Protein 3T9Z (pdb70)

Structure (mmCIF, N/CA/C/O backbone):
data_3T9Z
#
_entry.id   3T9Z
#
_cell.length_a   123.350
_cell.length_b   92.760
_cell.length_c   88.410
_cell.angle_alpha   90.00
_cell.angle_beta   133.58
_cell.angle_gamma   90.00
#
_symmetry.space_group_name_H-M   'C 1 2 1'
#
loop_
_entity.id
_entity.type
_entity.pdbx_description
1 polymer 'Nitrogen regulatory protein P-II (GlnB-3)'
2 non-polymer 'CITRATE ANION'
3 water water
#
loop_
_atom_site.group_PDB
_atom_site.id
_atom_site.type_symbol
_atom_site.label_atom_id
_atom_site.label_alt_id
_atom_site.label_comp_id
_atom_site.label_asym_id
_atom_site.label_entity_id
_atom_site.label_seq_id
_atom_site.pdbx_PDB_ins_code
_atom_site.Cartn_x
_atom_site.Cartn_y
_atom_site.Cartn_z
_atom_site.occupancy
_atom_site.B_iso_or_equiv
_atom_site.auth_seq_id
_atom_site.auth_comp_id
_atom_site.auth_asym_id
_atom_site.auth_atom_id
_atom_site.pdbx_PDB_model_num
ATOM 1 N N . MET A 1 1 ? 28.669 -54.242 -5.684 1.00 35.00 1 MET A N 1
ATOM 2 C CA . MET A 1 1 ? 27.296 -53.794 -5.428 1.00 33.10 1 MET A CA 1
ATOM 3 C C . MET A 1 1 ? 26.400 -54.191 -6.595 1.00 30.12 1 MET A C 1
ATOM 4 O O . MET A 1 1 ? 26.862 -54.370 -7.736 1.00 26.06 1 MET A O 1
ATOM 9 N N . LYS A 1 2 ? 25.097 -54.320 -6.299 1.00 24.98 2 LYS A N 1
ATOM 10 C CA . LYS A 1 2 ? 24.125 -54.651 -7.309 1.00 23.29 2 LYS A CA 1
ATOM 11 C C . LYS A 1 2 ? 22.912 -53.780 -7.168 1.00 25.50 2 LYS A C 1
ATOM 12 O O . LYS A 1 2 ? 22.518 -53.416 -6.054 1.00 26.27 2 LYS A O 1
ATOM 18 N N . MET A 1 3 ? 22.271 -53.508 -8.297 1.00 21.28 3 MET A N 1
ATOM 19 C CA . MET A 1 3 ? 20.968 -52.862 -8.283 1.00 20.94 3 MET A CA 1
ATOM 20 C C . MET A 1 3 ? 19.941 -53.989 -8.451 1.00 25.34 3 MET A C 1
ATOM 21 O O . MET A 1 3 ? 20.020 -54.780 -9.396 1.00 24.27 3 MET A O 1
ATOM 26 N N . VAL A 1 4 ? 19.006 -54.075 -7.518 1.00 22.34 4 VAL A N 1
ATOM 27 C CA . VAL A 1 4 ? 17.914 -55.039 -7.589 1.00 21.41 4 VAL A CA 1
ATOM 28 C C . VAL A 1 4 ? 16.698 -54.209 -8.062 1.00 26.27 4 VAL A C 1
ATOM 29 O O . VAL A 1 4 ? 16.301 -53.230 -7.407 1.00 25.33 4 VAL A O 1
ATOM 33 N N . VAL A 1 5 ? 16.148 -54.584 -9.219 1.00 20.71 5 VAL A N 1
ATOM 34 C CA . VAL A 1 5 ? 15.030 -53.894 -9.859 1.00 20.17 5 VAL A CA 1
ATOM 35 C C . VAL A 1 5 ? 13.841 -54.796 -9.894 1.00 24.86 5 VAL A C 1
ATOM 36 O O . VAL A 1 5 ? 13.903 -55.855 -10.519 1.00 22.92 5 VAL A O 1
ATOM 40 N N . ALA A 1 6 ? 12.734 -54.384 -9.273 1.00 23.69 6 ALA A N 1
ATOM 41 C CA . ALA A 1 6 ? 11.531 -55.205 -9.295 1.00 24.98 6 ALA A CA 1
ATOM 42 C C . ALA A 1 6 ? 10.401 -54.448 -9.955 1.00 25.85 6 ALA A C 1
ATOM 43 O O . ALA A 1 6 ? 10.250 -53.256 -9.712 1.00 25.72 6 ALA A O 1
ATOM 45 N N . VAL A 1 7 ? 9.623 -55.118 -10.810 1.00 22.29 7 VAL A N 1
ATOM 46 C CA . VAL A 1 7 ? 8.460 -54.483 -11.455 1.00 21.32 7 VAL A CA 1
ATOM 47 C C . VAL A 1 7 ? 7.268 -55.265 -10.900 1.00 24.92 7 VAL A C 1
ATOM 48 O O . VAL A 1 7 ? 7.130 -56.461 -11.138 1.00 22.20 7 VAL A O 1
ATOM 52 N N . ILE A 1 8 ? 6.497 -54.604 -10.065 1.00 22.70 8 ILE A N 1
ATOM 53 C CA . ILE A 1 8 ? 5.450 -55.262 -9.280 1.00 21.65 8 ILE A CA 1
ATOM 54 C C . ILE A 1 8 ? 4.072 -54.677 -9.500 1.00 26.21 8 ILE A C 1
ATOM 55 O O . ILE A 1 8 ? 3.937 -53.590 -10.068 1.00 24.67 8 ILE A O 1
ATOM 60 N N . ARG A 1 9 ? 3.058 -55.342 -8.930 1.00 23.63 9 ARG A N 1
ATOM 61 C CA . ARG A 1 9 ? 1.669 -54.837 -8.945 1.00 22.99 9 ARG A CA 1
ATOM 62 C C . ARG A 1 9 ? 1.664 -53.582 -8.061 1.00 24.03 9 ARG A C 1
ATOM 63 O O . ARG A 1 9 ? 2.280 -53.594 -6.995 1.00 27.61 9 ARG A O 1
ATOM 71 N N . PRO A 1 10 ? 1.037 -52.472 -8.487 1.00 22.41 10 PRO A N 1
ATOM 72 C CA . PRO A 1 10 ? 1.128 -51.240 -7.695 1.00 22.27 10 PRO A CA 1
ATOM 73 C C . PRO A 1 10 ? 0.634 -51.374 -6.252 1.00 28.38 10 PRO A C 1
ATOM 74 O O . PRO A 1 10 ? 1.226 -50.766 -5.355 1.00 26.80 10 PRO A O 1
ATOM 78 N N . GLU A 1 11 ? -0.386 -52.237 -6.030 1.00 25.96 11 GLU A N 1
ATOM 79 C CA . GLU A 1 11 ? -0.958 -52.428 -4.675 1.00 25.77 11 GLU A CA 1
ATOM 80 C C . GLU A 1 11 ? 0.023 -53.114 -3.720 1.00 31.92 11 GLU A C 1
ATOM 81 O O . GLU A 1 11 ? -0.171 -53.063 -2.500 1.00 32.64 11 GLU A O 1
ATOM 87 N N . LYS A 1 12 ? 1.091 -53.751 -4.271 1.00 26.99 12 LYS A N 1
ATOM 88 C CA . LYS A 1 12 ? 2.091 -54.455 -3.478 1.00 26.48 12 LYS A CA 1
ATOM 89 C C . LYS A 1 12 ? 3.225 -53.568 -2.982 1.00 27.70 12 LYS A C 1
ATOM 90 O O . LYS A 1 12 ? 4.076 -54.043 -2.219 1.00 25.71 12 LYS A O 1
ATOM 96 N N . LEU A 1 13 ? 3.251 -52.289 -3.388 1.00 26.50 13 LEU A N 1
ATOM 97 C CA . LEU A 1 13 ? 4.348 -51.384 -3.007 1.00 25.50 13 LEU A CA 1
ATOM 98 C C . LEU A 1 13 ? 4.559 -51.307 -1.500 1.00 28.14 13 LEU A C 1
ATOM 99 O O . LEU A 1 13 ? 5.688 -51.465 -1.034 1.00 27.65 13 LEU A O 1
ATOM 104 N N . GLU A 1 14 ? 3.476 -51.065 -0.731 1.00 26.55 14 GLU A N 1
ATOM 105 C CA . GLU A 1 14 ? 3.631 -50.981 0.723 1.00 25.26 14 GLU A CA 1
ATOM 106 C C . GLU A 1 14 ? 4.118 -52.282 1.331 1.00 24.22 14 GLU A C 1
ATOM 107 O O . GLU A 1 14 ? 4.895 -52.231 2.269 1.00 25.89 14 GLU A O 1
ATOM 113 N N . CYS A 1 15 ? 3.692 -53.434 0.809 1.00 22.99 15 CYS A N 1
ATOM 114 C CA . CYS A 1 15 ? 4.158 -54.747 1.303 1.00 25.21 15 CYS A CA 1
ATOM 115 C C . CYS A 1 15 ? 5.657 -54.874 1.098 1.00 27.01 15 CYS A C 1
ATOM 116 O O . CYS A 1 15 ? 6.408 -55.302 2.002 1.00 25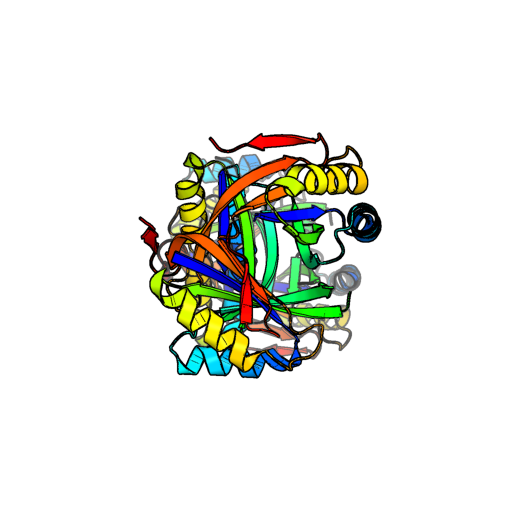.73 15 CYS A O 1
ATOM 119 N N . VAL A 1 16 ? 6.097 -54.540 -0.130 1.00 24.06 16 VAL A N 1
ATOM 120 C CA . VAL A 1 16 ? 7.520 -54.600 -0.496 1.00 23.46 16 VAL A CA 1
ATOM 121 C C . VAL A 1 16 ? 8.345 -53.631 0.365 1.00 27.08 16 VAL A C 1
ATOM 122 O O . VAL A 1 16 ? 9.366 -54.027 0.910 1.00 27.88 16 VAL A O 1
ATOM 126 N N . LYS A 1 17 ? 7.911 -52.384 0.491 1.00 25.56 17 LYS A N 1
ATOM 127 C CA . LYS A 1 17 ? 8.597 -51.375 1.316 1.00 26.65 17 LYS A CA 1
ATOM 128 C C . LYS A 1 17 ? 8.758 -51.891 2.751 1.00 32.88 17 LYS A C 1
ATOM 129 O O . LYS A 1 17 ? 9.839 -51.762 3.327 1.00 33.15 17 LYS A O 1
ATOM 135 N N . LYS A 1 18 ? 7.689 -52.470 3.323 1.00 30.36 18 LYS A N 1
ATOM 136 C CA . LYS A 1 18 ? 7.707 -52.990 4.695 1.00 30.33 18 LYS A CA 1
ATOM 137 C C . LYS A 1 18 ? 8.672 -54.170 4.831 1.00 33.53 18 LYS A C 1
ATOM 138 O O . LYS A 1 18 ? 9.502 -54.186 5.745 1.00 31.92 18 LYS A O 1
ATOM 144 N N . ALA A 1 19 ? 8.570 -55.151 3.921 1.00 29.79 19 ALA A N 1
ATOM 145 C CA . ALA A 1 19 ? 9.456 -56.322 3.944 1.00 29.64 19 ALA A CA 1
ATOM 146 C C . ALA A 1 19 ? 10.927 -55.915 3.845 1.00 32.04 19 ALA A C 1
ATOM 147 O O . ALA A 1 19 ? 11.761 -56.539 4.492 1.00 31.15 19 ALA A O 1
ATOM 149 N N . LEU A 1 20 ? 11.249 -54.875 3.032 1.00 29.68 20 LEU A N 1
ATOM 150 C CA . LEU A 1 20 ? 12.635 -54.413 2.894 1.00 28.54 20 LEU A CA 1
ATOM 151 C C . LEU A 1 20 ? 13.069 -53.654 4.153 1.00 35.19 20 LEU A C 1
ATOM 152 O O . LEU A 1 20 ? 14.169 -53.905 4.637 1.00 33.90 20 LEU A O 1
ATOM 157 N N . GLU A 1 21 ? 12.193 -52.757 4.686 1.00 36.01 21 GLU A N 1
ATOM 158 C CA . GLU A 1 21 ? 12.413 -51.972 5.925 1.00 38.27 21 GLU A CA 1
ATOM 159 C C . GLU A 1 21 ? 12.791 -52.888 7.082 1.00 42.54 21 GLU A C 1
ATOM 160 O O . GLU A 1 21 ? 13.790 -52.640 7.743 1.00 40.47 21 GLU A O 1
ATOM 166 N N . GLU A 1 22 ? 11.983 -53.947 7.312 1.00 41.73 22 GLU A N 1
ATOM 167 C CA . GLU A 1 22 ? 12.148 -54.941 8.388 1.00 42.09 22 GLU A CA 1
ATOM 168 C C . GLU A 1 22 ? 13.528 -55.595 8.373 1.00 43.92 22 GLU A C 1
ATOM 169 O O . GLU A 1 22 ? 14.003 -56.031 9.425 1.00 41.39 22 GLU A O 1
ATOM 175 N N . ARG A 1 23 ? 14.153 -55.686 7.184 1.00 39.33 23 ARG A N 1
ATOM 176 C CA . ARG A 1 23 ? 15.477 -56.287 7.019 1.00 39.25 23 ARG A CA 1
ATOM 177 C C . ARG A 1 23 ? 16.623 -55.269 6.944 1.00 39.48 23 ARG A C 1
ATOM 178 O O . ARG A 1 23 ? 17.770 -55.649 6.712 1.00 40.58 23 ARG A O 1
ATOM 186 N N . GLY A 1 24 ? 16.304 -54.003 7.161 1.00 34.80 24 GLY A N 1
ATOM 187 C CA . GLY A 1 24 ? 17.283 -52.926 7.161 1.00 34.93 24 GLY A CA 1
ATOM 188 C C . GLY A 1 24 ? 17.505 -52.222 5.841 1.00 38.74 24 GLY A C 1
ATOM 189 O O . GLY A 1 24 ? 18.412 -51.387 5.746 1.00 38.91 24 GLY A O 1
ATOM 190 N N . PHE A 1 25 ? 16.681 -52.531 4.816 1.00 32.68 25 PHE A N 1
ATOM 191 C CA . PHE A 1 25 ? 16.802 -51.901 3.487 1.00 32.28 25 PHE A CA 1
ATOM 192 C C . PHE A 1 25 ? 15.752 -50.807 3.338 1.00 37.14 25 PHE A C 1
ATOM 193 O O . PHE A 1 25 ? 14.603 -51.089 3.026 1.00 37.04 25 PHE A O 1
ATOM 201 N N . VAL A 1 26 ? 16.141 -49.562 3.631 1.00 35.51 26 VAL A N 1
ATOM 202 C CA . VAL A 1 26 ? 15.227 -48.424 3.642 1.00 36.76 26 VAL A CA 1
ATOM 203 C C . VAL A 1 26 ? 15.264 -47.600 2.349 1.00 39.08 26 VAL A C 1
ATOM 204 O O . VAL A 1 26 ? 14.217 -47.181 1.856 1.00 40.00 26 VAL A O 1
ATOM 208 N N . GLY A 1 27 ? 16.461 -47.385 1.821 1.00 34.11 27 GLY A N 1
ATOM 209 C CA . GLY A 1 27 ? 16.671 -46.614 0.606 1.00 33.84 27 GLY A CA 1
ATOM 210 C C . GLY A 1 27 ? 16.091 -47.293 -0.624 1.00 36.02 27 GLY A C 1
ATOM 211 O O . GLY A 1 27 ? 16.292 -48.497 -0.822 1.00 36.78 27 GLY A O 1
ATOM 212 N N . MET A 1 28 ? 15.353 -46.523 -1.444 1.00 29.43 28 MET A N 1
ATOM 213 C CA . MET A 1 28 ? 14.744 -47.052 -2.681 1.00 26.54 28 MET A CA 1
ATOM 214 C C . MET A 1 28 ? 14.307 -45.944 -3.601 1.00 30.39 28 MET A C 1
ATOM 215 O O . MET A 1 28 ? 14.057 -44.830 -3.156 1.00 30.25 28 MET A O 1
ATOM 220 N N . THR A 1 29 ? 14.221 -46.246 -4.903 1.00 26.01 29 THR A N 1
ATOM 221 C CA . THR A 1 29 ? 13.717 -45.322 -5.920 1.00 23.67 29 THR A CA 1
ATOM 222 C C . THR A 1 29 ? 12.526 -46.024 -6.530 1.00 26.82 29 THR A C 1
ATOM 223 O O . THR A 1 29 ? 12.619 -47.215 -6.845 1.00 25.53 29 THR A O 1
ATOM 227 N N . VAL A 1 30 ? 11.390 -45.302 -6.677 1.00 24.12 30 VAL A N 1
ATOM 228 C CA . VAL A 1 30 ? 10.137 -45.879 -7.174 1.00 23.92 30 VAL A CA 1
ATOM 229 C C . VAL A 1 30 ? 9.688 -45.130 -8.414 1.00 26.88 30 VAL A C 1
ATOM 230 O O . VAL A 1 30 ? 9.615 -43.896 -8.410 1.00 27.41 30 VAL A O 1
ATOM 234 N N . THR A 1 31 ? 9.354 -45.872 -9.473 1.00 21.80 31 THR A N 1
ATOM 235 C CA . THR A 1 31 ? 8.885 -45.273 -10.719 1.00 20.88 31 THR A CA 1
ATOM 236 C C . THR A 1 31 ? 7.561 -45.905 -11.138 1.00 25.31 31 THR A C 1
ATOM 237 O O . THR A 1 31 ? 7.394 -47.124 -11.019 1.00 24.53 31 THR A O 1
ATOM 241 N N . GLU A 1 32 ? 6.614 -45.081 -11.628 1.00 24.98 32 GLU A N 1
ATOM 242 C CA A GLU A 1 32 ? 5.323 -45.543 -12.157 0.50 25.60 32 GLU A CA 1
ATOM 243 C CA B GLU A 1 32 ? 5.353 -45.611 -12.145 0.50 25.52 32 GLU A CA 1
ATOM 244 C C . GLU A 1 32 ? 5.616 -45.946 -13.604 1.00 28.89 32 GLU A C 1
ATOM 245 O O . GLU A 1 32 ? 6.166 -45.146 -14.336 1.00 29.51 32 GLU A O 1
ATOM 256 N N . VAL A 1 33 ? 5.310 -47.174 -13.980 1.00 26.21 33 VAL A N 1
ATOM 257 C CA . VAL A 1 33 ? 5.567 -47.718 -15.324 1.00 23.79 33 VAL A CA 1
ATOM 258 C C . VAL A 1 33 ? 4.338 -48.454 -15.810 1.00 28.90 33 VAL A C 1
ATOM 259 O O . VAL A 1 33 ? 3.334 -48.525 -15.095 1.00 27.46 33 VAL A O 1
ATOM 263 N N . LYS A 1 34 ? 4.417 -48.992 -17.027 1.00 24.92 34 LYS A N 1
ATOM 264 C CA . LYS A 1 34 ? 3.400 -49.861 -17.607 1.00 26.73 34 LYS A CA 1
ATOM 265 C C . LYS A 1 34 ? 4.114 -51.105 -18.082 1.00 30.88 34 LYS A C 1
ATOM 266 O O . LYS A 1 34 ? 5.294 -51.046 -18.477 1.00 29.54 34 LYS A O 1
ATOM 272 N N . GLY A 1 35 ? 3.439 -52.224 -18.009 1.00 26.88 35 GLY A N 1
ATOM 273 C CA . GLY A 1 35 ? 4.046 -53.455 -18.465 1.00 29.73 35 GLY A CA 1
ATOM 274 C C . GLY A 1 35 ? 3.055 -54.547 -18.798 1.00 38.03 35 GLY A C 1
ATOM 275 O O . GLY A 1 35 ? 1.851 -54.419 -18.560 1.00 36.52 35 GLY A O 1
ATOM 276 N N . ARG A 1 36 ? 3.592 -55.631 -19.338 1.00 38.06 36 ARG A N 1
ATOM 277 C CA . ARG A 1 36 ? 2.933 -56.886 -19.692 1.00 38.21 36 ARG A CA 1
ATOM 278 C C . ARG A 1 36 ? 4.045 -57.940 -19.676 1.00 43.02 36 ARG A C 1
ATOM 279 O O . ARG A 1 36 ? 5.218 -57.602 -19.930 1.00 40.82 36 ARG A O 1
ATOM 287 N N . GLY A 1 37 ? 3.711 -59.137 -19.192 1.00 39.92 37 GLY A N 1
ATOM 288 C CA . GLY A 1 37 ? 4.660 -60.239 -19.077 1.00 54.49 37 GLY A CA 1
ATOM 289 C C . GLY A 1 37 ? 4.668 -61.122 -20.301 1.00 77.51 37 GLY A C 1
ATOM 290 O O . GLY A 1 37 ? 3.801 -60.979 -21.160 1.00 53.94 37 GLY A O 1
ATOM 291 N N . LEU A 1 55 ? -0.902 -52.826 -22.083 1.00 40.76 55 LEU A N 1
ATOM 292 C CA . LEU A 1 55 ? 0.056 -52.479 -21.029 1.00 39.09 55 LEU A CA 1
ATOM 293 C C . LEU A 1 55 ? -0.722 -51.995 -19.803 1.00 40.65 55 LEU A C 1
ATOM 294 O O . LEU A 1 55 ? -1.540 -51.070 -19.899 1.00 40.06 55 LEU A O 1
ATOM 299 N N . LEU A 1 56 ? -0.496 -52.646 -18.664 1.00 34.83 56 LEU A N 1
ATOM 300 C CA . LEU A 1 56 ? -1.174 -52.303 -17.415 1.00 34.44 56 LEU A CA 1
ATOM 301 C C . LEU A 1 56 ? -0.219 -51.517 -16.523 1.00 34.71 56 LEU A C 1
ATOM 302 O O . LEU A 1 56 ? 1.004 -51.679 -16.632 1.00 30.79 56 LEU A O 1
ATOM 307 N N . GLN A 1 57 ? -0.768 -50.726 -15.604 1.00 29.17 57 GLN A N 1
ATOM 308 C CA . GLN A 1 57 ? 0.026 -49.966 -14.641 1.00 30.22 57 GLN A CA 1
ATOM 309 C C . GLN A 1 57 ? 0.790 -50.912 -13.710 1.00 29.72 57 GLN A C 1
ATOM 310 O O . GLN A 1 57 ? 0.232 -51.902 -13.193 1.00 27.85 57 GLN A O 1
ATOM 316 N N . LYS A 1 58 ? 2.088 -50.624 -13.528 1.00 25.14 58 LYS A N 1
ATOM 317 C CA . LYS A 1 58 ? 2.938 -51.392 -12.641 1.00 23.14 58 LYS A CA 1
ATOM 318 C C . LYS A 1 58 ? 3.834 -50.411 -11.909 1.00 23.27 58 LYS A C 1
ATOM 319 O O . LYS A 1 58 ? 3.830 -49.213 -12.217 1.00 24.53 58 LYS A O 1
ATOM 325 N N . THR A 1 59 ? 4.559 -50.896 -10.913 1.00 20.23 59 THR A N 1
ATOM 326 C CA . THR A 1 59 ? 5.462 -50.063 -10.109 1.00 19.19 59 THR A CA 1
ATOM 327 C C . THR A 1 59 ? 6.855 -50.632 -10.132 1.00 22.86 59 THR A C 1
ATOM 328 O O . THR A 1 59 ? 7.053 -51.819 -9.838 1.00 22.91 59 THR A O 1
ATOM 332 N N . LYS A 1 60 ? 7.826 -49.777 -10.457 1.00 21.05 60 LYS A N 1
ATOM 333 C CA . LYS A 1 60 ? 9.223 -50.231 -10.457 1.00 19.95 60 LYS A CA 1
ATOM 334 C C . LYS A 1 60 ? 9.890 -49.785 -9.169 1.00 22.36 60 LYS A C 1
ATOM 335 O O . LYS A 1 60 ? 9.869 -48.604 -8.849 1.00 24.32 60 LYS A O 1
ATOM 341 N N . VAL A 1 61 ? 10.507 -50.718 -8.461 1.00 18.43 61 VAL A N 1
ATOM 342 C CA . VAL A 1 61 ? 11.232 -50.470 -7.212 1.00 18.33 61 VAL A CA 1
ATOM 343 C C . VAL A 1 61 ? 12.680 -50.827 -7.460 1.00 24.00 61 VAL A C 1
ATOM 344 O O . VAL A 1 61 ? 12.959 -51.965 -7.858 1.00 24.82 61 VAL A O 1
ATOM 348 N N . GLU A 1 62 ? 13.607 -49.894 -7.176 1.00 21.18 62 GLU A N 1
ATOM 349 C CA . GLU A 1 62 ? 15.044 -50.110 -7.347 1.00 20.91 62 GLU A CA 1
ATOM 350 C C . GLU A 1 62 ? 15.785 -49.897 -6.029 1.00 25.20 62 GLU A C 1
ATOM 351 O O . GLU A 1 62 ? 15.647 -48.848 -5.417 1.00 24.98 62 GLU A O 1
ATOM 357 N N . VAL A 1 63 ? 16.595 -50.884 -5.625 1.00 22.07 63 VAL A N 1
ATOM 358 C CA . VAL A 1 63 ? 17.441 -50.772 -4.427 1.00 24.84 63 VAL A CA 1
ATOM 359 C C . VAL A 1 63 ? 18.869 -51.137 -4.826 1.00 28.64 63 VAL A C 1
ATOM 360 O O . VAL A 1 63 ? 19.045 -52.042 -5.636 1.00 29.17 63 VAL A O 1
ATOM 364 N N . VAL A 1 64 ? 19.868 -50.445 -4.285 1.00 23.98 64 VAL A N 1
ATOM 365 C CA . VAL A 1 64 ? 21.268 -50.753 -4.567 1.00 24.09 64 VAL A CA 1
ATOM 366 C C . VAL A 1 64 ? 21.854 -51.284 -3.284 1.00 30.19 64 VAL A C 1
ATOM 367 O O . VAL A 1 64 ? 21.825 -50.590 -2.266 1.00 27.84 64 VAL A O 1
ATOM 371 N N . VAL A 1 65 ? 22.303 -52.555 -3.319 1.00 25.71 65 VAL A N 1
ATOM 372 C CA . VAL A 1 65 ? 22.805 -53.220 -2.125 1.00 25.45 65 VAL A CA 1
ATOM 373 C C . VAL A 1 65 ? 24.184 -53.878 -2.358 1.00 28.05 65 VAL A C 1
ATOM 374 O O . VAL A 1 65 ? 24.626 -54.027 -3.489 1.00 26.97 65 VAL A O 1
ATOM 378 N N . SER A 1 66 ? 24.819 -54.347 -1.261 1.00 26.21 66 SER A N 1
ATOM 379 C CA . SER A 1 66 ? 26.089 -55.046 -1.339 1.00 26.50 66 SER A CA 1
ATOM 380 C C . SER A 1 66 ? 25.793 -56.422 -1.940 1.00 28.66 66 SER A C 1
ATOM 381 O O . SER A 1 66 ? 24.669 -56.923 -1.799 1.00 27.93 66 SER A O 1
ATOM 384 N N . ASP A 1 67 ? 26.780 -57.030 -2.621 1.00 27.21 67 ASP A N 1
ATOM 385 C CA . ASP A 1 67 ? 26.589 -58.347 -3.258 1.00 27.61 67 ASP A CA 1
ATOM 386 C C . ASP A 1 67 ? 26.001 -59.411 -2.342 1.00 32.95 67 ASP A C 1
ATOM 387 O O . ASP A 1 67 ? 25.148 -60.190 -2.778 1.00 31.57 67 ASP A O 1
ATOM 392 N N . ASP A 1 68 ? 26.463 -59.456 -1.079 1.00 30.92 68 ASP A N 1
ATOM 393 C CA . ASP A 1 68 ? 26.005 -60.464 -0.121 1.00 32.32 68 ASP A CA 1
ATOM 394 C C . ASP A 1 68 ? 24.568 -60.289 0.356 1.00 35.13 68 ASP A C 1
ATOM 395 O O . ASP A 1 68 ? 24.035 -61.207 0.956 1.00 37.58 68 ASP A O 1
ATOM 400 N N . ALA A 1 69 ? 23.955 -59.132 0.114 1.00 30.18 69 ALA A N 1
ATOM 401 C CA . ALA A 1 69 ? 22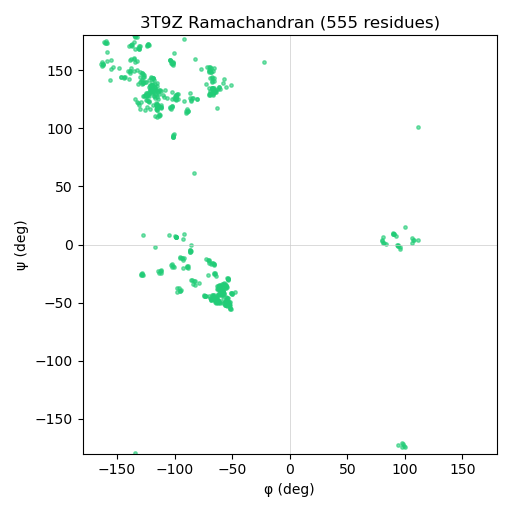.573 -58.865 0.525 1.00 28.26 69 ALA A CA 1
ATOM 402 C C . ALA A 1 69 ? 21.547 -59.174 -0.581 1.00 29.04 69 ALA A C 1
ATOM 403 O O . ALA A 1 69 ? 20.348 -59.198 -0.294 1.00 29.52 69 ALA A O 1
ATOM 405 N N . VAL A 1 70 ? 21.995 -59.415 -1.824 1.00 25.39 70 VAL A N 1
ATOM 406 C CA . VAL A 1 70 ? 21.083 -59.637 -2.979 1.00 25.21 70 VAL A CA 1
ATOM 407 C C . VAL A 1 70 ? 20.043 -60.740 -2.746 1.00 29.00 70 VAL A C 1
ATOM 408 O O . VAL A 1 70 ? 18.859 -60.508 -2.964 1.00 28.97 70 VAL A O 1
ATOM 412 N N . ASP A 1 71 ? 20.480 -61.939 -2.337 1.00 27.13 71 ASP A N 1
ATOM 413 C CA . ASP A 1 71 ? 19.548 -63.053 -2.127 1.00 29.25 71 ASP A CA 1
ATOM 414 C C . ASP A 1 71 ? 18.489 -62.734 -1.094 1.00 33.85 71 ASP A C 1
ATOM 415 O O . ASP A 1 71 ? 17.316 -63.027 -1.333 1.00 33.47 71 ASP A O 1
ATOM 420 N N . GLU A 1 72 ? 18.867 -62.037 -0.008 1.00 29.31 72 GLU A N 1
ATOM 421 C CA . GLU A 1 72 ? 17.922 -61.638 1.036 1.00 28.97 72 GLU A CA 1
ATOM 422 C C . GLU A 1 72 ? 16.902 -60.623 0.487 1.00 29.80 72 GLU A C 1
ATOM 423 O O . GLU A 1 72 ? 15.700 -60.750 0.756 1.00 27.46 72 GLU A O 1
ATOM 429 N N . VAL A 1 73 ? 17.389 -59.621 -0.266 1.00 25.96 73 VAL A N 1
ATOM 430 C CA . VAL A 1 73 ? 16.545 -58.591 -0.875 1.00 24.18 73 VAL A CA 1
ATOM 431 C C . VAL A 1 73 ? 15.585 -59.252 -1.866 1.00 26.81 73 VAL A C 1
ATOM 432 O O . VAL A 1 73 ? 14.394 -58.967 -1.822 1.00 25.67 73 VAL A O 1
ATOM 436 N N . VAL A 1 74 ? 16.098 -60.093 -2.769 1.00 25.43 74 VAL A N 1
ATOM 437 C CA . VAL A 1 74 ? 15.270 -60.788 -3.777 1.00 26.62 74 VAL A CA 1
ATOM 438 C C . VAL A 1 74 ? 14.154 -61.592 -3.075 1.00 31.31 74 VAL A C 1
ATOM 439 O O . VAL A 1 74 ? 12.987 -61.445 -3.429 1.00 27.74 74 VAL A O 1
ATOM 443 N N . GLU A 1 75 ? 14.521 -62.413 -2.076 1.00 30.02 75 GLU A N 1
ATOM 444 C CA . GLU A 1 75 ? 13.528 -63.204 -1.354 1.00 31.89 75 GLU A CA 1
ATOM 445 C C . GLU A 1 75 ? 12.492 -62.355 -0.591 1.00 33.85 75 GLU A C 1
ATOM 446 O O . GLU A 1 75 ? 11.319 -62.732 -0.573 1.00 32.99 75 GLU A O 1
ATOM 452 N N . ALA A 1 76 ? 12.892 -61.201 -0.026 1.00 30.26 76 ALA A N 1
ATOM 453 C CA . ALA A 1 76 ? 11.959 -60.294 0.657 1.00 31.71 76 ALA A CA 1
ATOM 454 C C . ALA A 1 76 ? 10.937 -59.764 -0.354 1.00 31.98 76 ALA A C 1
ATOM 455 O O . ALA A 1 76 ? 9.743 -59.734 -0.068 1.00 30.45 76 ALA A O 1
ATOM 457 N N . ILE A 1 77 ? 11.409 -59.363 -1.564 1.00 25.04 77 ILE A N 1
ATOM 458 C CA . ILE A 1 77 ? 10.518 -58.857 -2.608 1.00 22.33 77 ILE A CA 1
ATOM 459 C C . ILE A 1 77 ? 9.613 -59.946 -3.127 1.00 22.98 77 ILE A C 1
ATOM 460 O O . ILE A 1 77 ? 8.418 -59.694 -3.285 1.00 23.04 77 ILE A O 1
ATOM 465 N N . VAL A 1 78 ? 10.166 -61.141 -3.444 1.00 24.40 78 VAL A N 1
ATOM 466 C CA . VAL A 1 78 ? 9.327 -62.243 -3.955 1.00 25.71 78 VAL A CA 1
ATOM 467 C C . VAL A 1 78 ? 8.196 -62.527 -2.929 1.00 33.11 78 VAL A C 1
ATOM 468 O O . VAL A 1 78 ? 7.026 -62.552 -3.305 1.00 32.05 78 VAL A O 1
ATOM 472 N N . SER A 1 79 ? 8.560 -62.728 -1.645 1.00 29.91 79 SER A N 1
ATOM 473 C CA . SER A 1 79 ? 7.582 -63.065 -0.602 1.00 28.74 79 SER A CA 1
ATOM 474 C C . SER A 1 79 ? 6.480 -62.029 -0.431 1.00 32.14 79 SER A C 1
ATOM 475 O O . SER A 1 79 ? 5.313 -62.398 -0.234 1.00 33.06 79 SER A O 1
ATOM 478 N N . SER A 1 80 ? 6.837 -60.736 -0.511 1.00 26.65 80 SER A N 1
ATOM 479 C CA . SER A 1 80 ? 5.892 -59.626 -0.303 1.00 26.18 80 SER A CA 1
ATOM 480 C C . SER A 1 80 ? 5.133 -59.136 -1.542 1.00 30.15 80 SER A C 1
ATOM 481 O O . SER A 1 80 ? 4.101 -58.473 -1.401 1.00 28.40 80 SER A O 1
ATOM 484 N N . ALA A 1 81 ? 5.624 -59.447 -2.753 1.00 24.38 81 ALA A N 1
ATOM 485 C CA . ALA A 1 81 ? 4.933 -59.011 -3.969 1.00 22.67 81 ALA A CA 1
ATOM 486 C C . ALA A 1 81 ? 4.123 -60.105 -4.651 1.00 26.18 81 ALA A C 1
ATOM 487 O O . ALA A 1 81 ? 3.303 -59.800 -5.518 1.00 27.47 81 ALA A O 1
ATOM 489 N N . ARG A 1 82 ? 4.381 -61.380 -4.317 1.00 24.59 82 ARG A N 1
ATOM 490 C CA . ARG A 1 82 ? 3.694 -62.494 -4.977 1.00 25.87 82 ARG A CA 1
ATOM 491 C C . ARG A 1 82 ? 2.227 -62.659 -4.645 1.00 32.77 82 ARG A C 1
ATOM 492 O O . ARG A 1 82 ? 1.799 -62.338 -3.529 1.00 31.07 82 ARG A O 1
ATOM 500 N N . THR A 1 83 ? 1.471 -63.193 -5.621 1.00 33.63 83 THR A N 1
ATOM 501 C CA . THR A 1 83 ? 0.049 -63.579 -5.506 1.00 34.37 83 THR A CA 1
ATOM 502 C C . THR A 1 83 ? -0.089 -65.020 -6.029 1.00 43.47 83 THR A C 1
ATOM 503 O O . THR A 1 83 ? -1.024 -65.724 -5.661 1.00 43.52 83 THR A O 1
ATOM 507 N N . GLY A 1 84 ? 0.822 -65.423 -6.915 1.00 41.52 84 GLY A N 1
ATOM 508 C CA . GLY A 1 84 ? 0.801 -66.737 -7.553 1.00 41.69 84 GLY A CA 1
ATOM 509 C C . GLY A 1 84 ? 0.087 -66.728 -8.894 1.00 44.94 84 GLY A C 1
ATOM 510 O O . GLY A 1 84 ? -0.001 -67.759 -9.560 1.00 44.57 84 GLY A O 1
ATOM 511 N N . LYS A 1 85 ? -0.427 -65.552 -9.296 1.00 41.17 85 LYS A N 1
ATOM 512 C CA . LYS A 1 85 ? -1.134 -65.342 -10.546 1.00 40.84 85 LYS A CA 1
ATOM 513 C C . LYS A 1 85 ? -0.239 -64.623 -11.564 1.00 44.12 85 LYS A C 1
ATOM 514 O O . LYS A 1 85 ? 0.719 -63.940 -11.185 1.00 41.29 85 LYS A O 1
ATOM 520 N N . PHE A 1 86 ? -0.578 -64.755 -12.854 1.00 41.58 86 PHE A N 1
ATOM 521 C CA . PHE A 1 86 ? 0.151 -64.096 -13.936 1.00 41.65 86 PHE A CA 1
ATOM 522 C C . PHE A 1 86 ? 0.051 -62.581 -13.751 1.00 38.80 86 PHE A C 1
ATOM 523 O O . PHE A 1 86 ? -1.024 -62.066 -13.451 1.00 36.37 86 PHE A O 1
ATOM 531 N N . GLY A 1 87 ? 1.182 -61.896 -13.889 1.00 32.29 87 GLY A N 1
ATOM 532 C CA . GLY A 1 87 ? 1.255 -60.452 -13.728 1.00 30.89 87 GLY A CA 1
ATOM 533 C C . GLY A 1 87 ? 1.966 -60.006 -12.455 1.00 30.96 87 GLY A C 1
ATOM 534 O O . GLY A 1 87 ? 2.019 -58.805 -12.162 1.00 27.42 87 GLY A O 1
ATOM 535 N N . ASP A 1 88 ? 2.511 -60.955 -11.686 1.00 28.21 88 ASP A N 1
ATOM 536 C CA . ASP A 1 88 ? 3.241 -60.664 -10.430 1.00 27.92 88 ASP A CA 1
ATOM 537 C C . ASP A 1 88 ? 4.528 -59.886 -10.696 1.00 29.71 88 ASP A C 1
ATOM 538 O O . ASP A 1 88 ? 5.026 -59.183 -9.813 1.00 27.86 88 ASP A O 1
ATOM 543 N N . GLY A 1 89 ? 5.067 -60.038 -11.905 1.00 25.26 89 GLY A N 1
ATOM 544 C CA . GLY A 1 89 ? 6.263 -59.298 -12.281 1.00 24.36 89 GLY A CA 1
ATOM 545 C C . GLY A 1 89 ? 7.566 -60.042 -12.162 1.00 27.44 89 GLY A C 1
ATOM 546 O O . GLY A 1 89 ? 7.600 -61.261 -11.944 1.00 26.85 89 GLY A O 1
ATOM 547 N N . ARG A 1 90 ? 8.658 -59.300 -12.343 1.00 22.85 90 ARG A N 1
ATOM 548 C CA . ARG A 1 90 ? 9.995 -59.861 -12.339 1.00 22.95 90 ARG A CA 1
ATOM 549 C C . ARG A 1 90 ? 10.951 -58.988 -11.588 1.00 25.40 90 ARG A C 1
ATOM 550 O O . ARG A 1 90 ? 10.691 -57.789 -11.397 1.00 25.16 90 ARG A O 1
ATOM 558 N N . ILE A 1 91 ? 12.068 -59.594 -11.162 1.00 20.53 91 ILE A N 1
ATOM 559 C CA . ILE A 1 91 ? 13.141 -58.903 -10.460 1.00 19.08 91 ILE A CA 1
ATOM 560 C C . ILE A 1 91 ? 14.401 -59.102 -11.305 1.00 24.75 91 ILE A C 1
ATOM 561 O O . ILE A 1 91 ? 14.730 -60.233 -11.647 1.00 23.92 91 ILE A O 1
ATOM 566 N N . PHE A 1 92 ? 15.154 -58.023 -11.544 1.00 20.67 92 PHE A N 1
ATOM 567 C CA . PHE A 1 92 ? 16.423 -58.107 -12.307 1.00 21.18 92 PHE A CA 1
ATOM 568 C C . PHE A 1 92 ? 17.530 -57.652 -11.411 1.00 24.81 92 PHE A C 1
ATOM 569 O O . PHE A 1 92 ? 17.351 -56.725 -10.602 1.00 24.24 92 PHE A O 1
ATOM 577 N N . VAL A 1 93 ? 18.686 -58.303 -11.546 1.00 21.62 93 VAL A N 1
ATOM 578 C CA . VAL A 1 93 ? 19.855 -57.942 -10.727 1.00 21.23 93 VAL A CA 1
ATOM 579 C C . VAL A 1 93 ? 20.918 -57.446 -11.699 1.00 25.33 93 VAL A C 1
ATOM 580 O O . VAL A 1 93 ? 21.305 -58.185 -12.602 1.00 21.72 93 VAL A O 1
ATOM 584 N N . ILE A 1 94 ? 21.291 -56.163 -11.569 1.00 22.10 94 ILE A N 1
ATOM 585 C CA . ILE A 1 94 ? 22.224 -55.500 -12.478 1.00 21.59 94 ILE A CA 1
ATOM 586 C C . ILE A 1 94 ? 23.483 -55.059 -11.714 1.00 23.68 94 ILE A C 1
ATOM 587 O O . ILE A 1 94 ? 23.360 -54.508 -10.638 1.00 24.26 94 ILE A O 1
ATOM 592 N N . PRO A 1 95 ? 24.696 -55.222 -12.276 1.00 23.44 95 PRO A N 1
ATOM 593 C CA . PRO A 1 95 ? 25.898 -54.764 -11.556 1.00 22.51 95 PRO A CA 1
ATOM 594 C C . PRO A 1 95 ? 25.981 -53.242 -11.430 1.00 25.59 95 PRO A C 1
ATOM 595 O O . PRO A 1 95 ? 25.591 -52.500 -12.332 1.00 23.68 95 PRO A O 1
ATOM 599 N N . VAL A 1 96 ? 26.489 -52.778 -10.273 1.00 23.14 96 VAL A N 1
ATOM 600 C CA . VAL A 1 96 ? 26.711 -51.348 -9.998 1.00 23.60 96 VAL A CA 1
ATOM 601 C C . VAL A 1 96 ? 28.205 -51.240 -9.643 1.00 29.25 96 VAL A C 1
ATOM 602 O O . VAL A 1 96 ? 28.695 -51.895 -8.715 1.00 27.97 96 VAL A O 1
ATOM 606 N N . GLU A 1 97 ? 28.928 -50.491 -10.438 1.00 25.69 97 GLU A N 1
ATOM 607 C CA . GLU A 1 97 ? 30.367 -50.394 -10.210 1.00 25.61 97 GLU A CA 1
ATOM 608 C C . GLU A 1 97 ? 30.790 -49.374 -9.180 1.00 30.13 97 GLU A C 1
ATOM 609 O O . GLU A 1 97 ? 31.800 -49.579 -8.494 1.00 30.82 97 GLU A O 1
ATOM 615 N N . LYS A 1 98 ? 30.052 -48.256 -9.104 1.00 26.33 98 LYS A N 1
ATOM 616 C CA . LYS A 1 98 ? 30.313 -47.145 -8.194 1.00 27.82 98 LYS A CA 1
ATOM 617 C C . LYS A 1 98 ? 29.003 -46.576 -7.723 1.00 31.65 98 LYS A C 1
ATOM 618 O O . LYS A 1 98 ? 28.046 -46.510 -8.492 1.00 27.10 98 LYS A O 1
ATOM 624 N N . SER A 1 99 ? 28.961 -46.138 -6.466 1.00 28.56 99 SER A N 1
ATOM 625 C CA . SER A 1 99 ? 27.791 -45.521 -5.856 1.00 28.63 99 SER A CA 1
ATOM 626 C C . SER A 1 99 ? 28.332 -44.254 -5.154 1.00 39.32 99 SER A C 1
ATOM 627 O O . SER A 1 99 ? 29.288 -44.351 -4.375 1.00 38.72 99 SER A O 1
ATOM 630 N N . VAL A 1 100 ? 27.803 -43.076 -5.498 1.00 37.39 100 VAL A N 1
ATOM 631 C CA . VAL A 1 100 ? 28.272 -41.783 -4.966 1.00 36.75 100 VAL A CA 1
ATOM 632 C C . VAL A 1 100 ? 27.182 -41.105 -4.165 1.00 42.28 100 VAL A C 1
ATOM 633 O O . VAL A 1 100 ? 26.047 -41.027 -4.633 1.00 41.25 100 VAL A O 1
ATOM 637 N N . LYS A 1 101 ? 27.516 -40.597 -2.947 1.00 38.92 101 LYS A N 1
ATOM 638 C CA . LYS A 1 101 ? 26.582 -39.835 -2.113 1.00 39.53 101 LYS A CA 1
ATOM 639 C C . LYS A 1 101 ? 26.797 -38.391 -2.539 1.00 43.34 101 LYS A C 1
ATOM 640 O O . LYS A 1 101 ? 27.900 -37.864 -2.387 1.00 42.78 101 LYS A O 1
ATOM 646 N N . ILE A 1 102 ? 25.788 -37.764 -3.131 1.00 39.30 102 ILE A N 1
ATOM 647 C CA . ILE A 1 102 ? 25.930 -36.387 -3.625 1.00 37.81 102 ILE A CA 1
ATOM 648 C C . ILE A 1 102 ? 26.300 -35.393 -2.509 1.00 44.05 102 ILE A C 1
ATOM 649 O O . ILE A 1 102 ? 27.160 -34.550 -2.724 1.00 43.42 102 ILE A O 1
ATOM 654 N N . ARG A 1 103 ? 25.664 -35.515 -1.346 1.00 44.78 103 ARG A N 1
ATOM 655 C CA . ARG A 1 103 ? 25.889 -34.626 -0.206 1.00 47.30 103 ARG A CA 1
ATOM 656 C C . ARG A 1 103 ? 27.322 -34.549 0.300 1.00 54.26 103 ARG A C 1
ATOM 657 O O . ARG A 1 103 ? 27.764 -33.461 0.672 1.00 55.45 103 ARG A O 1
ATOM 665 N N . THR A 1 104 ? 28.072 -35.666 0.242 1.00 50.48 104 THR A N 1
ATOM 666 C CA . THR A 1 104 ? 29.449 -35.743 0.741 1.00 50.04 104 THR A CA 1
ATOM 667 C C . THR A 1 104 ? 30.505 -35.930 -0.349 1.00 54.31 104 THR A C 1
ATOM 668 O O . THR A 1 104 ? 31.684 -35.673 -0.107 1.00 55.82 104 THR A O 1
ATOM 672 N N . GLY A 1 105 ? 30.098 -36.451 -1.503 1.00 47.62 105 GLY A N 1
ATOM 673 C CA . GLY A 1 105 ? 31.023 -36.755 -2.587 1.00 45.67 105 GLY A CA 1
ATOM 674 C C . GLY A 1 105 ? 31.747 -38.070 -2.360 1.00 46.24 105 GLY A C 1
ATOM 675 O O . GLY A 1 105 ? 32.616 -38.437 -3.152 1.00 45.86 105 GLY A O 1
ATOM 676 N N . ASP A 1 106 ? 31.403 -38.784 -1.275 1.00 42.00 106 ASP A N 1
ATOM 677 C CA . ASP A 1 106 ? 31.988 -40.095 -0.951 1.00 41.92 106 ASP A CA 1
ATOM 678 C C . ASP A 1 106 ? 31.500 -41.116 -1.967 1.00 43.42 106 ASP A C 1
ATOM 679 O O . ASP A 1 106 ? 30.302 -41.215 -2.221 1.00 43.57 106 ASP A O 1
ATOM 684 N N . GLU A 1 107 ? 32.421 -41.866 -2.525 1.00 38.48 107 GLU A N 1
ATOM 685 C CA . GLU A 1 107 ? 32.156 -42.889 -3.503 1.00 37.51 107 GLU A CA 1
ATOM 686 C C . GLU A 1 107 ? 32.460 -44.277 -2.933 1.00 38.87 107 GLU A C 1
ATOM 687 O O . GLU A 1 107 ? 33.517 -44.471 -2.339 1.00 38.73 107 GLU A O 1
ATOM 693 N N . GLU A 1 108 ? 31.539 -45.237 -3.129 1.00 31.38 108 GLU A N 1
ATOM 694 C CA . GLU A 1 108 ? 31.711 -46.650 -2.754 1.00 29.41 108 GLU A CA 1
ATOM 695 C C . GLU A 1 108 ? 32.040 -47.374 -4.059 1.00 33.48 108 GLU A C 1
ATOM 696 O O . GLU A 1 108 ? 31.321 -47.217 -5.060 1.00 31.60 108 GLU A O 1
ATOM 702 N N . VAL A 1 109 ? 33.151 -48.100 -4.088 1.00 30.97 109 VAL A N 1
ATOM 703 C CA . VAL A 1 109 ? 33.600 -48.764 -5.297 1.00 32.46 109 VAL A CA 1
ATOM 704 C C . VAL A 1 109 ? 33.580 -50.231 -5.018 1.00 39.84 109 VAL A C 1
ATOM 705 O O . VAL A 1 109 ? 34.034 -50.663 -3.950 1.00 39.26 109 VAL A O 1
ATOM 709 N N . ALA A 1 110 ? 32.990 -50.985 -5.963 1.00 41.46 110 ALA A N 1
ATOM 710 C CA . ALA A 1 110 ? 32.835 -52.437 -5.940 1.00 43.55 110 ALA A CA 1
ATOM 711 C C . ALA A 1 110 ? 34.192 -53.119 -5.767 1.00 50.00 110 ALA A C 1
ATOM 712 O O . ALA A 1 110 ? 35.166 -52.707 -6.395 1.00 49.95 110 ALA A O 1
ATOM 714 N N . ALA A 1 111 ? 34.247 -54.127 -4.878 1.00 49.20 111 ALA A N 1
ATOM 715 C CA . ALA A 1 111 ? 35.426 -54.947 -4.557 1.00 50.48 111 ALA A CA 1
ATOM 716 C C . ALA A 1 111 ? 36.073 -55.504 -5.829 1.00 59.24 111 ALA A C 1
ATOM 717 O O . ALA A 1 111 ? 35.356 -55.907 -6.755 1.00 59.49 111 ALA A O 1
ATOM 719 N N . ALA A 1 112 ? 37.427 -55.472 -5.888 1.00 58.27 112 ALA A N 1
ATOM 720 C CA . ALA A 1 112 ? 38.225 -55.940 -7.025 1.00 96.16 112 ALA A CA 1
ATOM 721 C C . ALA A 1 112 ? 39.492 -56.639 -6.539 1.00 137.50 112 ALA A C 1
ATOM 722 O O . ALA A 1 112 ? 39.421 -57.702 -5.922 1.00 102.83 112 ALA A O 1
ATOM 724 N N . MET B 1 1 ? 22.226 -63.164 -19.659 1.00 38.14 1 MET B N 1
ATOM 725 C CA . MET B 1 1 ? 21.083 -62.345 -20.019 1.00 38.00 1 MET B CA 1
ATOM 726 C C . MET B 1 1 ? 21.348 -60.865 -20.024 1.00 31.56 1 MET B C 1
ATOM 727 O O . MET B 1 1 ? 22.278 -60.410 -19.375 1.00 28.19 1 MET B O 1
ATOM 732 N N . LYS B 1 2 ? 20.543 -60.112 -20.802 1.00 25.91 2 LYS B N 1
ATOM 733 C CA . LYS B 1 2 ? 20.777 -58.686 -20.921 1.00 23.59 2 LYS B CA 1
ATOM 734 C C . LYS B 1 2 ? 19.503 -57.871 -20.884 1.00 25.64 2 LYS B C 1
ATOM 735 O O . LYS B 1 2 ? 18.468 -58.331 -21.344 1.00 25.14 2 LYS B O 1
ATOM 741 N N . MET B 1 3 ? 19.608 -56.621 -20.403 1.00 20.95 3 MET B N 1
ATOM 742 C CA . MET B 1 3 ? 18.481 -55.701 -20.496 1.00 22.15 3 MET B CA 1
ATOM 743 C C . MET B 1 3 ? 18.740 -54.822 -21.701 1.00 25.01 3 MET B C 1
ATOM 744 O O . MET B 1 3 ? 19.810 -54.185 -21.799 1.00 26.07 3 MET B O 1
ATOM 749 N N . VAL B 1 4 ? 17.765 -54.785 -22.607 1.00 19.50 4 VAL B N 1
ATOM 750 C CA . VAL B 1 4 ? 17.816 -53.941 -23.790 1.00 22.16 4 VAL B CA 1
ATOM 751 C C . VAL B 1 4 ? 16.898 -52.747 -23.501 1.00 25.29 4 VAL B C 1
ATOM 752 O O . VAL B 1 4 ? 15.706 -52.930 -23.268 1.00 26.81 4 VAL B O 1
ATOM 756 N N . VAL B 1 5 ? 17.470 -51.548 -23.453 1.00 22.16 5 VAL B N 1
ATOM 757 C CA . VAL B 1 5 ? 16.769 -50.313 -23.098 1.00 22.64 5 VAL B CA 1
ATOM 758 C C . VAL B 1 5 ? 16.747 -49.400 -24.287 1.00 24.32 5 VAL B C 1
ATOM 759 O O . VAL B 1 5 ? 17.810 -48.983 -24.742 1.00 23.05 5 VAL B O 1
ATOM 763 N N . ALA B 1 6 ? 15.548 -49.023 -24.754 1.00 21.36 6 ALA B N 1
ATOM 764 C CA . ALA B 1 6 ? 15.450 -48.110 -25.889 1.00 21.34 6 ALA B CA 1
ATOM 765 C C . ALA B 1 6 ? 14.691 -46.873 -25.493 1.00 26.33 6 ALA B C 1
ATOM 766 O O . ALA B 1 6 ? 13.675 -46.973 -24.796 1.00 25.85 6 ALA B O 1
ATOM 768 N N . VAL B 1 7 ? 15.176 -45.693 -25.900 1.00 21.11 7 VAL B N 1
ATOM 769 C CA . VAL B 1 7 ? 14.461 -44.445 -25.627 1.00 21.22 7 VAL B CA 1
ATOM 770 C C . VAL B 1 7 ? 14.043 -43.953 -27.009 1.00 25.62 7 VAL B C 1
ATOM 771 O O . VAL B 1 7 ? 14.901 -43.672 -27.860 1.00 25.80 7 VAL B O 1
ATOM 775 N N . ILE B 1 8 ? 12.741 -43.967 -27.264 1.00 23.29 8 ILE B N 1
ATOM 776 C CA . ILE B 1 8 ? 12.196 -43.731 -28.609 1.00 23.13 8 ILE B CA 1
ATOM 777 C C . ILE B 1 8 ? 11.203 -42.601 -28.675 1.00 26.74 8 ILE B C 1
ATOM 778 O O . ILE B 1 8 ? 10.741 -42.125 -27.667 1.00 25.16 8 ILE B O 1
ATOM 783 N N . ARG B 1 9 ? 10.825 -42.215 -29.913 1.00 24.93 9 ARG B N 1
ATOM 784 C CA . ARG B 1 9 ? 9.761 -41.224 -30.129 1.00 22.95 9 ARG B CA 1
ATOM 785 C C . ARG B 1 9 ? 8.452 -41.861 -29.630 1.00 24.99 9 ARG B C 1
ATOM 786 O O . ARG B 1 9 ? 8.222 -43.054 -29.915 1.00 24.46 9 ARG B O 1
ATOM 794 N N . PRO B 1 10 ? 7.618 -41.142 -28.870 1.00 23.53 10 PRO B N 1
ATOM 795 C CA . PRO B 1 10 ? 6.397 -41.769 -28.313 1.00 24.46 10 PRO B CA 1
ATOM 796 C C . PRO B 1 10 ? 5.488 -42.413 -29.346 1.00 28.37 10 PRO B C 1
ATOM 797 O O . PRO B 1 10 ? 4.943 -43.488 -29.093 1.00 25.53 10 PRO B O 1
ATOM 801 N N . GLU B 1 11 ? 5.365 -41.786 -30.547 1.00 26.61 11 GLU B N 1
ATOM 802 C CA . GLU B 1 11 ? 4.491 -42.322 -31.615 1.00 27.44 11 GLU B CA 1
ATOM 803 C C . GLU B 1 11 ? 4.972 -43.671 -32.153 1.00 30.13 11 GLU B C 1
ATOM 804 O O . GLU B 1 11 ? 4.220 -44.362 -32.843 1.00 31.72 11 GLU B O 1
ATOM 810 N N . LYS B 1 12 ? 6.257 -44.042 -31.879 1.00 22.72 12 LYS B N 1
ATOM 811 C CA . LYS B 1 12 ? 6.800 -45.308 -32.353 1.00 22.49 12 LYS B CA 1
ATOM 812 C C . LYS B 1 12 ? 6.517 -46.478 -31.453 1.00 26.54 12 LYS B C 1
ATOM 813 O O . LYS B 1 12 ? 6.866 -47.614 -31.815 1.00 26.28 12 LYS B O 1
ATOM 819 N N . LEU B 1 13 ? 5.907 -46.239 -30.269 1.00 24.94 13 LEU B N 1
ATOM 820 C CA . LEU B 1 13 ? 5.665 -47.328 -29.315 1.00 25.67 13 LEU B CA 1
ATOM 821 C C . LEU B 1 13 ? 4.922 -48.496 -29.917 1.00 27.13 13 LEU B C 1
ATOM 822 O O . LEU B 1 13 ? 5.360 -49.632 -29.764 1.00 24.99 13 LEU B O 1
ATOM 827 N N . GLU B 1 14 ? 3.779 -48.232 -30.628 1.00 27.64 14 GLU B N 1
ATOM 828 C CA . GLU B 1 14 ? 3.038 -49.347 -31.219 1.00 28.21 14 GLU B CA 1
ATOM 829 C C . GLU B 1 14 ? 3.841 -50.129 -32.252 1.00 28.80 14 GLU B C 1
ATOM 830 O O . GLU B 1 14 ? 3.706 -51.355 -32.293 1.00 28.44 14 GLU B O 1
ATOM 836 N N . CYS B 1 15 ? 4.706 -49.450 -33.039 1.00 26.71 15 CYS B N 1
ATOM 837 C CA . CYS B 1 15 ? 5.574 -50.113 -34.030 1.00 28.69 15 CYS B CA 1
ATOM 838 C C . CYS B 1 15 ? 6.533 -51.033 -33.315 1.00 30.09 15 CYS B C 1
ATOM 839 O O . CYS B 1 15 ? 6.714 -52.188 -33.711 1.00 27.77 15 CYS B O 1
ATOM 842 N N . VAL B 1 16 ? 7.179 -50.492 -32.259 1.00 26.00 16 VAL B N 1
ATOM 843 C CA . VAL B 1 16 ? 8.154 -51.269 -31.476 1.00 25.33 16 VAL B CA 1
ATOM 844 C C . VAL B 1 16 ? 7.487 -52.463 -30.803 1.00 25.43 16 VAL B C 1
ATOM 845 O O . VAL B 1 16 ? 7.994 -53.567 -30.911 1.00 24.29 16 VAL B O 1
ATOM 849 N N . LYS B 1 17 ? 6.345 -52.252 -30.134 1.00 26.81 17 LYS B N 1
ATOM 850 C CA . LYS B 1 17 ? 5.607 -53.352 -29.487 1.00 27.94 17 LYS B CA 1
ATOM 851 C C . LYS B 1 17 ? 5.299 -54.471 -30.488 1.00 34.96 17 LYS B C 1
ATOM 852 O O . LYS B 1 17 ? 5.509 -55.647 -30.189 1.00 35.29 17 LYS B O 1
ATOM 858 N N . LYS B 1 18 ? 4.808 -54.093 -31.690 1.00 32.86 18 LYS B N 1
ATOM 859 C CA . LYS B 1 18 ? 4.466 -55.049 -32.748 1.00 31.93 18 LYS B CA 1
ATOM 860 C C . LYS B 1 18 ? 5.694 -55.803 -33.243 1.00 35.67 18 LYS B C 1
ATOM 861 O O . LYS B 1 18 ? 5.663 -57.026 -33.313 1.00 34.05 18 LYS B O 1
ATOM 867 N N . ALA B 1 19 ? 6.796 -55.083 -33.538 1.00 33.29 19 ALA B N 1
ATOM 868 C CA . ALA B 1 19 ? 8.028 -55.719 -34.012 1.00 33.57 19 ALA B CA 1
ATOM 869 C C . ALA B 1 19 ? 8.588 -56.708 -33.000 1.00 37.39 19 ALA B C 1
ATOM 870 O O . ALA B 1 19 ? 9.093 -57.758 -33.388 1.00 38.32 19 ALA B O 1
ATOM 872 N N . LEU B 1 20 ? 8.459 -56.402 -31.697 1.00 33.24 20 LEU B N 1
ATOM 873 C CA . LEU B 1 20 ? 8.940 -57.325 -30.661 1.00 31.88 20 LEU B CA 1
ATOM 874 C C . LEU B 1 20 ? 8.021 -58.528 -30.505 1.00 37.77 20 LEU B C 1
ATOM 875 O O . LEU B 1 20 ? 8.513 -59.653 -30.423 1.00 36.56 20 LEU B O 1
ATOM 880 N N . GLU B 1 21 ? 6.698 -58.290 -30.496 1.00 37.84 21 GLU B N 1
ATOM 881 C CA . GLU B 1 21 ? 5.638 -59.326 -30.416 1.00 40.29 21 GLU B CA 1
ATOM 882 C C . GLU B 1 21 ? 5.830 -60.377 -31.499 1.00 45.65 21 GLU B C 1
ATOM 883 O O . GLU B 1 21 ? 5.845 -61.564 -31.191 1.00 46.11 21 GLU B O 1
ATOM 889 N N . GLU B 1 22 ? 5.981 -59.925 -32.769 1.00 44.16 22 GLU B N 1
ATOM 890 C CA . GLU B 1 22 ? 6.158 -60.759 -33.964 1.00 44.57 22 GLU B CA 1
ATOM 891 C C . GLU B 1 22 ? 7.314 -61.743 -33.828 1.00 48.57 22 GLU B C 1
ATOM 892 O O . GLU B 1 22 ? 7.267 -62.812 -34.431 1.00 47.74 22 GLU B O 1
ATOM 898 N N . ARG B 1 23 ? 8.358 -61.370 -33.052 1.00 44.87 23 ARG B N 1
ATOM 899 C CA . ARG B 1 23 ? 9.546 -62.195 -32.845 1.00 43.46 23 ARG B CA 1
ATOM 900 C C . ARG B 1 23 ? 9.528 -62.993 -31.533 1.00 45.83 23 ARG B C 1
ATOM 901 O O . ARG B 1 23 ? 10.511 -63.659 -31.198 1.00 46.36 23 ARG B O 1
ATOM 909 N N . GLY B 1 24 ? 8.404 -62.948 -30.829 1.00 41.65 24 GLY B N 1
ATOM 910 C CA . GLY B 1 24 ? 8.207 -63.686 -29.583 1.00 41.42 24 GLY B CA 1
ATOM 911 C C . GLY B 1 24 ? 8.587 -62.949 -28.314 1.00 43.38 24 GLY B C 1
ATOM 912 O O . GLY B 1 24 ? 8.587 -63.551 -27.241 1.00 42.71 24 GLY B O 1
ATOM 913 N N . PHE B 1 25 ? 8.895 -61.643 -28.407 1.00 38.47 25 PHE B N 1
ATOM 914 C CA . PHE B 1 25 ? 9.268 -60.833 -27.241 1.00 37.06 25 PHE B CA 1
ATOM 915 C C . PHE B 1 25 ? 8.046 -60.005 -26.819 1.00 42.75 25 PHE B C 1
ATOM 916 O O . PHE B 1 25 ? 7.789 -58.938 -27.367 1.00 42.90 25 PHE B O 1
ATOM 924 N N . VAL B 1 26 ? 7.252 -60.552 -25.889 1.00 39.78 26 VAL B N 1
ATOM 925 C CA . VAL B 1 26 ? 5.997 -59.950 -25.438 1.00 40.20 26 VAL B CA 1
ATOM 926 C C . VAL B 1 26 ? 6.179 -59.112 -24.176 1.00 42.45 26 VAL B C 1
ATOM 927 O O . VAL B 1 26 ? 5.610 -58.017 -24.087 1.00 43.68 26 VAL B O 1
ATOM 931 N N . GLY B 1 27 ? 6.994 -59.608 -23.249 1.00 36.20 27 GLY B N 1
ATOM 932 C CA . GLY B 1 27 ? 7.291 -58.932 -21.996 1.00 35.34 27 GLY B CA 1
ATOM 933 C C . GLY B 1 27 ? 8.064 -57.643 -22.200 1.00 37.40 27 GLY B C 1
ATOM 934 O O . GLY B 1 27 ? 9.066 -57.620 -22.918 1.00 39.53 27 GLY B O 1
ATOM 935 N N . MET B 1 28 ? 7.601 -56.567 -21.606 1.00 29.13 28 MET B N 1
ATOM 936 C CA . MET B 1 28 ? 8.288 -55.264 -21.680 1.00 26.73 28 MET B CA 1
ATOM 937 C C . MET B 1 28 ? 7.804 -54.355 -20.594 1.00 28.82 28 MET B C 1
ATOM 938 O O . MET B 1 28 ? 6.685 -54.520 -20.103 1.00 29.46 28 MET B O 1
ATOM 943 N N . THR B 1 29 ? 8.639 -53.391 -20.216 1.00 23.11 29 THR B N 1
ATOM 944 C CA . THR B 1 29 ? 8.272 -52.375 -19.235 1.00 23.74 29 THR B CA 1
ATOM 945 C C . THR B 1 29 ? 8.412 -51.066 -19.986 1.00 25.02 29 THR B C 1
ATOM 946 O O . THR B 1 29 ? 9.428 -50.849 -20.647 1.00 23.69 29 THR B O 1
ATOM 950 N N . VAL B 1 30 ? 7.403 -50.212 -19.896 1.00 21.75 30 VAL B N 1
ATOM 951 C CA . VAL B 1 30 ? 7.370 -48.901 -20.597 1.00 20.38 30 VAL B CA 1
ATOM 952 C C . VAL B 1 30 ? 7.288 -47.771 -19.599 1.00 25.09 30 VAL B C 1
ATOM 953 O O . VAL B 1 30 ? 6.429 -47.800 -18.704 1.00 24.19 30 VAL B O 1
ATOM 957 N N . THR B 1 31 ? 8.154 -46.755 -19.771 1.00 22.27 31 THR B N 1
ATOM 958 C CA . THR B 1 31 ? 8.205 -45.588 -18.893 1.00 24.14 31 THR B CA 1
ATOM 959 C C . THR B 1 31 ? 8.134 -44.328 -19.737 1.00 28.54 31 THR B C 1
ATOM 960 O O . THR B 1 31 ? 8.790 -44.239 -20.774 1.00 26.17 31 THR B O 1
ATOM 964 N N . GLU B 1 32 ? 7.347 -43.341 -19.274 1.00 27.36 32 GLU B N 1
ATOM 965 C CA . GLU B 1 32 ? 7.264 -42.035 -19.926 1.00 28.59 32 GLU B CA 1
ATOM 966 C C . GLU B 1 32 ? 8.434 -41.218 -19.367 1.00 31.30 32 GLU B C 1
ATOM 967 O O . GLU B 1 32 ? 8.617 -41.140 -18.152 1.00 32.71 32 GLU B O 1
ATOM 973 N N . VAL B 1 33 ? 9.267 -40.680 -20.250 1.00 25.65 33 VAL B N 1
ATOM 974 C CA . VAL B 1 33 ? 10.470 -39.952 -19.879 1.00 25.82 33 VAL B CA 1
ATOM 975 C C . VAL B 1 33 ? 10.540 -38.675 -20.715 1.00 31.80 33 VAL B C 1
ATOM 976 O O . VAL B 1 33 ? 9.663 -38.429 -21.553 1.00 31.38 33 VAL B O 1
ATOM 980 N N . LYS B 1 34 ? 11.582 -37.878 -20.486 1.00 29.37 34 LYS B N 1
ATOM 981 C CA . LYS B 1 34 ? 11.917 -36.696 -21.269 1.00 29.78 34 LYS B CA 1
ATOM 982 C C . LYS B 1 34 ? 13.366 -36.835 -21.616 1.00 36.21 34 LYS B C 1
ATOM 983 O O . LYS B 1 34 ? 14.141 -37.448 -20.877 1.00 34.47 34 LYS B O 1
ATOM 989 N N . GLY B 1 35 ? 13.737 -36.320 -22.761 1.00 36.82 35 GLY B N 1
ATOM 990 C CA . GLY B 1 35 ? 15.123 -36.409 -23.176 1.00 39.26 35 GLY B CA 1
ATOM 991 C C . GLY B 1 35 ? 15.511 -35.428 -24.251 1.00 47.49 35 GLY B C 1
ATOM 992 O O . GLY B 1 35 ? 14.666 -34.707 -24.791 1.00 46.87 35 GLY B O 1
ATOM 993 N N . ARG B 1 36 ? 16.811 -35.416 -24.548 1.00 46.94 36 ARG B N 1
ATOM 994 C CA . ARG B 1 36 ? 17.464 -34.651 -25.616 1.00 47.10 36 ARG B CA 1
ATOM 995 C C . ARG B 1 36 ? 18.763 -35.371 -25.991 1.00 49.86 36 ARG B C 1
ATOM 996 O O . ARG B 1 36 ? 19.260 -36.161 -25.190 1.00 47.75 36 ARG B O 1
ATOM 1004 N N . GLY B 1 37 ? 19.277 -35.103 -27.192 1.00 47.26 37 GLY B N 1
ATOM 1005 C CA . GLY B 1 37 ? 20.510 -35.682 -27.715 1.00 63.30 37 GLY B CA 1
ATOM 1006 C C . GLY B 1 37 ? 21.580 -34.643 -27.979 1.00 94.80 37 GLY B C 1
ATOM 1007 O O . GLY B 1 37 ? 21.328 -33.439 -27.880 1.00 64.45 37 GLY B O 1
ATOM 1008 N N . VAL B 1 53 ? 17.606 -25.289 -25.741 1.00 65.13 53 VAL B N 1
ATOM 1009 C CA . VAL B 1 53 ? 17.271 -26.662 -26.113 1.00 64.67 53 VAL B CA 1
ATOM 1010 C C . VAL B 1 53 ? 16.571 -27.409 -24.958 1.00 67.12 53 VAL B C 1
ATOM 1011 O O . VAL B 1 53 ? 17.217 -27.846 -23.999 1.00 67.34 53 VAL B O 1
ATOM 1013 N N . ASP B 1 54 ? 15.238 -27.524 -25.056 1.00 61.64 54 ASP B N 1
ATOM 1014 C CA . ASP B 1 54 ? 14.373 -28.164 -24.060 1.00 60.35 54 ASP B CA 1
ATOM 1015 C C . ASP B 1 54 ? 14.295 -29.694 -24.180 1.00 59.17 54 ASP B C 1
ATOM 1016 O O . ASP B 1 54 ? 14.568 -30.267 -25.237 1.00 58.72 54 ASP B O 1
ATOM 1021 N N . LEU B 1 55 ? 13.889 -30.343 -23.075 1.00 51.61 55 LEU B N 1
ATOM 1022 C CA . LEU B 1 55 ? 13.680 -31.789 -22.973 1.00 48.95 55 LEU B CA 1
ATOM 1023 C C . LEU B 1 55 ? 12.308 -32.106 -23.562 1.00 47.86 55 LEU B C 1
ATOM 1024 O O . LEU B 1 55 ? 11.303 -31.510 -23.164 1.00 46.56 55 L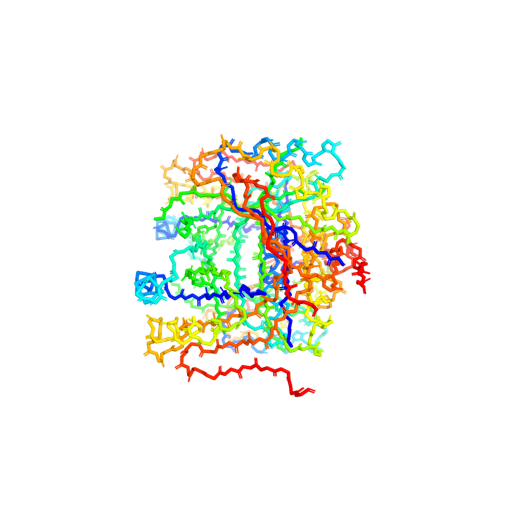EU B O 1
ATOM 1029 N N . LEU B 1 56 ? 12.279 -33.020 -24.524 1.00 42.66 56 LEU B N 1
ATOM 1030 C CA . LEU B 1 56 ? 11.064 -33.437 -25.221 1.00 41.96 56 LEU B CA 1
ATOM 1031 C C . LEU B 1 56 ? 10.573 -34.769 -24.657 1.00 41.24 56 LEU B C 1
ATOM 1032 O O . LEU B 1 56 ? 11.381 -35.561 -24.161 1.00 39.32 56 LEU B O 1
ATOM 1037 N N . GLN B 1 57 ? 9.266 -35.029 -24.781 1.00 34.27 57 GLN B N 1
ATOM 1038 C CA . GLN B 1 57 ? 8.655 -36.272 -24.337 1.00 33.10 57 GLN B CA 1
ATOM 1039 C C . GLN B 1 57 ? 9.198 -37.441 -25.159 1.00 34.57 57 GLN B C 1
ATOM 1040 O O . GLN B 1 57 ? 9.273 -37.365 -26.388 1.00 32.70 57 GLN B O 1
ATOM 1046 N N . LYS B 1 58 ? 9.625 -38.508 -24.476 1.00 28.37 58 LYS B N 1
ATOM 1047 C CA . LYS B 1 58 ? 10.108 -39.722 -25.125 1.00 25.04 58 LYS B CA 1
ATOM 1048 C C . LYS B 1 58 ? 9.534 -40.904 -24.375 1.00 27.74 58 LYS B C 1
ATOM 1049 O O . LYS B 1 58 ? 8.900 -40.732 -23.325 1.00 27.34 58 LYS B O 1
ATOM 1055 N N . THR B 1 59 ? 9.717 -42.107 -24.928 1.00 24.66 59 THR B N 1
ATOM 1056 C CA . THR B 1 59 ? 9.210 -43.322 -24.303 1.00 24.74 59 THR B CA 1
ATOM 1057 C C . THR B 1 59 ? 10.345 -44.316 -24.113 1.00 24.40 59 THR B C 1
ATOM 1058 O O . THR B 1 59 ? 11.071 -44.644 -25.069 1.00 22.58 59 THR B O 1
ATOM 1062 N N . LYS B 1 60 ? 10.494 -44.812 -22.879 1.00 21.52 60 LYS B N 1
ATOM 1063 C CA . LYS B 1 60 ? 11.533 -45.812 -22.613 1.00 20.76 60 LYS B CA 1
ATOM 1064 C C . LYS B 1 60 ? 10.896 -47.182 -22.629 1.00 25.21 60 LYS B C 1
ATOM 1065 O O . LYS B 1 60 ? 9.910 -47.424 -21.932 1.00 25.41 60 LYS B O 1
ATOM 1071 N N . VAL B 1 61 ? 11.476 -48.090 -23.402 1.00 20.54 61 VAL B N 1
ATOM 1072 C CA . VAL B 1 61 ? 11.030 -49.477 -23.521 1.00 20.26 61 VAL B CA 1
ATOM 1073 C C . VAL B 1 61 ? 12.174 -50.337 -23.027 1.00 24.19 61 VAL B C 1
ATOM 1074 O O . VAL B 1 61 ? 13.286 -50.198 -23.528 1.00 21.91 61 VAL B O 1
ATOM 1078 N N . GLU B 1 62 ? 11.893 -51.260 -22.074 1.00 22.36 62 GLU B N 1
ATOM 1079 C CA . GLU B 1 62 ? 12.921 -52.157 -21.536 1.00 21.66 62 GLU B CA 1
ATOM 1080 C C . GLU B 1 62 ? 12.476 -53.604 -21.684 1.00 24.38 62 GLU B C 1
ATOM 1081 O O . GLU B 1 62 ? 11.349 -53.946 -21.271 1.00 24.03 62 GLU B O 1
ATOM 1087 N N . VAL B 1 63 ? 13.339 -54.446 -22.233 1.00 20.10 63 VAL B N 1
ATOM 1088 C CA . VAL B 1 63 ? 13.090 -55.891 -22.327 1.00 21.54 63 VAL B CA 1
ATOM 1089 C C . VAL B 1 63 ? 14.328 -56.612 -21.784 1.00 27.37 63 VAL B C 1
ATOM 1090 O O . VAL B 1 63 ? 15.453 -56.161 -22.019 1.00 26.35 63 VAL B O 1
ATOM 1094 N N . VAL B 1 64 ? 14.130 -57.743 -21.108 1.00 22.39 64 VAL B N 1
ATOM 1095 C CA . VAL B 1 64 ? 15.236 -58.540 -20.578 1.00 22.47 64 VAL B CA 1
ATOM 1096 C C . VAL B 1 64 ? 15.200 -59.840 -21.306 1.00 30.37 64 VAL B C 1
ATOM 1097 O O . VAL B 1 64 ? 14.165 -60.518 -21.305 1.00 29.27 64 VAL B O 1
ATOM 1101 N N . VAL B 1 65 ? 16.289 -60.131 -22.036 1.00 26.95 65 VAL B N 1
ATOM 1102 C CA . VAL B 1 65 ? 16.362 -61.292 -22.916 1.00 27.90 65 VAL B CA 1
ATOM 1103 C C . VAL B 1 65 ? 17.618 -62.118 -22.737 1.00 33.83 65 VAL B C 1
ATOM 1104 O O . VAL B 1 65 ? 18.571 -61.668 -22.116 1.00 32.46 65 VAL B O 1
ATOM 1108 N N . SER B 1 66 ? 17.629 -63.324 -23.341 1.00 32.93 66 SER B N 1
ATOM 1109 C CA . SER B 1 66 ? 18.780 -64.233 -23.359 1.00 33.37 66 SER B CA 1
ATOM 1110 C C . SER B 1 66 ? 19.881 -63.563 -24.192 1.00 35.11 66 SER B C 1
ATOM 1111 O O . SER B 1 66 ? 19.551 -62.833 -25.129 1.00 34.27 66 SER B O 1
ATOM 1114 N N . ASP B 1 67 ? 21.169 -63.821 -23.884 1.00 30.82 67 ASP B N 1
ATOM 1115 C CA . ASP B 1 67 ? 22.291 -63.238 -24.630 1.00 31.55 67 ASP B CA 1
ATOM 1116 C C . ASP B 1 67 ? 22.201 -63.381 -26.145 1.00 37.80 67 ASP B C 1
ATOM 1117 O O . ASP B 1 67 ? 22.511 -62.435 -26.869 1.00 37.70 67 ASP B O 1
ATOM 1122 N N . ASP B 1 68 ? 21.790 -64.556 -26.624 1.00 38.20 68 ASP B N 1
ATOM 1123 C CA . ASP B 1 68 ? 21.719 -64.820 -28.063 1.00 39.67 68 ASP B CA 1
ATOM 1124 C C . ASP B 1 68 ? 20.583 -64.105 -28.784 1.00 40.67 68 ASP B C 1
ATOM 1125 O O . ASP B 1 68 ? 20.583 -64.077 -30.014 1.00 39.71 68 ASP B O 1
ATOM 1130 N N . ALA B 1 69 ? 19.617 -63.532 -28.031 1.00 36.30 69 ALA B N 1
ATOM 1131 C CA . ALA B 1 69 ? 18.478 -62.814 -28.605 1.00 34.32 69 ALA B CA 1
ATOM 1132 C C . ALA B 1 69 ? 18.736 -61.314 -28.734 1.00 34.40 69 ALA B C 1
ATOM 1133 O O . ALA B 1 69 ? 17.964 -60.632 -29.399 1.00 31.40 69 ALA B O 1
ATOM 1135 N N . VAL B 1 70 ? 19.795 -60.786 -28.087 1.00 30.04 70 VAL B N 1
ATOM 1136 C CA . VAL B 1 70 ? 20.111 -59.348 -28.094 1.00 27.34 70 VAL B CA 1
ATOM 1137 C C . VAL B 1 70 ? 20.152 -58.707 -29.480 1.00 33.11 70 VAL B C 1
ATOM 1138 O O . VAL B 1 70 ? 19.459 -57.714 -29.717 1.00 30.38 70 VAL B O 1
ATOM 1142 N N . ASP B 1 71 ? 20.972 -59.263 -30.392 1.00 31.18 71 ASP B N 1
ATOM 1143 C CA . ASP B 1 71 ? 21.103 -58.695 -31.729 1.00 31.08 71 ASP B CA 1
ATOM 1144 C C . ASP B 1 71 ? 19.787 -58.628 -32.477 1.00 33.55 71 ASP B C 1
ATOM 1145 O O . ASP B 1 71 ? 19.518 -57.605 -33.094 1.00 32.86 71 ASP B O 1
ATOM 1150 N N . GLU B 1 72 ? 18.949 -59.669 -32.357 1.00 31.49 72 GLU B N 1
ATOM 1151 C CA . GLU B 1 72 ? 17.617 -59.741 -32.977 1.00 33.33 72 GLU B CA 1
ATOM 1152 C C . GLU B 1 72 ? 16.702 -58.654 -32.391 1.00 37.40 72 GLU B C 1
ATOM 1153 O O . GLU B 1 72 ? 16.034 -57.945 -33.145 1.00 36.16 72 GLU B O 1
ATOM 1159 N N . VAL B 1 73 ? 16.708 -58.502 -31.048 1.00 32.15 73 VAL B N 1
ATOM 1160 C CA . VAL B 1 73 ? 15.897 -57.492 -30.345 1.00 27.42 73 VAL B CA 1
ATOM 1161 C C . VAL B 1 73 ? 16.340 -56.106 -30.750 1.00 27.28 73 VAL B C 1
ATOM 1162 O O . VAL B 1 73 ? 15.503 -55.282 -31.101 1.00 24.47 73 VAL B O 1
ATOM 1166 N N . VAL B 1 74 ? 17.670 -55.830 -30.696 1.00 25.46 74 VAL B N 1
ATOM 1167 C CA . VAL B 1 74 ? 18.199 -54.508 -31.071 1.00 24.46 74 VAL B CA 1
ATOM 1168 C C . VAL B 1 74 ? 17.762 -54.148 -32.511 1.00 30.58 74 VAL B C 1
ATOM 1169 O O . VAL B 1 74 ? 17.281 -53.034 -32.750 1.00 30.14 74 VAL B O 1
ATOM 1173 N N . GLU B 1 75 ? 17.966 -55.073 -33.452 1.00 31.20 75 GLU B N 1
ATOM 1174 C CA . GLU B 1 75 ? 17.591 -54.846 -34.858 1.00 33.23 75 GLU B CA 1
ATOM 1175 C C . GLU B 1 75 ? 16.088 -54.641 -35.055 1.00 35.69 75 GLU B C 1
ATOM 1176 O O . GLU B 1 75 ? 15.713 -53.771 -35.832 1.00 35.89 75 GLU B O 1
ATOM 1182 N N . ALA B 1 76 ? 15.228 -55.380 -34.307 1.00 32.94 76 ALA B N 1
ATOM 1183 C CA . ALA B 1 76 ? 13.758 -55.196 -34.353 1.00 30.93 76 ALA B CA 1
ATOM 1184 C C . ALA B 1 76 ? 13.391 -53.783 -33.907 1.00 31.25 76 ALA B C 1
ATOM 1185 O O . ALA B 1 76 ? 12.572 -53.132 -34.554 1.00 31.70 76 ALA B O 1
ATOM 1187 N N . ILE B 1 77 ? 14.038 -53.276 -32.824 1.00 25.63 77 ILE B N 1
ATOM 1188 C CA . ILE B 1 77 ? 13.766 -51.928 -32.323 1.00 22.80 77 ILE B CA 1
ATOM 1189 C C . ILE B 1 77 ? 14.275 -50.890 -33.287 1.00 26.27 77 ILE B C 1
ATOM 1190 O O . ILE B 1 77 ? 13.574 -49.892 -33.538 1.00 26.55 77 ILE B O 1
ATOM 1195 N N . VAL B 1 78 ? 15.524 -51.052 -33.791 1.00 24.38 78 VAL B N 1
ATOM 1196 C CA . VAL B 1 78 ? 16.066 -50.062 -34.734 1.00 24.05 78 VAL B CA 1
ATOM 1197 C C . VAL B 1 78 ? 15.116 -49.931 -35.942 1.00 26.91 78 VAL B C 1
ATOM 1198 O O . VAL B 1 78 ? 14.713 -48.820 -36.285 1.00 26.31 78 VAL B O 1
ATOM 1202 N N . SER B 1 79 ? 14.732 -51.065 -36.534 1.00 27.40 79 SER B N 1
ATOM 1203 C CA . SER B 1 79 ? 13.891 -51.078 -37.735 1.00 28.95 79 SER B CA 1
ATOM 1204 C C . SER B 1 79 ? 12.532 -50.441 -37.518 1.00 31.59 79 SER B C 1
ATOM 1205 O O . SER B 1 79 ? 12.050 -49.722 -38.393 1.00 31.24 79 SER B O 1
ATOM 1208 N N . SER B 1 80 ? 11.935 -50.652 -36.330 1.00 28.08 80 SER B N 1
ATOM 1209 C CA . SER B 1 80 ? 10.609 -50.146 -36.006 1.00 26.65 80 SER B CA 1
ATOM 1210 C C . SER B 1 80 ? 10.557 -48.748 -35.388 1.00 28.70 80 SER B C 1
ATOM 1211 O O . SER B 1 80 ? 9.516 -48.127 -35.431 1.00 28.42 80 SER B O 1
ATOM 1214 N N . ALA B 1 81 ? 11.675 -48.243 -34.816 1.00 24.38 81 ALA B N 1
ATOM 1215 C CA . ALA B 1 81 ? 11.683 -46.934 -34.198 1.00 22.51 81 ALA B CA 1
ATOM 1216 C C . ALA B 1 81 ? 12.312 -45.833 -35.050 1.00 27.28 81 ALA B C 1
ATOM 1217 O O . ALA B 1 81 ? 12.084 -44.656 -34.791 1.00 26.77 81 ALA B O 1
ATOM 1219 N N . ARG B 1 82 ? 13.110 -46.210 -36.058 1.00 27.50 82 ARG B N 1
ATOM 1220 C CA . ARG B 1 82 ? 13.834 -45.243 -36.889 1.00 27.44 82 ARG B CA 1
ATOM 1221 C C . ARG B 1 82 ? 12.975 -44.424 -37.815 1.00 32.21 82 ARG B C 1
ATOM 1222 O O . ARG B 1 82 ? 11.927 -44.893 -38.292 1.00 31.18 82 ARG B O 1
ATOM 1230 N N . THR B 1 83 ? 13.436 -43.190 -38.071 1.00 31.05 83 THR B N 1
ATOM 1231 C CA . THR B 1 83 ? 12.857 -42.257 -39.060 1.00 30.99 83 THR B CA 1
ATOM 1232 C C . THR B 1 83 ? 14.027 -41.769 -39.962 1.00 38.63 83 THR B C 1
ATOM 1233 O O . THR B 1 83 ? 13.797 -41.351 -41.100 1.00 38.04 83 THR B O 1
ATOM 1237 N N . GLY B 1 84 ? 15.253 -41.817 -39.421 1.00 34.51 84 GLY B N 1
ATOM 1238 C CA . GLY B 1 84 ? 16.470 -41.359 -40.088 1.00 35.11 84 GLY B CA 1
ATOM 1239 C C . GLY B 1 84 ? 16.807 -39.926 -39.740 1.00 41.53 84 GLY B C 1
ATOM 1240 O O . GLY B 1 84 ? 17.820 -39.399 -40.204 1.00 42.44 84 GLY B O 1
ATOM 1241 N N . LYS B 1 85 ? 15.954 -39.285 -38.907 1.00 36.93 85 LYS B N 1
ATOM 1242 C CA . LYS B 1 85 ? 16.120 -37.915 -38.456 1.00 36.89 85 LYS B CA 1
ATOM 1243 C C . LYS B 1 85 ? 16.668 -37.856 -37.029 1.00 42.92 85 LYS B C 1
ATOM 1244 O O . LYS B 1 85 ? 16.473 -38.805 -36.256 1.00 41.25 85 LYS B O 1
ATOM 1250 N N . PHE B 1 86 ? 17.327 -36.728 -36.662 1.00 39.86 86 PHE B N 1
ATOM 1251 C CA . PHE B 1 86 ? 17.802 -36.532 -35.292 1.00 39.98 86 PHE B CA 1
ATOM 1252 C C . PHE B 1 86 ? 16.600 -36.623 -34.340 1.00 39.93 86 PHE B C 1
ATOM 1253 O O . PHE B 1 86 ? 15.525 -36.119 -34.668 1.00 39.12 86 PHE B O 1
ATOM 1261 N N . GLY B 1 87 ? 16.790 -37.284 -33.204 1.00 32.58 87 GLY B N 1
ATOM 1262 C CA . GLY B 1 87 ? 15.745 -37.463 -32.203 1.00 32.02 87 GLY B CA 1
ATOM 1263 C C . GLY B 1 87 ? 15.175 -38.866 -32.152 1.00 34.20 87 GLY B C 1
ATOM 1264 O O . GLY B 1 87 ? 14.274 -39.130 -31.340 1.00 34.25 87 GLY B O 1
ATOM 1265 N N . ASP B 1 88 ? 15.705 -39.780 -33.004 1.00 29.35 88 ASP B N 1
ATOM 1266 C CA . ASP B 1 88 ? 15.253 -41.181 -33.069 1.00 29.38 88 ASP B CA 1
ATOM 1267 C C . ASP B 1 88 ? 15.542 -41.938 -31.763 1.00 30.68 88 ASP B C 1
ATOM 1268 O O . ASP B 1 88 ? 14.904 -42.951 -31.486 1.00 29.03 88 ASP B O 1
ATOM 1273 N N . GLY B 1 89 ? 16.551 -41.477 -31.031 1.00 27.46 89 GLY B N 1
ATOM 1274 C CA . GLY B 1 89 ? 16.928 -42.080 -29.757 1.00 27.49 89 GLY B CA 1
ATOM 1275 C C . GLY B 1 89 ? 18.028 -43.124 -29.825 1.00 29.64 89 GLY B C 1
ATOM 1276 O O . GLY B 1 89 ? 18.714 -43.302 -30.844 1.00 27.93 89 GLY B O 1
ATOM 1277 N N . ARG B 1 90 ? 18.252 -43.774 -28.699 1.00 24.76 90 ARG B N 1
ATOM 1278 C CA . ARG B 1 90 ? 19.333 -44.748 -28.558 1.00 23.40 90 ARG B CA 1
ATOM 1279 C C . ARG B 1 90 ? 18.859 -45.988 -27.858 1.00 28.14 90 ARG B C 1
ATOM 1280 O O . ARG B 1 90 ? 17.824 -45.955 -27.171 1.00 28.27 90 ARG B O 1
ATOM 1288 N N . ILE B 1 91 ? 19.610 -47.073 -28.034 1.00 21.59 91 ILE B N 1
ATOM 1289 C CA . ILE B 1 91 ? 19.401 -48.368 -27.402 1.00 21.41 91 ILE B CA 1
ATOM 1290 C C . ILE B 1 91 ? 20.639 -48.676 -26.583 1.00 25.90 91 ILE B C 1
ATOM 1291 O O . ILE B 1 91 ? 21.742 -48.596 -27.113 1.00 25.63 91 ILE B O 1
ATOM 1296 N N . PHE B 1 92 ? 20.462 -49.089 -25.320 1.00 21.74 92 PHE B N 1
ATOM 1297 C CA . PHE B 1 92 ? 21.601 -49.502 -24.478 1.00 20.91 92 PHE B CA 1
ATOM 1298 C C . PHE B 1 92 ? 21.400 -50.943 -24.088 1.00 26.20 92 PHE B C 1
ATOM 1299 O O . PHE B 1 92 ? 20.266 -51.377 -23.841 1.00 25.46 92 PHE B O 1
ATOM 1307 N N . VAL B 1 93 ? 22.501 -51.687 -24.026 1.00 20.34 93 VAL B N 1
ATOM 1308 C CA . VAL B 1 93 ? 22.479 -53.096 -23.642 1.00 20.42 93 VAL B CA 1
ATOM 1309 C C . VAL B 1 93 ? 23.269 -53.160 -22.329 1.00 24.43 93 VAL B C 1
ATOM 1310 O O . VAL B 1 93 ? 24.432 -52.742 -22.268 1.00 22.53 93 VAL B O 1
ATOM 1314 N N . ILE B 1 94 ? 22.587 -53.615 -21.263 1.00 20.29 94 ILE B N 1
ATOM 1315 C CA . ILE B 1 94 ? 23.140 -53.645 -19.909 1.00 19.79 94 ILE B CA 1
ATOM 1316 C C . ILE B 1 94 ? 23.140 -55.090 -19.410 1.00 24.30 94 ILE B C 1
ATOM 1317 O O . ILE B 1 94 ? 22.141 -55.777 -19.590 1.00 22.56 94 ILE B O 1
ATOM 1322 N N . PRO B 1 95 ? 24.209 -55.569 -18.748 1.00 23.21 95 PRO B N 1
ATOM 1323 C CA . PRO B 1 95 ? 24.181 -56.968 -18.282 1.00 23.02 95 PRO B CA 1
ATOM 1324 C C . PRO B 1 95 ? 23.169 -57.180 -17.149 1.00 24.26 95 PRO B C 1
ATOM 1325 O O . PRO B 1 95 ? 22.982 -56.321 -16.300 1.00 21.68 95 PRO B O 1
ATOM 1329 N N . VAL B 1 96 ? 22.513 -58.333 -17.154 1.00 22.41 96 VAL B N 1
ATOM 1330 C CA . VAL B 1 96 ? 21.596 -58.720 -16.095 1.00 21.68 96 VAL B CA 1
ATOM 1331 C C . VAL B 1 96 ? 22.148 -60.049 -15.561 1.00 26.86 96 VAL B C 1
ATOM 1332 O O . VAL B 1 96 ? 22.306 -60.986 -16.325 1.00 27.23 96 VAL B O 1
ATOM 1336 N N . GLU B 1 97 ? 22.447 -60.115 -14.274 1.00 22.16 97 GLU B N 1
ATOM 1337 C CA . GLU B 1 97 ? 23.014 -61.348 -13.698 1.00 22.38 97 GLU B CA 1
ATOM 1338 C C . GLU B 1 97 ? 21.993 -62.413 -13.324 1.00 26.94 97 GLU B C 1
ATOM 1339 O O . GLU B 1 97 ? 22.291 -63.610 -13.385 1.00 24.45 97 GLU B O 1
ATOM 1345 N N . LYS B 1 98 ? 20.791 -61.982 -12.921 1.00 24.39 98 LYS B N 1
ATOM 1346 C CA . LYS B 1 98 ? 19.706 -62.861 -12.510 1.00 24.71 98 LYS B CA 1
ATOM 1347 C C . LYS B 1 98 ? 18.406 -62.212 -12.924 1.00 26.74 98 LYS B C 1
ATOM 1348 O O . LYS B 1 98 ? 18.275 -61.000 -12.819 1.00 24.00 98 LYS B O 1
ATOM 1354 N N . SER B 1 99 ? 17.411 -63.014 -13.343 1.00 25.26 99 SER B N 1
ATOM 1355 C CA . SER B 1 99 ? 16.067 -62.524 -13.682 1.00 24.00 99 SER B CA 1
ATOM 1356 C C . SER B 1 99 ? 15.137 -63.463 -12.903 1.00 31.88 99 SER B C 1
ATOM 1357 O O . SER B 1 99 ? 15.139 -64.675 -13.168 1.00 31.43 99 SER B O 1
ATOM 1360 N N . VAL B 1 100 ? 14.359 -62.913 -11.936 1.00 25.37 100 VAL B N 1
ATOM 1361 C CA . VAL B 1 100 ? 13.523 -63.761 -11.063 1.00 25.12 100 VAL B CA 1
ATOM 1362 C C . VAL B 1 100 ? 12.063 -63.580 -11.430 1.00 31.98 100 VAL B C 1
ATOM 1363 O O . VAL B 1 100 ? 11.620 -62.448 -11.602 1.00 32.29 100 VAL B O 1
ATOM 1367 N N . LYS B 1 101 ? 11.312 -64.696 -11.571 1.00 30.65 101 LYS B N 1
ATOM 1368 C CA . LYS B 1 101 ? 9.876 -64.658 -11.830 1.00 31.27 101 LYS B CA 1
ATOM 1369 C C . LYS B 1 101 ? 9.253 -64.608 -10.426 1.00 33.88 101 LYS B C 1
ATOM 1370 O O . LYS B 1 101 ? 9.438 -65.542 -9.638 1.00 32.16 101 LYS B O 1
ATOM 1376 N N . ILE B 1 102 ? 8.579 -63.501 -10.077 1.00 29.27 102 ILE B N 1
ATOM 1377 C CA . ILE B 1 102 ? 8.016 -63.356 -8.725 1.00 28.31 102 ILE B CA 1
ATOM 1378 C C . ILE B 1 102 ? 6.977 -64.458 -8.411 1.00 33.95 102 ILE B C 1
ATOM 1379 O O . ILE B 1 102 ? 6.951 -64.985 -7.290 1.00 33.00 102 ILE B O 1
ATOM 1384 N N . ARG B 1 103 ? 6.148 -64.804 -9.396 1.00 32.69 103 ARG B N 1
ATOM 1385 C CA . ARG B 1 103 ? 5.091 -65.799 -9.217 1.00 33.68 103 ARG B CA 1
ATOM 1386 C C . ARG B 1 103 ? 5.583 -67.183 -8.780 1.00 37.68 103 ARG B C 1
ATOM 1387 O O . ARG B 1 103 ? 4.906 -67.835 -7.999 1.00 38.15 103 ARG B O 1
ATOM 1395 N N . THR B 1 104 ? 6.766 -67.604 -9.23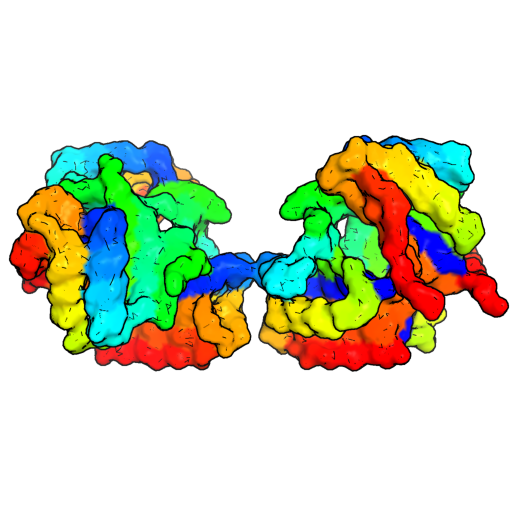8 1.00 34.75 104 THR B N 1
ATOM 1396 C CA . THR B 1 104 ? 7.322 -68.938 -8.959 1.00 33.72 104 THR B CA 1
ATOM 1397 C C . THR B 1 104 ? 8.576 -68.922 -8.094 1.00 36.96 104 THR B C 1
ATOM 1398 O O . THR B 1 104 ? 8.930 -69.939 -7.491 1.00 35.19 104 THR B O 1
ATOM 1402 N N . GLY B 1 105 ? 9.301 -67.807 -8.115 1.00 31.27 105 GLY B N 1
ATOM 1403 C CA . GLY B 1 105 ? 10.566 -67.704 -7.405 1.00 30.49 105 GLY B CA 1
ATOM 1404 C C . GLY B 1 105 ? 11.716 -68.278 -8.214 1.00 33.31 105 GLY B C 1
ATOM 1405 O O . GLY B 1 105 ? 12.861 -68.250 -7.763 1.00 33.23 105 GLY B O 1
ATOM 1406 N N . ASP B 1 106 ? 11.424 -68.780 -9.425 1.00 31.67 106 ASP B N 1
ATOM 1407 C CA . ASP B 1 106 ? 12.440 -69.333 -10.320 1.00 31.63 106 ASP B CA 1
ATOM 1408 C C . ASP B 1 106 ? 13.361 -68.234 -10.812 1.00 30.88 106 ASP B C 1
ATOM 1409 O O . ASP B 1 106 ? 12.895 -67.202 -11.269 1.00 31.03 106 ASP B O 1
ATOM 1414 N N . GLU B 1 107 ? 14.655 -68.487 -10.753 1.00 29.73 107 GLU B N 1
ATOM 1415 C CA . GLU B 1 107 ? 15.653 -67.533 -11.249 1.00 29.04 107 GLU B CA 1
ATOM 1416 C C . GLU B 1 107 ? 16.366 -67.950 -12.517 1.00 31.94 107 GLU B C 1
ATOM 1417 O O . GLU B 1 107 ? 16.917 -69.041 -12.572 1.00 34.43 107 GLU B O 1
ATOM 1423 N N . GLU B 1 108 ? 16.352 -67.065 -13.530 1.00 26.34 108 GLU B N 1
ATOM 1424 C CA . GLU B 1 108 ? 17.047 -67.269 -14.797 1.00 26.62 108 GLU B CA 1
ATOM 1425 C C . GLU B 1 108 ? 18.467 -66.662 -14.729 1.00 34.26 108 GLU B C 1
ATOM 1426 O O . GLU B 1 108 ? 18.649 -65.491 -14.378 1.00 31.66 108 GLU B O 1
ATOM 1432 N N . VAL B 1 109 ? 19.478 -67.492 -14.991 1.00 34.34 109 VAL B N 1
ATOM 1433 C CA . VAL B 1 109 ? 20.885 -67.079 -14.967 1.00 34.34 109 VAL B CA 1
ATOM 1434 C C . VAL B 1 109 ? 21.584 -67.637 -16.235 1.00 39.08 109 VAL B C 1
ATOM 1435 O O . VAL B 1 109 ? 21.004 -68.469 -16.931 1.00 37.40 109 VAL B O 1
ATOM 1439 N N . ALA B 1 110 ? 22.810 -67.187 -16.531 1.00 37.52 110 ALA B N 1
ATOM 1440 C CA . ALA B 1 110 ? 23.580 -67.782 -17.633 1.00 38.41 110 ALA B CA 1
ATOM 1441 C C . ALA B 1 110 ? 24.311 -68.971 -16.992 1.00 42.17 110 ALA B C 1
ATOM 1442 O O . ALA B 1 110 ? 24.876 -68.805 -15.913 1.00 42.25 110 ALA B O 1
ATOM 1444 N N . ALA B 1 111 ? 24.246 -70.178 -17.586 1.00 40.15 111 ALA B N 1
ATOM 1445 C CA . ALA B 1 111 ? 24.961 -71.353 -17.037 1.00 40.48 111 ALA B CA 1
ATOM 1446 C C . ALA B 1 111 ? 26.469 -71.026 -16.942 1.00 46.66 111 ALA B C 1
ATOM 1447 O O . ALA B 1 111 ? 26.988 -70.318 -17.816 1.00 47.08 111 ALA B O 1
ATOM 1449 N N . ALA B 1 112 ? 27.143 -71.511 -15.874 1.00 44.18 112 ALA B N 1
ATOM 1450 C CA . ALA B 1 112 ? 28.568 -71.308 -15.529 1.00 82.53 112 ALA B CA 1
ATOM 1451 C C . ALA B 1 112 ? 29.434 -70.398 -16.436 1.00 121.97 112 ALA B C 1
ATOM 1452 O O . ALA B 1 112 ? 29.852 -70.782 -17.533 1.00 86.53 112 ALA B O 1
ATOM 1454 N N . MET C 1 1 ? 31.603 -48.605 -22.159 1.00 35.66 1 MET C N 1
ATOM 1455 C CA . MET C 1 1 ? 30.762 -47.463 -21.838 1.00 35.04 1 MET C CA 1
ATOM 1456 C C . MET C 1 1 ? 30.103 -47.678 -20.486 1.00 30.66 1 MET C C 1
ATOM 1457 O O . MET C 1 1 ? 30.084 -48.798 -19.978 1.00 28.31 1 MET C O 1
ATOM 1462 N N . LYS C 1 2 ? 29.574 -46.601 -19.908 1.00 25.21 2 LYS C N 1
ATOM 1463 C CA . LYS C 1 2 ? 28.866 -46.691 -18.635 1.00 25.67 2 LYS C CA 1
ATOM 1464 C C . LYS C 1 2 ? 27.670 -45.796 -18.648 1.00 29.82 2 LYS C C 1
ATOM 1465 O O . LYS C 1 2 ? 27.696 -44.710 -19.247 1.00 29.79 2 LYS C O 1
ATOM 1471 N N . MET C 1 3 ? 26.641 -46.210 -17.908 1.00 24.44 3 MET C N 1
ATOM 1472 C CA . MET C 1 3 ? 25.504 -45.360 -17.659 1.00 24.49 3 MET C CA 1
ATOM 1473 C C . MET C 1 3 ? 25.695 -44.747 -16.266 1.00 28.17 3 MET C C 1
ATOM 1474 O O . MET C 1 3 ? 25.878 -45.458 -15.274 1.00 29.87 3 MET C O 1
ATOM 1479 N N . VAL C 1 4 ? 25.606 -43.429 -16.195 1.00 23.35 4 VAL C N 1
ATOM 1480 C CA . VAL C 1 4 ? 25.703 -42.696 -14.946 1.00 24.48 4 VAL C CA 1
ATOM 1481 C C . VAL C 1 4 ? 24.259 -42.303 -14.622 1.00 29.11 4 VAL C C 1
ATOM 1482 O O . VAL C 1 4 ? 23.596 -41.623 -15.419 1.00 30.96 4 VAL C O 1
ATOM 1486 N N . VAL C 1 5 ? 23.759 -42.788 -13.496 1.00 25.08 5 VAL C N 1
ATOM 1487 C CA . VAL C 1 5 ? 22.365 -42.601 -13.065 1.00 25.56 5 VAL C CA 1
ATOM 1488 C C . VAL C 1 5 ? 22.371 -41.794 -11.801 1.00 29.04 5 VAL C C 1
ATOM 1489 O O . VAL C 1 5 ? 22.867 -42.281 -10.792 1.00 27.64 5 VAL C O 1
ATOM 1493 N N . ALA C 1 6 ? 21.725 -40.631 -11.818 1.00 27.89 6 ALA C N 1
ATOM 1494 C CA . ALA C 1 6 ? 21.651 -39.789 -10.633 1.00 29.33 6 ALA C CA 1
ATOM 1495 C C . ALA C 1 6 ? 20.231 -39.568 -10.231 1.00 33.19 6 ALA C C 1
ATOM 1496 O O . ALA C 1 6 ? 19.387 -39.336 -11.099 1.00 32.88 6 ALA C O 1
ATOM 1498 N N . VAL C 1 7 ? 19.931 -39.677 -8.933 1.00 30.17 7 VAL C N 1
ATOM 1499 C CA . VAL C 1 7 ? 18.580 -39.435 -8.420 1.00 30.18 7 VAL C CA 1
ATOM 1500 C C . VAL C 1 7 ? 18.742 -38.186 -7.560 1.00 38.41 7 VAL C C 1
ATOM 1501 O O . VAL C 1 7 ? 19.430 -38.234 -6.542 1.00 38.55 7 VAL C O 1
ATOM 1505 N N . ILE C 1 8 ? 18.177 -37.066 -8.017 1.00 35.42 8 ILE C N 1
ATOM 1506 C CA . ILE C 1 8 ? 18.384 -35.741 -7.421 1.00 35.32 8 ILE C CA 1
ATOM 1507 C C . ILE C 1 8 ? 17.103 -35.059 -6.980 1.00 39.88 8 ILE C C 1
ATOM 1508 O O . ILE C 1 8 ? 16.007 -35.498 -7.316 1.00 38.36 8 ILE C O 1
ATOM 1513 N N . ARG C 1 9 ? 17.251 -33.925 -6.275 1.00 38.30 9 ARG C N 1
ATOM 1514 C CA . ARG C 1 9 ? 16.118 -33.088 -5.877 1.00 37.73 9 ARG C CA 1
ATOM 1515 C C . ARG C 1 9 ? 15.539 -32.493 -7.171 1.00 38.36 9 ARG C C 1
ATOM 1516 O O . ARG C 1 9 ? 16.318 -32.072 -8.032 1.00 37.66 9 ARG C O 1
ATOM 1524 N N . PRO C 1 10 ? 14.203 -32.486 -7.365 1.00 35.74 10 PRO C N 1
ATOM 1525 C CA . PRO C 1 10 ? 13.648 -31.970 -8.634 1.00 37.30 10 PRO C CA 1
ATOM 1526 C C . PRO C 1 10 ? 14.075 -30.544 -8.999 1.00 43.98 10 PRO C C 1
ATOM 1527 O O . PRO C 1 10 ? 14.348 -30.282 -10.163 1.00 42.81 10 PRO C O 1
ATOM 1531 N N . GLU C 1 11 ? 14.239 -29.664 -7.989 1.00 43.11 11 GLU C N 1
ATOM 1532 C CA . GLU C 1 11 ? 14.672 -28.271 -8.199 1.00 43.62 11 GLU C CA 1
ATOM 1533 C C . GLU C 1 11 ? 16.103 -28.142 -8.730 1.00 47.80 11 GLU C C 1
ATOM 1534 O O . GLU C 1 11 ? 16.469 -27.085 -9.258 1.00 48.48 11 GLU C O 1
ATOM 1540 N N . LYS C 1 12 ? 16.912 -29.220 -8.611 1.00 40.96 12 LYS C N 1
ATOM 1541 C CA . LYS C 1 12 ? 18.289 -29.217 -9.102 1.00 39.10 12 LYS C CA 1
ATOM 1542 C C . LYS C 1 12 ? 18.456 -29.602 -10.559 1.00 43.37 12 LYS C C 1
ATOM 1543 O O . LYS C 1 12 ? 19.574 -29.535 -11.078 1.00 44.19 12 LYS C O 1
ATOM 1549 N N . LEU C 1 13 ? 17.356 -30.010 -11.227 1.00 40.65 13 LEU C N 1
ATOM 1550 C CA . LEU C 1 13 ? 17.430 -30.457 -12.612 1.00 40.47 13 LEU C CA 1
ATOM 1551 C C . LEU C 1 13 ? 18.091 -29.464 -13.540 1.00 47.38 13 LEU C C 1
ATOM 1552 O O . LEU C 1 13 ? 19.013 -29.841 -14.272 1.00 45.99 13 LEU C O 1
ATOM 1557 N N . GLU C 1 14 ? 17.651 -28.187 -13.499 1.00 47.63 14 GLU C N 1
ATOM 1558 C CA . GLU C 1 14 ? 18.251 -27.166 -14.362 1.00 48.23 14 GLU C CA 1
ATOM 1559 C C . GLU C 1 14 ? 19.733 -26.959 -14.115 1.00 52.62 14 GLU C C 1
ATOM 1560 O O . GLU C 1 14 ? 20.473 -26.797 -15.082 1.00 53.00 14 GLU C O 1
ATOM 1566 N N . CYS C 1 15 ? 20.178 -27.024 -12.845 1.00 50.83 15 CYS C N 1
ATOM 1567 C CA . CYS C 1 15 ? 21.596 -26.898 -12.488 1.00 51.95 15 CYS C CA 1
ATOM 1568 C C . CYS C 1 15 ? 22.389 -28.037 -13.119 1.00 52.59 15 CYS C C 1
ATOM 1569 O O . CYS C 1 15 ? 23.446 -27.813 -13.718 1.00 52.48 15 CYS C O 1
ATOM 1572 N N . VAL C 1 16 ? 21.875 -29.277 -12.957 1.00 46.36 16 VAL C N 1
ATOM 1573 C CA . VAL C 1 16 ? 22.527 -30.476 -13.489 1.00 44.33 16 VAL C CA 1
ATOM 1574 C C . VAL C 1 16 ? 22.584 -30.419 -15.011 1.00 46.48 16 VAL C C 1
ATOM 1575 O O . VAL C 1 16 ? 23.643 -30.656 -15.595 1.00 44.82 16 VAL C O 1
ATOM 1579 N N . LYS C 1 17 ? 21.444 -30.071 -15.633 1.00 44.68 17 LYS C N 1
ATOM 1580 C CA . LYS C 1 17 ? 21.284 -29.924 -17.078 1.00 45.41 17 LYS C CA 1
ATOM 1581 C C . LYS C 1 17 ? 22.382 -28.991 -17.617 1.00 51.02 17 LYS C C 1
ATOM 1582 O O . LYS C 1 17 ? 23.138 -29.400 -18.498 1.00 51.31 17 LYS C O 1
ATOM 1588 N N . LYS C 1 18 ? 22.528 -27.788 -17.011 1.00 49.49 18 LYS C N 1
ATOM 1589 C CA . LYS C 1 18 ? 23.525 -26.771 -17.387 1.00 50.18 18 LYS C CA 1
ATOM 1590 C C . LYS C 1 18 ? 24.973 -27.219 -17.173 1.00 55.31 18 LYS C C 1
ATOM 1591 O O . LYS C 1 18 ? 25.787 -27.046 -18.084 1.00 55.68 18 LYS C O 1
ATOM 1597 N N . ALA C 1 19 ? 25.291 -27.819 -15.998 1.00 51.96 19 ALA C N 1
ATOM 1598 C CA . ALA C 1 19 ? 26.643 -28.317 -15.678 1.00 51.45 19 ALA C CA 1
ATOM 1599 C C . ALA C 1 19 ? 27.107 -29.392 -16.649 1.00 54.58 19 ALA C C 1
ATOM 1600 O O . ALA C 1 19 ? 28.286 -29.419 -17.001 1.00 54.81 19 ALA C O 1
ATOM 1602 N N . LEU C 1 20 ? 26.184 -30.266 -17.103 1.00 49.67 20 LEU C N 1
ATOM 1603 C CA . LEU C 1 20 ? 26.529 -31.304 -18.071 1.00 49.48 20 LEU C CA 1
ATOM 1604 C C . LEU C 1 20 ? 26.754 -30.714 -19.464 1.00 55.14 20 LEU C C 1
ATOM 1605 O O . LEU C 1 20 ? 27.733 -31.078 -20.119 1.00 54.57 20 LEU C O 1
ATOM 1610 N N . GLU C 1 21 ? 25.867 -29.787 -19.898 1.00 53.63 21 GLU C N 1
ATOM 1611 C CA . GLU C 1 21 ? 25.942 -29.053 -21.184 1.00 54.67 21 GLU C CA 1
ATOM 1612 C C . GLU C 1 21 ? 27.310 -28.388 -21.346 1.00 59.17 21 GLU C C 1
ATOM 1613 O O . GLU C 1 21 ? 27.962 -28.585 -22.372 1.00 59.02 21 GLU C O 1
ATOM 1619 N N . GLU C 1 22 ? 27.737 -27.613 -20.316 1.00 55.85 22 GLU C N 1
ATOM 1620 C CA . GLU C 1 22 ? 29.009 -26.878 -20.269 1.00 56.77 22 GLU C CA 1
ATOM 1621 C C . GLU C 1 22 ? 30.222 -27.760 -20.541 1.00 61.48 22 GLU C C 1
ATOM 1622 O O . GLU C 1 22 ? 31.231 -27.263 -21.051 1.00 62.31 22 GLU C O 1
ATOM 1628 N N . ARG C 1 23 ? 30.130 -29.062 -20.188 1.00 56.05 23 ARG C N 1
ATOM 1629 C CA . ARG C 1 23 ? 31.211 -30.025 -20.372 1.00 54.36 23 ARG C CA 1
ATOM 1630 C C . ARG C 1 23 ? 31.059 -30.901 -21.616 1.00 54.93 23 ARG C C 1
ATOM 1631 O O . ARG C 1 23 ? 31.857 -31.816 -21.836 1.00 54.41 23 ARG C O 1
ATOM 1639 N N . GLY C 1 24 ? 30.058 -30.594 -22.432 1.00 49.75 24 GLY C N 1
ATOM 1640 C CA . GLY C 1 24 ? 29.812 -31.313 -23.676 1.00 49.14 24 GLY C CA 1
ATOM 1641 C C . GLY C 1 24 ? 28.890 -32.512 -23.578 1.00 51.48 24 GLY C C 1
ATOM 1642 O O . GLY C 1 24 ? 28.762 -33.263 -24.549 1.00 52.43 24 GLY C O 1
ATOM 1643 N N . PHE C 1 25 ? 28.227 -32.699 -22.420 1.00 46.31 25 PHE C N 1
ATOM 1644 C CA . PHE C 1 25 ? 27.291 -33.805 -22.214 1.00 44.51 25 PHE C CA 1
ATOM 1645 C C . PHE C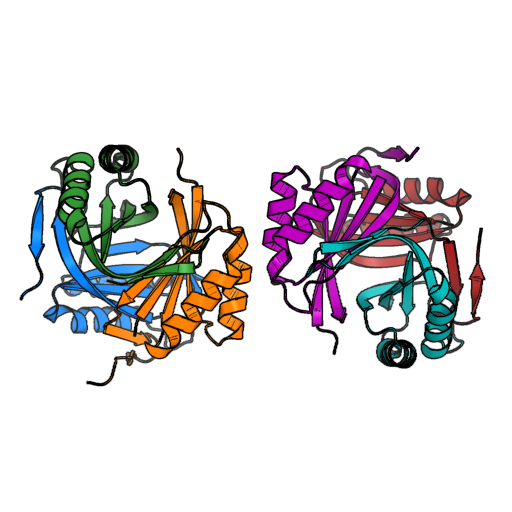 1 25 ? 25.866 -33.266 -22.363 1.00 48.60 25 PHE C C 1
ATOM 1646 O O . PHE C 1 25 ? 25.278 -32.727 -21.416 1.00 48.20 25 PHE C O 1
ATOM 1654 N N . VAL C 1 26 ? 25.338 -33.358 -23.594 1.00 46.08 26 VAL C N 1
ATOM 1655 C CA . VAL C 1 26 ? 24.019 -32.829 -23.940 1.00 46.82 26 VAL C CA 1
ATOM 1656 C C . VAL C 1 26 ? 22.938 -33.918 -23.879 1.00 49.57 26 VAL C C 1
ATOM 1657 O O . VAL C 1 26 ? 21.833 -33.644 -23.414 1.00 50.63 26 VAL C O 1
ATOM 1661 N N . GLY C 1 27 ? 23.283 -35.132 -24.301 1.00 43.27 27 GLY C N 1
ATOM 1662 C CA . GLY C 1 27 ? 22.365 -36.265 -24.286 1.00 42.49 27 GLY C CA 1
ATOM 1663 C C . GLY C 1 27 ? 22.042 -36.731 -22.878 1.00 45.37 27 GLY C C 1
ATOM 1664 O O . GLY C 1 27 ? 22.949 -36.939 -22.068 1.00 45.78 27 GLY C O 1
ATOM 1665 N N . MET C 1 28 ? 20.749 -36.857 -22.563 1.00 38.84 28 MET C N 1
ATOM 1666 C CA . MET C 1 28 ? 20.293 -37.322 -21.245 1.00 36.80 28 MET C CA 1
ATOM 1667 C C . MET C 1 28 ? 18.853 -37.756 -21.293 1.00 35.47 28 MET C C 1
ATOM 1668 O O . MET C 1 28 ? 18.076 -37.271 -22.122 1.00 33.56 28 MET C O 1
ATOM 1673 N N . THR C 1 29 ? 18.490 -38.654 -20.394 1.00 29.78 29 THR C N 1
ATOM 1674 C CA . THR C 1 29 ? 17.112 -39.114 -20.255 1.00 29.57 29 THR C CA 1
ATOM 1675 C C . THR C 1 29 ? 16.714 -38.745 -18.824 1.00 32.05 29 THR C C 1
ATOM 1676 O O . THR C 1 29 ? 17.475 -39.029 -17.887 1.00 31.23 29 THR C O 1
ATOM 1680 N N . VAL C 1 30 ? 15.540 -38.132 -18.661 1.00 26.01 30 VAL C N 1
ATOM 1681 C CA . VAL C 1 30 ? 15.022 -37.680 -17.374 1.00 25.86 30 VAL C CA 1
ATOM 1682 C C . VAL C 1 30 ? 13.688 -38.369 -17.044 1.00 31.75 30 VAL C C 1
ATOM 1683 O O . VAL C 1 30 ? 12.770 -38.370 -17.875 1.00 29.82 30 VAL C O 1
ATOM 1687 N N . THR C 1 31 ? 13.578 -38.921 -15.816 1.00 28.57 31 THR C N 1
ATOM 1688 C CA . THR C 1 31 ? 12.386 -39.621 -15.347 1.00 28.98 31 THR C CA 1
ATOM 1689 C C . THR C 1 31 ? 11.944 -39.027 -14.012 1.00 32.20 31 THR C C 1
ATOM 1690 O O . THR C 1 31 ? 12.788 -38.750 -13.156 1.00 31.91 31 THR C O 1
ATOM 1694 N N . GLU C 1 32 ? 10.628 -38.873 -13.834 1.00 27.38 32 GLU C N 1
ATOM 1695 C CA . GLU C 1 32 ? 10.048 -38.412 -12.579 1.00 28.22 32 GLU C CA 1
ATOM 1696 C C . GLU C 1 32 ? 9.878 -39.643 -11.720 1.00 31.71 32 GLU C C 1
ATOM 1697 O O . GLU C 1 32 ? 9.271 -40.615 -12.161 1.00 32.91 32 GLU C O 1
ATOM 1703 N N . VAL C 1 33 ? 10.450 -39.630 -10.506 1.00 26.95 33 VAL C N 1
ATOM 1704 C CA . VAL C 1 33 ? 10.412 -40.783 -9.621 1.00 26.16 33 VAL C CA 1
ATOM 1705 C C . VAL C 1 33 ? 10.054 -40.312 -8.200 1.00 32.97 33 VAL C C 1
ATOM 1706 O O . VAL C 1 33 ? 9.852 -39.106 -7.973 1.00 32.59 33 VAL C O 1
ATOM 1710 N N . LYS C 1 34 ? 9.979 -41.257 -7.274 1.00 28.47 34 LYS C N 1
ATOM 1711 C CA . LYS C 1 34 ? 9.810 -41.012 -5.833 1.00 28.81 34 LYS C CA 1
ATOM 1712 C C . LYS C 1 34 ? 10.921 -41.788 -5.153 1.00 33.39 34 LYS C C 1
ATOM 1713 O O . LYS C 1 34 ? 11.341 -42.839 -5.633 1.00 29.47 34 LYS C O 1
ATOM 1719 N N . GLY C 1 35 ? 11.452 -41.235 -4.085 1.00 32.39 35 GLY C N 1
ATOM 1720 C CA . GLY C 1 35 ? 12.535 -41.900 -3.390 1.00 33.15 35 GLY C CA 1
ATOM 1721 C C . GLY C 1 35 ? 12.713 -41.448 -1.959 1.00 41.43 35 GLY C C 1
ATOM 1722 O O . GLY C 1 35 ? 12.183 -40.405 -1.542 1.00 39.44 35 GLY C O 1
ATOM 1723 N N . ARG C 1 36 ? 13.497 -42.245 -1.225 1.00 40.06 36 ARG C N 1
ATOM 1724 C CA . ARG C 1 36 ? 13.949 -41.996 0.143 1.00 40.76 36 ARG C CA 1
ATOM 1725 C C . ARG C 1 36 ? 15.332 -42.631 0.286 1.00 46.20 36 ARG C C 1
ATOM 1726 O O . ARG C 1 36 ? 15.656 -43.567 -0.453 1.00 43.05 36 ARG C O 1
ATOM 1734 N N . GLY C 1 37 ? 16.152 -42.071 1.174 1.00 46.29 37 GLY C N 1
ATOM 1735 C CA . GLY C 1 37 ? 17.504 -42.553 1.437 1.00 46.64 37 GLY C CA 1
ATOM 1736 C C . GLY C 1 37 ? 17.545 -43.559 2.569 1.00 53.39 37 GLY C C 1
ATOM 1737 O O . GLY C 1 37 ? 16.513 -43.842 3.185 1.00 52.68 37 GLY C O 1
ATOM 1738 N N . GLU C 1 38 ? 18.743 -44.112 2.851 1.00 52.09 38 GLU C N 1
ATOM 1739 C CA . GLU C 1 38 ? 18.940 -45.116 3.900 1.00 90.99 38 GLU C CA 1
ATOM 1740 C C . GLU C 1 38 ? 19.102 -44.502 5.294 1.00 102.32 38 GLU C C 1
ATOM 1741 O O . GLU C 1 38 ? 18.404 -43.549 5.634 1.00 61.72 38 GLU C O 1
ATOM 1747 N N . LEU C 1 55 ? 7.868 -41.590 0.791 1.00 47.49 55 LEU C N 1
ATOM 1748 C CA . LEU C 1 55 ? 8.574 -41.392 -0.489 1.00 46.24 55 LEU C CA 1
ATOM 1749 C C . LEU C 1 55 ? 8.294 -39.986 -1.004 1.00 48.58 55 LEU C C 1
ATOM 1750 O O . LEU C 1 55 ? 7.135 -39.601 -1.140 1.00 49.52 55 LEU C O 1
ATOM 1755 N N . LEU C 1 56 ? 9.350 -39.222 -1.263 1.00 41.97 56 LEU C N 1
ATOM 1756 C CA . LEU C 1 56 ? 9.278 -37.848 -1.750 1.00 41.03 56 LEU C CA 1
ATOM 1757 C C . LEU C 1 56 ? 9.557 -37.813 -3.242 1.00 42.32 56 LEU C C 1
ATOM 1758 O O . LEU C 1 56 ? 10.247 -38.695 -3.756 1.00 38.84 56 LEU C O 1
ATOM 1763 N N . GLN C 1 57 ? 9.074 -36.766 -3.925 1.00 38.30 57 GLN C N 1
ATOM 1764 C CA . GLN C 1 57 ? 9.299 -36.587 -5.363 1.00 37.85 57 GLN C CA 1
ATOM 1765 C C . GLN C 1 57 ? 10.772 -36.336 -5.646 1.00 40.58 57 GLN C C 1
ATOM 1766 O O . GLN C 1 57 ? 11.398 -35.513 -4.976 1.00 42.17 57 GLN C O 1
ATOM 1772 N N . LYS C 1 58 ? 11.346 -37.090 -6.611 1.00 32.78 58 LYS C N 1
ATOM 1773 C CA . LYS C 1 58 ? 12.739 -36.929 -7.019 1.00 30.57 58 LYS C CA 1
ATOM 1774 C C . LYS C 1 58 ? 12.841 -36.936 -8.545 1.00 32.32 58 LYS C C 1
ATOM 1775 O O . LYS C 1 58 ? 11.850 -37.188 -9.228 1.00 33.67 58 LYS C O 1
ATOM 1781 N N . THR C 1 59 ? 14.022 -36.681 -9.071 1.00 29.10 59 THR C N 1
ATOM 1782 C CA . THR C 1 59 ? 14.255 -36.697 -10.512 1.00 29.20 59 THR C CA 1
ATOM 1783 C C . THR C 1 59 ? 15.432 -37.595 -10.844 1.00 33.16 59 THR C C 1
ATOM 1784 O O . THR C 1 59 ? 16.529 -37.418 -10.299 1.00 32.07 59 THR C O 1
ATOM 1788 N N . LYS C 1 60 ? 15.213 -38.543 -11.777 1.00 27.12 60 LYS C N 1
ATOM 1789 C CA . LYS C 1 60 ? 16.297 -39.395 -12.210 1.00 25.54 60 LYS C CA 1
ATOM 1790 C C . LYS C 1 60 ? 16.863 -38.847 -13.513 1.00 30.57 60 LYS C C 1
ATOM 1791 O O . LYS C 1 60 ? 16.108 -38.608 -14.455 1.00 31.41 60 LYS C O 1
ATOM 1797 N N . VAL C 1 61 ? 18.184 -38.686 -13.570 1.00 26.55 61 VAL C N 1
ATOM 1798 C CA . VAL C 1 61 ? 18.923 -38.239 -14.753 1.00 26.24 61 VAL C CA 1
ATOM 1799 C C . VAL C 1 61 ? 19.865 -39.368 -15.151 1.00 30.21 61 VAL C C 1
ATOM 1800 O O . VAL C 1 61 ? 20.657 -39.815 -14.327 1.00 29.07 61 VAL C O 1
ATOM 1804 N N . GLU C 1 62 ? 19.830 -39.783 -16.420 1.00 27.33 62 GLU C N 1
ATOM 1805 C CA . GLU C 1 62 ? 20.704 -40.850 -16.943 1.00 25.90 62 GLU C CA 1
ATOM 1806 C C . GLU C 1 62 ? 21.498 -40.367 -18.142 1.00 32.47 62 GLU C C 1
ATOM 1807 O O . GLU C 1 62 ? 20.922 -39.830 -19.100 1.00 30.74 62 GLU C O 1
ATOM 1813 N N . VAL C 1 63 ? 22.821 -40.591 -18.117 1.00 29.57 63 VAL C N 1
ATOM 1814 C CA . VAL C 1 63 ? 23.696 -40.233 -19.230 1.00 29.68 63 VAL C CA 1
ATOM 1815 C C . VAL C 1 63 ? 24.562 -41.466 -19.508 1.00 31.86 63 VAL C C 1
ATOM 1816 O O . VAL C 1 63 ? 25.024 -42.113 -18.572 1.00 32.79 63 VAL C O 1
ATOM 1820 N N . VAL C 1 64 ? 24.778 -41.794 -20.771 1.00 26.68 64 VAL C N 1
ATOM 1821 C CA . VAL C 1 64 ? 25.625 -42.917 -21.165 1.00 25.98 64 VAL C CA 1
ATOM 1822 C C . VAL C 1 64 ? 26.844 -42.309 -21.822 1.00 32.56 64 VAL C C 1
ATOM 1823 O O . VAL C 1 64 ? 26.713 -41.568 -22.806 1.00 31.29 64 VAL C O 1
ATOM 1827 N N . VAL C 1 65 ? 28.011 -42.560 -21.224 1.00 29.73 65 VAL C N 1
ATOM 1828 C CA . VAL C 1 65 ? 29.267 -41.964 -21.679 1.00 30.87 65 VAL C CA 1
ATOM 1829 C C . VAL C 1 65 ? 30.388 -42.990 -21.846 1.00 35.04 65 VAL C C 1
ATOM 1830 O O . VAL C 1 65 ? 30.280 -44.144 -21.406 1.00 33.28 65 VAL C O 1
ATOM 1834 N N . SER C 1 66 ? 31.512 -42.550 -22.449 1.00 31.52 66 SER C N 1
ATOM 1835 C CA . SER C 1 66 ? 32.689 -43.381 -22.588 1.00 31.34 66 SER C CA 1
ATOM 1836 C C . SER C 1 66 ? 33.293 -43.569 -21.182 1.00 35.41 66 SER C C 1
ATOM 1837 O O . SER C 1 66 ? 33.110 -42.703 -20.322 1.00 34.28 66 SER C O 1
ATOM 1840 N N . ASP C 1 67 ? 34.003 -44.687 -20.940 1.00 35.51 67 ASP C N 1
ATOM 1841 C CA . ASP C 1 67 ? 34.605 -44.965 -19.623 1.00 36.33 67 ASP C CA 1
ATOM 1842 C C . ASP C 1 67 ? 35.429 -43.808 -19.049 1.00 43.33 67 ASP C C 1
ATOM 1843 O O . ASP C 1 67 ? 35.313 -43.506 -17.861 1.00 41.53 67 ASP C O 1
ATOM 1848 N N . ASP C 1 68 ? 36.232 -43.142 -19.906 1.00 42.06 68 ASP C N 1
ATOM 1849 C CA . ASP C 1 68 ? 37.096 -42.037 -19.489 1.00 42.88 68 ASP C CA 1
ATOM 1850 C C . ASP C 1 68 ? 36.372 -40.762 -19.103 1.00 47.95 68 ASP C C 1
ATOM 1851 O O . ASP C 1 68 ? 36.991 -39.884 -18.505 1.00 49.94 68 ASP C O 1
ATOM 1856 N N . ALA C 1 69 ? 35.075 -40.644 -19.428 1.00 41.33 69 ALA C N 1
ATOM 1857 C CA . ALA C 1 69 ? 34.299 -39.436 -19.100 1.00 39.61 69 ALA C CA 1
ATOM 1858 C C . ALA C 1 69 ? 33.518 -39.554 -17.785 1.00 41.02 69 ALA C C 1
ATOM 1859 O O . ALA C 1 69 ? 32.986 -38.555 -17.300 1.00 40.93 69 ALA C O 1
ATOM 1861 N N . VAL C 1 70 ? 33.440 -40.776 -17.205 1.00 38.54 70 VAL C N 1
ATOM 1862 C CA . VAL C 1 70 ? 32.658 -41.031 -15.979 1.00 37.98 70 VAL C CA 1
ATOM 1863 C C . VAL C 1 70 ? 32.961 -40.087 -14.814 1.00 43.25 70 VAL C C 1
ATOM 1864 O O . VAL C 1 70 ? 32.044 -39.465 -14.269 1.00 41.77 70 VAL C O 1
ATOM 1868 N N . ASP C 1 71 ? 34.250 -39.990 -14.429 1.00 41.64 71 ASP C N 1
ATOM 1869 C CA . ASP C 1 71 ? 34.636 -39.142 -13.299 1.00 42.40 71 ASP C CA 1
ATOM 1870 C C . ASP C 1 71 ? 34.248 -37.687 -13.492 1.00 46.03 71 ASP C C 1
ATOM 1871 O O . ASP C 1 71 ? 33.743 -37.070 -12.560 1.00 45.30 71 ASP C O 1
ATOM 1876 N N . GLU C 1 72 ? 34.376 -37.175 -14.724 1.00 43.98 72 GLU C N 1
ATOM 1877 C CA . GLU C 1 72 ? 34.005 -35.800 -15.055 1.00 44.29 72 GLU C CA 1
ATOM 1878 C C . GLU C 1 72 ? 32.490 -35.596 -14.933 1.00 48.50 72 GLU C C 1
ATOM 1879 O O . GLU C 1 72 ? 32.035 -34.589 -14.379 1.00 48.47 72 GLU C O 1
ATOM 1885 N N . VAL C 1 73 ? 31.708 -36.572 -15.440 1.00 43.56 73 VAL C N 1
ATOM 1886 C CA . VAL C 1 73 ? 30.245 -36.530 -15.368 1.00 42.00 73 VAL C CA 1
ATOM 1887 C C . VAL C 1 73 ? 29.804 -36.570 -13.906 1.00 41.82 73 VAL C C 1
ATOM 1888 O O . VAL C 1 73 ? 28.994 -35.745 -13.495 1.00 39.82 73 VAL C O 1
ATOM 1892 N N . VAL C 1 74 ? 30.338 -37.531 -13.128 1.00 38.87 74 VAL C N 1
ATOM 1893 C CA . VAL C 1 74 ? 30.005 -37.666 -11.699 1.00 38.08 74 VAL C CA 1
ATOM 1894 C C . VAL C 1 74 ? 30.276 -36.333 -10.963 1.00 43.41 74 VAL C C 1
ATOM 1895 O O . VAL C 1 74 ? 29.406 -35.856 -10.235 1.00 42.45 74 VAL C O 1
ATOM 1899 N N . GLU C 1 75 ? 31.476 -35.725 -11.190 1.00 42.17 75 GLU C N 1
ATOM 1900 C CA . GLU C 1 75 ? 31.903 -34.446 -10.587 1.00 43.02 75 GLU C CA 1
ATOM 1901 C C . GLU C 1 75 ? 30.918 -33.323 -10.923 1.00 45.59 75 GLU C C 1
ATOM 1902 O O . GLU C 1 75 ? 30.464 -32.600 -10.039 1.00 44.52 75 GLU C O 1
ATOM 1908 N N . ALA C 1 76 ? 30.538 -33.229 -12.202 1.00 43.16 76 ALA C N 1
ATOM 1909 C CA . ALA C 1 76 ? 29.595 -32.217 -12.662 1.00 43.25 76 ALA C CA 1
ATOM 1910 C C . ALA C 1 76 ? 28.242 -32.330 -11.950 1.00 46.86 76 ALA C C 1
ATOM 1911 O O . ALA C 1 76 ? 27.692 -31.312 -11.507 1.00 46.80 76 ALA C O 1
ATOM 1913 N N . ILE C 1 77 ? 27.725 -33.577 -11.800 1.00 39.79 77 ILE C N 1
ATOM 1914 C CA . ILE C 1 77 ? 26.451 -33.815 -11.125 1.00 37.04 77 ILE C CA 1
ATOM 1915 C C . ILE C 1 77 ? 26.568 -33.516 -9.637 1.00 40.13 77 ILE C C 1
ATOM 1916 O O . ILE C 1 77 ? 25.679 -32.859 -9.092 1.00 39.26 77 ILE C O 1
ATOM 1921 N N . VAL C 1 78 ? 27.616 -34.034 -8.965 1.00 38.40 78 VAL C N 1
ATOM 1922 C CA . VAL C 1 78 ? 27.791 -33.787 -7.521 1.00 39.52 78 VAL C CA 1
ATOM 1923 C C . VAL C 1 78 ? 27.796 -32.259 -7.262 1.00 46.01 78 VAL C C 1
ATOM 1924 O O . VAL C 1 78 ? 27.018 -31.782 -6.435 1.00 44.64 78 VAL C O 1
ATOM 1928 N N . SER C 1 79 ? 28.646 -31.516 -8.003 1.00 45.78 79 SER C N 1
ATOM 1929 C CA . SER C 1 79 ? 28.799 -30.062 -7.838 1.00 47.79 79 SER C CA 1
ATOM 1930 C C . SER C 1 79 ? 27.501 -29.297 -8.019 1.00 52.18 79 SER C C 1
ATOM 1931 O O . SER C 1 79 ? 27.232 -28.378 -7.253 1.00 53.03 79 SER C O 1
ATOM 1934 N N . SER C 1 80 ? 26.695 -29.683 -9.027 1.00 47.55 80 SER C N 1
ATOM 1935 C CA . SER C 1 80 ? 25.455 -28.992 -9.369 1.00 46.37 80 SER C CA 1
ATOM 1936 C C . SER C 1 80 ? 24.204 -29.454 -8.636 1.00 48.76 80 SER C C 1
ATOM 1937 O O . SER C 1 80 ? 23.238 -28.691 -8.589 1.00 49.37 80 SER C O 1
ATOM 1940 N N . ALA C 1 81 ? 24.195 -30.682 -8.066 1.00 42.16 81 ALA C N 1
ATOM 1941 C CA . ALA C 1 81 ? 23.014 -31.186 -7.372 1.00 40.95 81 ALA C CA 1
ATOM 1942 C C . ALA C 1 81 ? 23.079 -31.079 -5.851 1.00 43.58 81 ALA C C 1
ATOM 1943 O O . ALA C 1 81 ? 22.041 -31.173 -5.188 1.00 43.32 81 ALA C O 1
ATOM 1945 N N . ARG C 1 82 ? 24.281 -30.927 -5.296 1.00 42.46 82 ARG C N 1
ATOM 1946 C CA . ARG C 1 82 ? 24.457 -30.866 -3.844 1.00 44.91 82 ARG C CA 1
ATOM 1947 C C . ARG C 1 82 ? 23.896 -29.619 -3.161 1.00 52.20 82 ARG C C 1
ATOM 1948 O O . ARG C 1 82 ? 23.877 -28.535 -3.748 1.00 51.10 82 ARG C O 1
ATOM 1956 N N . THR C 1 83 ? 23.453 -29.801 -1.904 1.00 52.59 83 THR C N 1
ATOM 1957 C CA . THR C 1 83 ? 22.993 -28.753 -0.988 1.00 53.00 83 THR C CA 1
ATOM 1958 C C . THR C 1 83 ? 23.760 -28.915 0.336 1.00 59.97 83 THR C C 1
ATOM 1959 O O . THR C 1 83 ? 23.917 -27.945 1.080 1.00 59.98 83 THR C O 1
ATOM 1963 N N . GLY C 1 84 ? 24.194 -30.143 0.620 1.00 56.72 84 GLY C N 1
ATOM 1964 C CA . GLY C 1 84 ? 24.896 -30.479 1.851 1.00 57.44 84 GLY C CA 1
ATOM 1965 C C . GLY C 1 84 ? 23.974 -31.041 2.917 1.00 63.25 84 GLY C C 1
ATOM 1966 O O . GLY C 1 84 ? 24.442 -31.437 3.987 1.00 64.18 84 GLY C O 1
ATOM 1967 N N . LYS C 1 85 ? 22.657 -31.082 2.635 1.00 59.44 85 LYS C N 1
ATOM 1968 C CA . LYS C 1 85 ? 21.627 -31.612 3.532 1.00 58.85 85 LYS C CA 1
ATOM 1969 C C . LYS C 1 85 ? 21.243 -33.028 3.102 1.00 64.07 85 LYS C C 1
ATOM 1970 O O . LYS C 1 85 ? 21.553 -33.432 1.973 1.00 63.93 85 LYS C O 1
ATOM 1976 N N . PHE C 1 86 ? 20.557 -33.779 3.989 1.00 60.74 86 PHE C N 1
ATOM 1977 C CA . PHE C 1 86 ? 20.103 -35.131 3.677 1.00 60.53 86 PHE C CA 1
ATOM 1978 C C . PHE C 1 86 ? 18.982 -35.081 2.643 1.00 59.77 86 PHE C C 1
ATOM 1979 O O . PHE C 1 86 ? 18.086 -34.250 2.742 1.00 58.72 86 PHE C O 1
ATOM 1987 N N . GLY C 1 87 ? 19.068 -35.943 1.639 1.00 53.00 87 GLY C N 1
ATOM 1988 C CA . GLY C 1 87 ? 18.086 -35.997 0.564 1.00 50.57 87 GLY C CA 1
ATOM 1989 C C . GLY C 1 87 ? 18.638 -35.540 -0.763 1.00 49.33 87 GLY C C 1
ATOM 1990 O O . GLY C 1 87 ? 17.893 -35.485 -1.743 1.00 49.07 87 GLY C O 1
ATOM 1991 N N . ASP C 1 88 ? 19.952 -35.226 -0.813 1.00 41.81 88 ASP C N 1
ATOM 1992 C CA . ASP C 1 88 ? 20.643 -34.779 -2.024 1.00 40.51 88 ASP C CA 1
ATOM 1993 C C . ASP C 1 88 ? 20.674 -35.873 -3.102 1.00 43.21 88 ASP C C 1
ATOM 1994 O O . ASP C 1 88 ? 20.836 -35.561 -4.282 1.00 41.96 88 ASP C O 1
ATOM 1999 N N . GLY C 1 89 ? 20.573 -37.124 -2.677 1.00 38.96 89 GLY C N 1
ATOM 2000 C CA . GLY C 1 89 ? 20.529 -38.264 -3.584 1.00 38.37 89 GLY C CA 1
ATOM 2001 C C . GLY C 1 89 ? 21.831 -38.989 -3.815 1.00 40.78 89 GLY C C 1
ATOM 2002 O O . GLY C 1 89 ? 22.844 -38.729 -3.156 1.00 40.04 89 GLY C O 1
ATOM 2003 N N . ARG C 1 90 ? 21.789 -39.951 -4.751 1.00 35.05 90 ARG C N 1
ATOM 2004 C CA . ARG C 1 90 ? 22.925 -40.797 -5.076 1.00 33.77 90 ARG C CA 1
ATOM 2005 C C . ARG C 1 90 ? 23.152 -40.899 -6.567 1.00 34.09 90 ARG C C 1
ATOM 2006 O O . ARG C 1 90 ? 22.226 -40.656 -7.345 1.00 32.54 90 ARG C O 1
ATOM 2014 N N . ILE C 1 91 ? 24.388 -41.256 -6.952 1.00 28.54 91 ILE C N 1
ATOM 2015 C CA . ILE C 1 91 ? 24.776 -41.493 -8.332 1.00 27.78 91 ILE C CA 1
ATOM 2016 C C . ILE C 1 91 ? 25.253 -42.933 -8.415 1.00 31.19 91 ILE C C 1
ATOM 2017 O O . ILE C 1 91 ? 26.084 -43.344 -7.600 1.00 30.79 91 ILE C O 1
ATOM 2022 N N . PHE C 1 92 ? 24.760 -43.691 -9.416 1.00 26.30 92 PHE C N 1
ATOM 2023 C CA . PHE C 1 92 ? 25.194 -45.064 -9.638 1.00 24.90 92 PHE C CA 1
ATOM 2024 C C . PHE C 1 92 ? 25.821 -45.156 -11.004 1.00 29.84 92 PHE C C 1
ATOM 2025 O O . PHE C 1 92 ? 25.380 -44.487 -11.956 1.00 28.16 92 PHE C O 1
ATOM 2033 N N . VAL C 1 93 ? 26.877 -45.969 -11.105 1.00 25.93 93 VAL C N 1
ATOM 2034 C CA . VAL C 1 93 ? 27.580 -46.163 -12.358 1.00 25.62 93 VAL C CA 1
ATOM 2035 C C . VAL C 1 93 ? 27.373 -47.611 -12.748 1.00 28.70 93 VAL C C 1
ATOM 2036 O O . VAL C 1 93 ? 27.722 -48.506 -11.990 1.00 26.75 93 VAL C O 1
ATOM 2040 N N . ILE C 1 94 ? 26.713 -47.830 -13.892 1.00 25.58 94 ILE C N 1
ATOM 2041 C CA . ILE C 1 94 ? 26.342 -49.175 -14.351 1.00 24.18 94 ILE C CA 1
ATOM 2042 C C . ILE C 1 94 ? 27.032 -49.465 -15.708 1.00 26.03 94 ILE C C 1
ATOM 2043 O O . ILE C 1 94 ? 27.002 -48.611 -16.596 1.00 25.85 94 ILE C O 1
ATOM 2048 N N . PRO C 1 95 ? 27.587 -50.672 -15.932 1.00 24.02 95 PRO C N 1
ATOM 2049 C CA . PRO C 1 95 ? 28.218 -50.954 -17.235 1.00 23.87 95 PRO C CA 1
ATOM 2050 C C . PRO C 1 95 ? 27.198 -50.997 -18.377 1.00 28.12 95 PRO C C 1
ATOM 2051 O O . PRO C 1 95 ? 26.049 -51.445 -18.191 1.00 25.37 95 PRO C O 1
ATOM 2055 N N . VAL C 1 96 ? 27.622 -50.514 -19.547 1.00 23.53 96 VAL C N 1
ATOM 2056 C CA . VAL C 1 96 ? 26.801 -50.505 -20.775 1.00 22.14 96 VAL C CA 1
ATOM 2057 C C . VAL C 1 96 ? 27.671 -51.217 -21.788 1.00 26.64 96 VAL C C 1
ATOM 2058 O O . VAL C 1 96 ? 28.759 -50.739 -22.117 1.00 26.44 96 VAL C O 1
ATOM 2062 N N . GLU C 1 97 ? 27.224 -52.370 -22.259 1.00 22.17 97 GLU C N 1
ATOM 2063 C CA . GLU C 1 97 ? 28.021 -53.132 -23.200 1.00 24.31 97 GLU C CA 1
ATOM 2064 C C . GLU C 1 97 ? 27.913 -52.684 -24.641 1.00 26.65 97 GLU C C 1
ATOM 2065 O O . GLU C 1 97 ? 28.885 -52.804 -25.401 1.00 25.99 97 GLU C O 1
ATOM 2071 N N . LYS C 1 98 ? 26.729 -52.220 -25.055 1.00 24.35 98 LYS C N 1
ATOM 2072 C CA . LYS C 1 98 ? 26.470 -51.735 -26.429 1.00 23.42 98 LYS C CA 1
ATOM 2073 C C . LYS C 1 98 ? 25.591 -50.503 -26.362 1.00 26.08 98 LYS C C 1
ATOM 2074 O O . LYS C 1 98 ? 24.723 -50.425 -25.511 1.00 22.46 98 LYS C O 1
ATOM 2080 N N . SER C 1 99 ? 25.848 -49.531 -27.235 1.00 21.26 99 SER C N 1
ATOM 2081 C CA . SER C 1 99 ? 25.056 -48.295 -27.348 1.00 21.50 99 SER C CA 1
ATOM 2082 C C . SER C 1 99 ? 24.749 -48.161 -28.852 1.00 28.66 99 SER C C 1
ATOM 2083 O O . SER C 1 99 ? 25.679 -48.167 -29.674 1.00 26.22 99 SER C O 1
ATOM 2086 N N . VAL C 1 100 ? 23.455 -48.143 -29.221 1.00 26.18 100 VAL C N 1
ATOM 2087 C CA . VAL C 1 100 ? 23.032 -48.117 -30.637 1.00 26.88 100 VAL C CA 1
ATOM 2088 C C . VAL C 1 100 ? 22.347 -46.797 -30.954 1.00 33.59 100 VAL C C 1
ATOM 2089 O O . VAL C 1 100 ? 21.478 -46.364 -30.186 1.00 33.52 100 VAL C O 1
ATOM 2093 N N . LYS C 1 101 ? 22.731 -46.148 -32.082 1.00 30.14 101 LYS C N 1
ATOM 2094 C CA . LYS C 1 101 ? 22.104 -44.925 -32.551 1.00 30.60 101 LYS C CA 1
ATOM 2095 C C . LYS C 1 101 ? 20.969 -45.418 -33.457 1.00 32.12 101 LYS C C 1
ATOM 2096 O O . LYS C 1 101 ? 21.234 -46.091 -34.465 1.00 31.08 101 LYS C O 1
ATOM 2102 N N . ILE C 1 102 ? 19.698 -45.188 -33.053 1.00 26.25 102 ILE C N 1
ATOM 2103 C CA . ILE C 1 102 ? 18.578 -45.719 -33.829 1.00 25.04 102 ILE C CA 1
ATOM 2104 C C . ILE C 1 102 ? 18.571 -45.169 -35.283 1.00 32.46 102 ILE C C 1
ATOM 2105 O O . ILE C 1 102 ? 18.308 -45.925 -36.219 1.00 33.05 102 ILE C O 1
ATOM 2110 N N . ARG C 1 103 ? 18.863 -43.884 -35.437 1.00 31.83 103 ARG C N 1
ATOM 2111 C CA . ARG C 1 103 ? 18.883 -43.210 -36.743 1.00 33.51 103 ARG C CA 1
ATOM 2112 C C . ARG C 1 103 ? 19.797 -43.827 -37.798 1.00 40.02 103 ARG C C 1
ATOM 2113 O O . ARG C 1 103 ? 19.410 -43.881 -38.963 1.00 41.69 103 ARG C O 1
ATOM 2121 N N . THR C 1 104 ? 20.950 -44.386 -37.390 1.00 35.69 104 THR C N 1
ATOM 2122 C CA . THR C 1 104 ? 21.939 -44.962 -38.314 1.00 35.59 104 THR C CA 1
ATOM 2123 C C . THR C 1 104 ? 22.107 -46.458 -38.168 1.00 37.58 104 THR C C 1
ATOM 2124 O O . THR C 1 104 ? 22.623 -47.098 -39.065 1.00 38.32 104 THR C O 1
ATOM 2128 N N . GLY C 1 105 ? 21.753 -46.999 -37.009 1.00 30.85 105 GLY C N 1
ATOM 2129 C CA . GLY C 1 105 ? 21.953 -48.419 -36.722 1.00 28.42 105 GLY C CA 1
ATOM 2130 C C . GLY C 1 105 ? 23.382 -48.725 -36.298 1.00 33.74 105 GLY C C 1
ATOM 2131 O O . GLY C 1 105 ? 23.722 -49.885 -36.059 1.00 36.28 105 GLY C O 1
ATOM 2132 N N . ASP C 1 106 ? 24.225 -47.707 -36.210 1.00 31.17 106 ASP C N 1
ATOM 2133 C CA . ASP C 1 106 ? 25.625 -47.824 -35.757 1.00 31.58 106 ASP C CA 1
ATOM 2134 C C . ASP C 1 106 ? 25.633 -48.148 -34.274 1.00 32.99 106 ASP C C 1
ATOM 2135 O O . ASP C 1 106 ? 24.980 -47.466 -33.481 1.00 33.71 106 ASP C O 1
ATOM 2140 N N . GLU C 1 107 ? 26.373 -49.172 -33.916 1.00 28.87 107 GLU C N 1
ATOM 2141 C CA . GLU C 1 107 ? 26.514 -49.652 -32.575 1.00 27.68 107 GLU C CA 1
ATOM 2142 C C . GLU C 1 107 ? 27.944 -49.403 -32.058 1.00 33.83 107 GLU C C 1
ATOM 2143 O O . GLU C 1 107 ? 28.918 -49.700 -32.764 1.00 33.37 107 GLU C O 1
ATOM 2149 N N . GLU C 1 108 ? 28.050 -48.845 -30.841 1.00 28.28 108 GLU C N 1
ATOM 2150 C CA . GLU C 1 108 ? 29.334 -48.637 -30.156 1.00 26.70 108 GLU C CA 1
ATOM 2151 C C . GLU C 1 108 ? 29.455 -49.791 -29.186 1.00 31.60 108 GLU C C 1
ATOM 2152 O O . GLU C 1 108 ? 28.532 -50.032 -28.384 1.00 28.44 108 GLU C O 1
ATOM 2158 N N . VAL C 1 109 ? 30.558 -50.548 -29.268 1.00 29.70 109 VAL C N 1
ATOM 2159 C CA . VAL C 1 109 ? 30.760 -51.707 -28.403 1.00 32.05 109 VAL C CA 1
ATOM 2160 C C . VAL C 1 109 ? 31.931 -51.399 -27.505 1.00 42.11 109 VAL C C 1
ATOM 2161 O O . VAL C 1 109 ? 32.947 -50.833 -27.958 1.00 37.75 109 VAL C O 1
ATOM 2165 N N . ALA C 1 110 ? 31.707 -51.642 -26.194 1.00 44.58 110 ALA C N 1
ATOM 2166 C CA . ALA C 1 110 ? 32.646 -51.444 -25.097 1.00 75.51 110 ALA C CA 1
ATOM 2167 C C . ALA C 1 110 ? 33.855 -52.347 -25.282 1.00 95.25 110 ALA C C 1
ATOM 2168 O O . ALA C 1 110 ? 33.710 -53.458 -25.785 1.00 56.76 110 ALA C O 1
ATOM 2170 N N . MET D 1 1 ? -24.884 -38.351 -60.660 1.00 36.34 1 MET D N 1
ATOM 2171 C CA . MET D 1 1 ? -25.193 -39.006 -59.377 1.00 36.00 1 MET D CA 1
ATOM 2172 C C . MET D 1 1 ? -24.052 -38.706 -58.404 1.00 30.51 1 MET D C 1
ATOM 2173 O O . MET D 1 1 ? -22.915 -38.527 -58.848 1.00 26.59 1 MET D O 1
ATOM 2178 N N . LYS D 1 2 ? -24.350 -38.642 -57.089 1.00 25.30 2 LYS D N 1
ATOM 2179 C CA . LYS D 1 2 ? -23.326 -38.317 -56.099 1.00 22.97 2 LYS D CA 1
ATOM 2180 C C . LYS D 1 2 ? -23.468 -39.180 -54.863 1.00 24.64 2 LYS D C 1
ATOM 2181 O O . LYS D 1 2 ? -24.583 -39.556 -54.493 1.00 23.90 2 LYS D O 1
ATOM 2187 N N . MET D 1 3 ? -22.341 -39.454 -54.207 1.00 21.17 3 MET D N 1
ATOM 2188 C CA . MET D 1 3 ? -22.379 -40.107 -52.895 1.00 21.85 3 MET D CA 1
ATOM 2189 C C . MET D 1 3 ? -22.268 -39.016 -51.858 1.00 27.01 3 MET D C 1
ATOM 2190 O O . MET D 1 3 ? -21.326 -38.211 -51.889 1.00 25.99 3 MET D O 1
ATOM 2195 N N . VAL D 1 4 ? -23.222 -38.977 -50.946 1.00 22.80 4 VAL D N 1
ATOM 2196 C CA . VAL D 1 4 ? -23.206 -38.034 -49.837 1.00 23.49 4 VAL D CA 1
ATOM 2197 C C . VAL D 1 4 ? -22.734 -38.862 -48.616 1.00 27.47 4 VAL D C 1
ATOM 2198 O O . VAL D 1 4 ? -23.371 -39.859 -48.263 1.00 27.56 4 VAL D O 1
ATOM 2202 N N . VAL D 1 5 ? -21.603 -38.485 -48.031 1.00 23.64 5 VAL D N 1
ATOM 2203 C CA . VAL D 1 5 ? -20.969 -39.186 -46.906 1.00 22.45 5 VAL D CA 1
ATOM 2204 C C . VAL D 1 5 ? -20.995 -38.275 -45.721 1.00 24.33 5 VAL D C 1
ATOM 2205 O O . VAL D 1 5 ? -20.397 -37.209 -45.776 1.00 24.70 5 VAL D O 1
ATOM 2209 N N . ALA D 1 6 ? -21.638 -38.699 -44.623 1.00 21.66 6 ALA D N 1
ATOM 2210 C CA . ALA D 1 6 ? -21.672 -37.890 -43.415 1.00 21.43 6 ALA D CA 1
ATOM 2211 C C . ALA D 1 6 ? -21.017 -38.660 -42.276 1.00 25.32 6 ALA D C 1
ATOM 2212 O O . ALA D 1 6 ? -21.233 -39.861 -42.156 1.00 23.04 6 ALA D O 1
ATOM 2214 N N . VAL D 1 7 ? -20.232 -37.981 -41.449 1.00 22.87 7 VAL D N 1
ATOM 2215 C CA . VAL D 1 7 ? -19.610 -38.622 -40.275 1.00 22.21 7 VAL D CA 1
ATOM 2216 C C . VAL D 1 7 ? -20.216 -37.878 -39.099 1.00 25.18 7 VAL D C 1
ATOM 2217 O O . VAL D 1 7 ? -19.992 -36.683 -38.935 1.00 25.32 7 VAL D O 1
ATOM 2221 N N . ILE D 1 8 ? -21.051 -38.565 -38.349 1.00 21.04 8 ILE D N 1
ATOM 2222 C CA . ILE D 1 8 ? -21.872 -37.957 -37.293 1.00 20.62 8 ILE D CA 1
ATOM 2223 C C . ILE D 1 8 ? -21.672 -38.551 -35.928 1.00 23.77 8 ILE D C 1
ATOM 2224 O O . ILE D 1 8 ? -21.088 -39.627 -35.789 1.00 24.35 8 ILE D O 1
ATOM 2229 N N . ARG D 1 9 ? -22.279 -37.917 -34.914 1.00 22.86 9 ARG D N 1
ATOM 2230 C CA . ARG D 1 9 ? -22.288 -38.447 -33.542 1.00 24.47 9 ARG D CA 1
ATOM 2231 C C . ARG D 1 9 ? -23.133 -39.742 -33.574 1.00 25.75 9 ARG D C 1
ATOM 2232 O O . ARG D 1 9 ? -24.181 -39.750 -34.221 1.00 25.21 9 ARG D O 1
ATOM 2240 N N . PRO D 1 10 ? -22.681 -40.860 -32.955 1.00 23.59 10 PRO D N 1
ATOM 2241 C CA . PRO D 1 10 ? -23.451 -42.107 -33.054 1.00 24.67 10 PRO D CA 1
ATOM 2242 C C . PRO D 1 10 ? -24.914 -41.996 -32.619 1.00 27.94 10 PRO D C 1
ATOM 2243 O O . PRO D 1 10 ? -25.788 -42.578 -33.267 1.00 26.93 10 PRO D O 1
ATOM 2247 N N . GLU D 1 11 ? -25.179 -41.190 -31.592 1.00 26.40 11 GLU D N 1
ATOM 2248 C CA . GLU D 1 11 ? -26.558 -41.008 -31.057 1.00 26.07 11 GLU D CA 1
ATOM 2249 C C . GLU D 1 11 ? -27.499 -40.300 -32.035 1.00 30.37 11 GLU D C 1
ATOM 2250 O O . GLU D 1 11 ? -28.715 -40.369 -31.864 1.00 30.44 11 GLU D O 1
ATOM 2256 N N . LYS D 1 12 ? -26.955 -39.636 -33.075 1.00 25.74 12 LYS D N 1
ATOM 2257 C CA . LYS D 1 12 ? -27.770 -38.954 -34.067 1.00 25.62 12 LYS D CA 1
ATOM 2258 C C . LYS D 1 12 ? -28.231 -39.849 -35.202 1.00 28.22 12 LYS D C 1
ATOM 2259 O O . LYS D 1 12 ? -28.984 -39.376 -36.050 1.00 27.49 12 LYS D O 1
ATOM 2265 N N . LEU D 1 13 ? -27.756 -41.111 -35.266 1.00 26.16 13 LEU D N 1
ATOM 2266 C CA . LEU D 1 13 ? -28.098 -42.003 -36.368 1.00 25.44 13 LEU D CA 1
ATOM 2267 C C . LEU D 1 13 ? -29.602 -42.113 -36.618 1.00 29.09 13 LEU D C 1
ATOM 2268 O O . LEU D 1 13 ? -30.051 -41.967 -37.763 1.00 26.58 13 LEU D O 1
ATOM 2273 N N . GLU D 1 14 ? -30.389 -42.362 -35.543 1.00 29.00 14 GLU D N 1
ATOM 2274 C CA . GLU D 1 14 ? -31.840 -42.461 -35.709 1.00 29.01 14 GLU D CA 1
ATOM 2275 C C . GLU D 1 14 ? -32.468 -41.190 -36.224 1.00 29.61 14 GLU D C 1
ATOM 2276 O O . GLU D 1 14 ? -33.367 -41.280 -37.051 1.00 31.70 14 GLU D O 1
ATOM 2282 N N . CYS D 1 15 ? -31.983 -40.015 -35.793 1.00 27.06 15 CYS D N 1
ATOM 2283 C CA . CYS D 1 15 ? -32.473 -38.714 -36.282 1.00 28.85 15 CYS D CA 1
ATOM 2284 C C . CYS D 1 15 ? -32.212 -38.591 -37.777 1.00 30.14 15 CYS D C 1
ATOM 2285 O O . CYS D 1 15 ? -33.098 -38.201 -38.546 1.00 28.87 15 CYS D O 1
ATOM 2288 N N . VAL D 1 16 ? -30.965 -38.898 -38.180 1.00 23.85 16 VAL D N 1
ATOM 2289 C CA . VAL D 1 16 ? -30.575 -38.847 -39.591 1.00 22.85 16 VAL D CA 1
ATOM 2290 C C . VAL D 1 16 ? -31.402 -39.822 -40.451 1.00 28.76 16 VAL D C 1
ATOM 2291 O O . VAL D 1 16 ? -31.951 -39.419 -41.483 1.00 27.73 16 VAL D O 1
ATOM 2295 N N . LYS D 1 17 ? -31.511 -41.091 -40.027 1.00 28.35 17 LYS D N 1
ATOM 2296 C CA . LYS D 1 17 ? -32.308 -42.096 -40.728 1.00 29.22 17 LYS D CA 1
ATOM 2297 C C . LYS D 1 17 ? -33.742 -41.598 -40.937 1.00 35.06 17 LYS D C 1
ATOM 2298 O O . LYS D 1 17 ? -34.283 -41.725 -42.039 1.00 34.72 17 LYS D O 1
ATOM 2304 N N . LYS D 1 18 ? -34.353 -41.028 -39.871 1.00 32.71 18 LYS D N 1
ATOM 2305 C CA . LYS D 1 18 ? -35.737 -40.535 -39.916 1.00 33.09 18 LYS D CA 1
ATOM 2306 C C . LYS D 1 18 ? -35.876 -39.351 -40.866 1.00 38.03 18 LYS D C 1
ATOM 2307 O O . LYS D 1 18 ? -36.777 -39.351 -41.700 1.00 37.82 18 LYS D O 1
ATOM 2313 N N . ALA D 1 19 ? -34.974 -38.354 -40.761 1.00 34.45 19 ALA D N 1
ATOM 2314 C CA . ALA D 1 19 ? -35.013 -37.169 -41.621 1.00 33.20 19 ALA D CA 1
ATOM 2315 C C . ALA D 1 19 ? -34.848 -37.537 -43.085 1.00 35.41 19 ALA D C 1
ATOM 2316 O O . ALA D 1 19 ? -35.482 -36.918 -43.932 1.00 34.12 19 ALA D O 1
ATOM 2318 N N . LEU D 1 20 ? -34.017 -38.555 -43.395 1.00 33.13 20 LEU D N 1
ATOM 2319 C CA . LEU D 1 20 ? -33.826 -38.986 -44.780 1.00 32.40 20 LEU D CA 1
ATOM 2320 C C . LEU D 1 20 ? -35.065 -39.763 -45.263 1.00 40.79 20 LEU D C 1
ATOM 2321 O O . LEU D 1 20 ? -35.521 -39.516 -46.378 1.00 40.55 20 LEU D O 1
ATOM 2326 N N . GLU D 1 21 ? -35.606 -40.684 -44.421 1.00 39.95 21 GLU D N 1
ATOM 2327 C CA . GLU D 1 21 ? -36.816 -41.492 -44.691 1.00 41.12 21 GLU D CA 1
ATOM 2328 C C . GLU D 1 21 ? -37.976 -40.591 -45.088 1.00 46.85 21 GLU D C 1
ATOM 2329 O O . GLU D 1 21 ? -38.603 -40.829 -46.111 1.00 47.55 21 GLU D O 1
ATOM 2335 N N . GLU D 1 22 ? -38.253 -39.552 -44.268 1.00 43.96 22 GLU D N 1
ATOM 2336 C CA . GLU D 1 22 ? -39.336 -38.570 -44.461 1.00 44.01 22 GLU D CA 1
ATOM 2337 C C . GLU D 1 22 ? -39.297 -37.898 -45.834 1.00 48.53 22 GLU D C 1
ATOM 2338 O O . GLU D 1 22 ? -40.343 -37.483 -46.334 1.00 48.35 22 GLU D O 1
ATOM 2344 N N . ARG D 1 23 ? -38.085 -37.764 -46.430 1.00 43.58 23 ARG D N 1
ATOM 2345 C CA . ARG D 1 23 ? -37.892 -37.147 -47.742 1.00 42.09 23 ARG D CA 1
ATOM 2346 C C . ARG D 1 23 ? -37.760 -38.159 -48.890 1.00 44.11 23 ARG D C 1
ATOM 2347 O O . ARG D 1 23 ? -37.497 -37.779 -50.029 1.00 45.53 23 ARG D O 1
ATOM 2355 N N . GLY D 1 24 ? -37.972 -39.431 -48.586 1.00 38.60 24 GLY D N 1
ATOM 2356 C CA . GLY D 1 24 ? -37.929 -40.500 -49.576 1.00 38.69 24 GLY D CA 1
ATOM 2357 C C . GLY D 1 24 ? -36.582 -41.172 -49.780 1.00 42.31 24 GLY D C 1
ATOM 2358 O O . GLY D 1 24 ? -36.445 -41.983 -50.697 1.00 41.59 24 GLY D O 1
ATOM 2359 N N . PHE D 1 25 ? -35.587 -40.863 -48.922 1.00 36.30 25 PHE D N 1
ATOM 2360 C CA . PHE D 1 25 ? -34.245 -41.452 -49.014 1.00 35.40 25 PHE D CA 1
ATOM 2361 C C . PHE D 1 25 ? -34.109 -42.548 -47.967 1.00 38.95 25 PHE D C 1
ATOM 2362 O O . PHE D 1 25 ? -33.829 -42.274 -46.805 1.00 38.25 25 PHE D O 1
ATOM 2370 N N . VAL D 1 26 ? -34.385 -43.792 -48.378 1.00 35.15 26 VAL D N 1
ATOM 2371 C CA . VAL D 1 26 ? -34.403 -44.950 -47.479 1.00 36.14 26 VAL D CA 1
ATOM 2372 C C . VAL D 1 26 ? -33.091 -45.746 -47.538 1.00 39.50 26 VAL D C 1
ATOM 2373 O O . VAL D 1 26 ? -32.620 -46.223 -46.507 1.00 40.93 26 VAL D O 1
ATOM 2377 N N . GLY D 1 27 ? -32.516 -45.866 -48.723 1.00 34.74 27 GLY D N 1
ATOM 2378 C CA . GLY D 1 27 ? -31.274 -46.602 -48.917 1.00 33.98 27 GLY D CA 1
ATOM 2379 C C . GLY D 1 27 ? -30.081 -45.903 -48.287 1.00 35.83 27 GLY D C 1
ATOM 2380 O O . GLY D 1 27 ? -29.904 -44.687 -48.452 1.00 36.64 27 GLY D O 1
ATOM 2381 N N . MET D 1 28 ? -29.267 -46.658 -47.537 1.00 29.74 28 MET D N 1
ATOM 2382 C CA . MET D 1 28 ? -28.060 -46.123 -46.888 1.00 26.38 28 MET D CA 1
ATOM 2383 C C . MET D 1 28 ? -27.128 -47.212 -46.459 1.00 29.84 28 MET D C 1
ATOM 2384 O O . MET D 1 28 ? -27.553 -48.339 -46.235 1.00 27.54 28 MET D O 1
ATOM 2389 N N . THR D 1 29 ? -25.850 -46.874 -46.304 1.00 25.45 29 THR D N 1
ATOM 2390 C CA . THR D 1 29 ? -24.848 -47.808 -45.773 1.00 24.49 29 THR D CA 1
ATOM 2391 C C . THR D 1 29 ? -24.280 -47.097 -44.555 1.00 26.54 29 THR D C 1
ATOM 2392 O O . THR D 1 29 ? -23.997 -45.888 -44.610 1.00 25.68 29 THR D O 1
ATOM 2396 N N . VAL D 1 30 ? -24.127 -47.823 -43.453 1.00 23.71 30 VAL D N 1
ATOM 2397 C CA . VAL D 1 30 ? -23.681 -47.275 -42.166 1.00 22.99 30 VAL D CA 1
ATOM 2398 C C . VAL D 1 30 ? -22.449 -48.023 -41.691 1.00 28.98 30 VAL D C 1
ATOM 2399 O O . VAL D 1 30 ? -22.437 -49.259 -41.645 1.00 27.19 30 VAL D O 1
ATOM 2403 N N . THR D 1 31 ? -21.393 -47.258 -41.332 1.00 26.09 31 THR D N 1
ATOM 2404 C CA . THR D 1 31 ? -20.140 -47.844 -40.863 1.00 24.96 31 THR D CA 1
ATOM 2405 C C . THR D 1 31 ? -19.783 -47.251 -39.520 1.00 25.85 31 THR D C 1
ATOM 2406 O O . THR D 1 31 ? -19.915 -46.038 -39.312 1.00 24.68 31 THR D O 1
ATOM 2410 N N . GLU D 1 32 ? -19.280 -48.111 -38.595 1.00 23.67 32 GLU D N 1
ATOM 2411 C CA . GLU D 1 32 ? -18.783 -47.633 -37.301 1.00 24.57 32 GLU D CA 1
ATOM 2412 C C . GLU D 1 32 ? -17.341 -47.191 -37.547 1.00 27.71 32 GLU D C 1
ATOM 2413 O O . GLU D 1 32 ? -16.550 -47.942 -38.115 1.00 30.25 32 GLU D O 1
ATOM 2419 N N . VAL D 1 33 ? -17.022 -45.954 -37.176 1.00 22.10 33 VAL D N 1
ATOM 2420 C CA . VAL D 1 33 ? -15.690 -45.394 -37.384 1.00 21.86 33 VAL D CA 1
ATOM 2421 C C . VAL D 1 33 ? -15.214 -44.678 -36.107 1.00 28.16 33 VAL D C 1
ATOM 2422 O O . VAL D 1 33 ? -15.923 -44.644 -35.095 1.00 26.31 33 VAL D O 1
ATOM 2426 N N . LYS D 1 34 ? -13.999 -44.110 -36.168 1.00 24.62 34 LYS D N 1
ATOM 2427 C CA . LYS D 1 34 ? -13.457 -43.243 -35.119 1.00 26.61 34 LYS D CA 1
ATOM 2428 C C . LYS D 1 34 ? -13.006 -41.993 -35.826 1.00 30.56 34 LYS D C 1
ATOM 2429 O O . LYS D 1 34 ? -12.627 -42.038 -37.014 1.00 29.21 34 LYS D O 1
ATOM 2435 N N . GLY D 1 35 ? -13.108 -40.881 -35.146 1.00 28.11 35 GLY D N 1
ATOM 2436 C CA . GLY D 1 35 ? -12.690 -39.624 -35.739 1.00 30.03 35 GLY D CA 1
ATOM 2437 C C . GLY D 1 35 ? -12.407 -38.519 -34.749 1.00 39.28 35 GLY D C 1
ATOM 2438 O O . GLY D 1 35 ? -12.644 -38.666 -33.552 1.00 37.89 35 GLY D O 1
ATOM 2439 N N . ARG D 1 36 ? -11.926 -37.392 -35.273 1.00 39.34 36 ARG D N 1
ATOM 2440 C CA . ARG D 1 36 ? -11.666 -36.138 -34.558 1.00 40.04 36 ARG D CA 1
ATOM 2441 C C . ARG D 1 36 ? -11.658 -35.032 -35.599 1.00 42.88 36 ARG D C 1
ATOM 2442 O O . ARG D 1 36 ? -11.463 -35.314 -36.785 1.00 40.33 36 ARG D O 1
ATOM 2450 N N . GLY D 1 37 ? -11.891 -33.800 -35.154 1.00 41.31 37 GLY D N 1
ATOM 2451 C CA . GLY D 1 37 ? -11.904 -32.620 -36.008 1.00 60.23 37 GLY D CA 1
ATOM 2452 C C . GLY D 1 37 ? -10.661 -31.775 -35.847 1.00 81.28 37 GLY D C 1
ATOM 2453 O O . GLY D 1 37 ? -10.668 -30.591 -36.183 1.00 65.35 37 GLY D O 1
ATOM 2454 N N . LEU D 1 55 ? -9.169 -40.186 -30.688 1.00 40.91 55 LEU D N 1
ATOM 2455 C CA . LEU D 1 55 ? -10.189 -40.503 -31.686 1.00 40.62 55 LEU D CA 1
ATOM 2456 C C . LEU D 1 55 ? -11.417 -41.034 -30.955 1.00 41.36 55 LEU D C 1
ATOM 2457 O O . LEU D 1 55 ? -11.314 -41.983 -30.176 1.00 42.05 55 LEU D O 1
ATOM 2462 N N . LEU D 1 56 ? -12.567 -40.398 -31.181 1.00 35.11 56 LEU D N 1
ATOM 2463 C CA . LEU D 1 56 ? -13.824 -40.771 -30.533 1.00 35.85 56 LEU D CA 1
ATOM 2464 C C . LEU D 1 56 ? -14.672 -41.579 -31.510 1.00 36.26 56 LEU D C 1
ATOM 2465 O O . LEU D 1 56 ? -14.527 -41.430 -32.728 1.00 34.83 56 LEU D O 1
ATOM 2470 N N . GLN D 1 57 ? -15.599 -42.377 -30.977 1.00 29.69 57 GLN D N 1
ATOM 2471 C CA . GLN D 1 57 ? -16.506 -43.177 -31.792 1.00 29.16 57 GLN D CA 1
ATOM 2472 C C . GLN D 1 57 ? -17.436 -42.268 -32.601 1.00 29.51 57 GLN D C 1
ATOM 2473 O O . GLN D 1 57 ? -18.004 -41.319 -32.057 1.00 27.45 57 GLN D O 1
ATOM 2479 N N . LYS D 1 58 ? -17.560 -42.546 -33.907 1.00 26.52 58 LYS D N 1
ATOM 2480 C CA . LYS D 1 58 ? -18.467 -41.803 -34.786 1.00 24.98 58 LYS D CA 1
ATOM 2481 C C . LYS D 1 58 ? -19.161 -42.793 -35.698 1.00 24.69 58 LYS D C 1
ATOM 2482 O O . LYS D 1 58 ? -18.847 -43.997 -35.688 1.00 23.35 58 LYS D O 1
ATOM 2488 N N . THR D 1 59 ? -20.152 -42.304 -36.441 1.00 22.22 59 THR D N 1
ATOM 2489 C CA . THR D 1 59 ? -20.912 -43.133 -37.380 1.00 21.86 59 THR D CA 1
ATOM 2490 C C . THR D 1 59 ? -20.871 -42.529 -38.755 1.00 24.23 59 THR D C 1
ATOM 2491 O O . THR D 1 59 ? -21.166 -41.331 -38.935 1.00 23.40 59 THR D O 1
ATOM 2495 N N . LYS D 1 60 ? -20.499 -43.350 -39.725 1.00 21.94 60 LYS D N 1
ATOM 2496 C CA . LYS D 1 60 ? -20.482 -42.879 -41.112 1.00 21.08 60 LYS D CA 1
ATOM 2497 C C . LYS D 1 60 ? -21.744 -43.332 -41.806 1.00 24.40 60 LYS D C 1
ATOM 2498 O O . LYS D 1 60 ? -22.037 -44.523 -41.813 1.00 24.25 60 LYS D O 1
ATOM 2504 N N . VAL D 1 61 ? -22.470 -42.385 -42.424 1.00 21.12 61 VAL D N 1
ATOM 2505 C CA . VAL D 1 61 ? -23.677 -42.658 -43.187 1.00 20.41 61 VAL D CA 1
ATOM 2506 C C . VAL D 1 61 ? -23.380 -42.294 -44.649 1.00 24.81 61 VAL D C 1
ATOM 2507 O O . VAL D 1 61 ? -22.963 -41.168 -44.910 1.00 24.53 61 VAL D O 1
ATOM 2511 N N . GLU D 1 62 ? -23.630 -43.224 -45.585 1.00 22.21 62 GLU D N 1
ATOM 2512 C CA . GLU D 1 62 ? -23.425 -42.980 -47.025 1.00 22.02 62 GLU D CA 1
ATOM 2513 C C . GLU D 1 62 ? -24.715 -43.210 -47.796 1.00 26.10 62 GLU D C 1
ATOM 2514 O O . GLU D 1 62 ? -25.320 -44.282 -47.686 1.00 24.21 62 GLU D O 1
ATOM 2520 N N . VAL D 1 63 ? -25.112 -42.229 -48.611 1.00 23.22 63 VAL D N 1
ATOM 2521 C CA . VAL D 1 63 ? -26.293 -42.355 -49.483 1.00 25.22 63 VAL D CA 1
ATOM 2522 C C . VAL D 1 63 ? -25.865 -41.957 -50.902 1.00 29.41 63 VAL D C 1
ATOM 2523 O O . VAL D 1 63 ? -25.075 -41.020 -51.053 1.00 29.07 63 VAL D O 1
ATOM 2527 N N . VAL D 1 64 ? -26.356 -42.660 -51.919 1.00 25.11 64 VAL D N 1
ATOM 2528 C CA . VAL D 1 64 ? -26.038 -42.307 -53.319 1.00 24.47 64 VAL D CA 1
ATOM 2529 C C . VAL D 1 64 ? -27.318 -41.800 -53.939 1.00 30.09 64 VAL D C 1
ATOM 2530 O O . VAL D 1 64 ? -28.323 -42.509 -53.933 1.00 28.56 64 VAL D O 1
ATOM 2534 N N . VAL D 1 65 ? -27.309 -40.532 -54.377 1.00 25.30 65 VAL D N 1
ATOM 2535 C CA . VAL D 1 65 ? -28.508 -39.873 -54.898 1.00 26.22 65 VAL D CA 1
ATOM 2536 C C . VAL D 1 65 ? -28.262 -39.173 -56.237 1.00 27.95 65 VAL D C 1
ATOM 2537 O O . VAL D 1 65 ? -27.108 -39.002 -56.655 1.00 27.10 65 VAL D O 1
ATOM 2541 N N . SER D 1 66 ? -29.359 -38.747 -56.904 1.00 25.22 66 SER D N 1
ATOM 2542 C CA . SER D 1 66 ? -29.281 -37.999 -58.157 1.00 26.30 66 SER D CA 1
ATOM 2543 C C . SER D 1 66 ? -28.735 -36.615 -57.830 1.00 29.08 66 SER D C 1
ATOM 2544 O O . SER D 1 66 ? -28.929 -36.136 -56.706 1.00 27.66 66 SER D O 1
ATOM 2547 N N . ASP D 1 67 ? -28.066 -35.965 -58.790 1.00 27.34 67 ASP D N 1
ATOM 2548 C CA . ASP D 1 67 ? -27.481 -34.626 -58.572 1.00 29.15 67 ASP D CA 1
ATOM 2549 C C . ASP D 1 67 ? -28.432 -33.601 -57.988 1.00 34.38 67 ASP D C 1
ATOM 2550 O O . ASP D 1 67 ? -28.043 -32.842 -57.104 1.00 30.34 67 ASP D O 1
ATOM 2555 N N . ASP D 1 68 ? -29.696 -33.584 -58.468 1.00 34.99 68 ASP D N 1
ATOM 2556 C CA . ASP D 1 68 ? -30.687 -32.613 -58.002 1.00 35.60 68 ASP D CA 1
ATOM 2557 C C . ASP D 1 68 ? -31.186 -32.845 -56.575 1.00 36.42 68 ASP D C 1
ATOM 2558 O O . ASP D 1 68 ? -31.862 -31.975 -56.032 1.00 35.72 68 ASP D O 1
ATOM 2563 N N . ALA D 1 69 ? -30.904 -34.024 -55.984 1.00 30.84 69 ALA D N 1
ATOM 2564 C CA . ALA D 1 69 ? -31.324 -34.340 -54.617 1.00 29.55 69 ALA D CA 1
ATOM 2565 C C . ALA D 1 69 ? -30.249 -34.015 -53.561 1.00 31.26 69 ALA D C 1
ATOM 2566 O O . ALA D 1 69 ? -30.550 -34.025 -52.373 1.00 30.32 69 ALA D O 1
ATOM 2568 N N . VAL D 1 70 ? -29.009 -33.723 -53.981 1.00 29.11 70 VAL D N 1
ATOM 2569 C CA . VAL D 1 70 ? -27.888 -33.498 -53.051 1.00 28.98 70 VAL D CA 1
ATOM 2570 C C . VAL D 1 70 ? -28.149 -32.419 -52.008 1.00 32.03 70 VAL D C 1
ATOM 2571 O O . VAL D 1 70 ? -27.972 -32.677 -50.822 1.00 30.16 70 VAL D O 1
ATOM 2575 N N . ASP D 1 71 ? -28.570 -31.213 -52.447 1.00 31.28 71 ASP D N 1
ATOM 2576 C CA . ASP D 1 71 ? -28.835 -30.115 -51.519 1.00 32.21 71 ASP D CA 1
ATOM 2577 C C . ASP D 1 71 ? -29.868 -30.460 -50.471 1.00 33.11 71 ASP D C 1
ATOM 2578 O O . ASP D 1 71 ? -29.640 -30.187 -49.303 1.00 32.77 71 ASP D O 1
ATOM 2583 N N . GLU D 1 72 ? -30.939 -31.167 -50.866 1.00 31.09 72 GLU D N 1
ATOM 2584 C CA . GLU D 1 72 ? -31.998 -31.619 -49.963 1.00 30.73 72 GLU D CA 1
ATOM 2585 C C . GLU D 1 72 ? -31.446 -32.647 -48.941 1.00 33.15 72 GLU D C 1
ATOM 2586 O O . GLU D 1 72 ? -31.729 -32.535 -47.756 1.00 32.08 72 GLU D O 1
ATOM 2592 N N . VAL D 1 73 ? -30.656 -33.634 -49.417 1.00 29.33 73 VAL D N 1
ATOM 2593 C CA . VAL D 1 73 ? -30.040 -34.654 -48.577 1.00 26.88 73 VAL D CA 1
ATOM 2594 C C . VAL D 1 73 ? -29.081 -33.986 -47.578 1.00 29.02 73 VAL D C 1
ATOM 2595 O O . VAL D 1 73 ? -29.182 -34.237 -46.385 1.00 27.47 73 VAL D O 1
ATOM 2599 N N . VAL D 1 74 ? -28.198 -33.107 -48.059 1.00 27.83 74 VAL D N 1
ATOM 2600 C CA . VAL D 1 74 ? -27.245 -32.385 -47.201 1.00 29.81 74 VAL D CA 1
ATOM 2601 C C . VAL D 1 74 ? -27.981 -31.635 -46.091 1.00 34.57 74 VAL D C 1
ATOM 2602 O O . VAL D 1 74 ? -27.642 -31.799 -44.917 1.00 32.43 74 VAL D O 1
ATOM 2606 N N . GLU D 1 75 ? -28.999 -30.839 -46.459 1.00 34.14 75 GLU D N 1
ATOM 2607 C CA . GLU D 1 75 ? -29.791 -30.095 -45.485 1.00 35.07 75 GLU D CA 1
ATOM 2608 C C . GLU D 1 75 ? -30.534 -30.983 -44.481 1.00 35.99 75 GLU D C 1
ATOM 2609 O O . GLU D 1 75 ? -30.561 -30.642 -43.309 1.00 38.02 75 GLU D O 1
ATOM 2615 N N . ALA D 1 76 ? -31.080 -32.131 -44.907 1.00 31.15 76 ALA D N 1
ATOM 2616 C CA . ALA D 1 76 ? -31.749 -33.076 -44.010 1.00 30.17 76 ALA D CA 1
ATOM 2617 C C . ALA D 1 76 ? -30.749 -33.605 -42.961 1.00 31.39 76 ALA D C 1
ATOM 2618 O O . ALA D 1 76 ? -31.091 -33.677 -41.780 1.00 28.64 76 ALA D O 1
ATOM 2620 N N . ILE D 1 77 ? -29.511 -33.958 -43.398 1.00 25.93 77 ILE D N 1
ATOM 2621 C CA . ILE D 1 77 ? -28.473 -34.461 -42.493 1.00 24.61 77 ILE D CA 1
ATOM 2622 C C . ILE D 1 77 ? -28.004 -33.349 -41.563 1.00 27.52 77 ILE D C 1
ATOM 2623 O O . ILE D 1 77 ? -27.870 -33.595 -40.365 1.00 28.05 77 ILE D O 1
ATOM 2628 N N . VAL D 1 78 ? -27.724 -32.150 -42.100 1.00 25.94 78 VAL D N 1
ATOM 2629 C CA . VAL D 1 78 ? -27.281 -31.026 -41.240 1.00 27.41 78 VAL D CA 1
ATOM 2630 C C . VAL D 1 78 ? -28.327 -30.781 -40.132 1.00 31.82 78 VAL D C 1
ATOM 2631 O O . VAL D 1 78 ? -27.985 -30.765 -38.952 1.00 31.63 78 VAL D O 1
ATOM 2635 N N . SER D 1 79 ? -29.601 -30.634 -40.514 1.00 31.91 79 SER D N 1
ATOM 2636 C CA . SER D 1 79 ? -30.694 -30.354 -39.572 1.00 32.95 79 SER D CA 1
ATOM 2637 C C . SER D 1 79 ? -30.842 -31.409 -38.473 1.00 35.83 79 SER D C 1
ATOM 2638 O O . SER D 1 79 ? -31.082 -31.055 -37.322 1.00 37.72 79 SER D O 1
ATOM 2641 N N . SER D 1 80 ? -30.705 -32.685 -38.834 1.00 30.89 80 SER D N 1
ATOM 2642 C CA . SER D 1 80 ? -30.907 -33.817 -37.922 1.00 29.39 80 SER D CA 1
ATOM 2643 C C . SER D 1 80 ? -29.669 -34.271 -37.145 1.00 32.28 80 SER D C 1
ATOM 2644 O O . SER D 1 80 ? -29.814 -34.949 -36.128 1.00 31.34 80 SER D O 1
ATOM 2647 N N . ALA D 1 81 ? -28.456 -33.909 -37.612 1.00 27.65 81 ALA D N 1
ATOM 2648 C CA . ALA D 1 81 ? -27.226 -34.326 -36.926 1.00 26.57 81 ALA D CA 1
ATOM 2649 C C . ALA D 1 81 ? -26.586 -33.224 -36.075 1.00 27.98 81 ALA D C 1
ATOM 2650 O O . ALA D 1 81 ? -25.765 -33.537 -35.226 1.00 27.78 81 ALA D O 1
ATOM 2652 N N . ARG D 1 82 ? -26.924 -31.959 -36.314 1.00 25.97 82 ARG D N 1
ATOM 2653 C CA . ARG D 1 82 ? -26.327 -30.844 -35.594 1.00 26.62 82 ARG D CA 1
ATOM 2654 C C . ARG D 1 82 ? -26.724 -30.731 -34.118 1.00 35.10 82 ARG D C 1
ATOM 2655 O O . ARG D 1 82 ? -27.830 -31.118 -33.717 1.00 33.66 82 ARG D O 1
ATOM 2663 N N . THR D 1 83 ? -25.793 -30.180 -33.323 1.00 34.07 83 THR D N 1
ATOM 2664 C CA . THR D 1 83 ? -25.962 -29.829 -31.898 1.00 34.55 83 THR D CA 1
ATOM 2665 C C . THR D 1 83 ? -25.486 -28.366 -31.729 1.00 43.07 83 THR D C 1
ATOM 2666 O O . THR D 1 83 ? -25.925 -27.672 -30.813 1.00 44.54 83 THR D O 1
ATOM 2670 N N . GLY D 1 84 ? -24.594 -27.928 -32.614 1.00 41.28 84 GLY D N 1
ATOM 2671 C CA . GLY D 1 84 ? -23.989 -26.599 -32.572 1.00 42.08 84 GLY D CA 1
ATOM 2672 C C . GLY D 1 84 ? -22.661 -26.585 -31.837 1.00 48.58 84 GLY D C 1
ATOM 2673 O O . GLY D 1 84 ? -22.002 -25.544 -31.761 1.00 50.80 84 GLY D O 1
ATOM 2674 N N . LYS D 1 85 ? -22.249 -27.746 -31.314 1.00 44.18 85 LYS D N 1
ATOM 2675 C CA . LYS D 1 85 ? -21.004 -27.938 -30.571 1.00 42.90 85 LYS D CA 1
ATOM 2676 C C . LYS D 1 85 ? -19.947 -28.638 -31.428 1.00 45.70 85 LYS D C 1
ATOM 2677 O O . LYS D 1 85 ? -20.288 -29.324 -32.397 1.00 43.51 85 LYS D O 1
ATOM 2683 N N . PHE D 1 86 ? -18.661 -28.493 -31.052 1.00 43.21 86 PHE D N 1
ATOM 2684 C CA . PHE D 1 86 ? -17.555 -29.143 -31.749 1.00 42.89 86 PHE D CA 1
ATOM 2685 C C . PHE D 1 86 ? -17.734 -30.660 -31.653 1.00 40.60 86 PHE D C 1
ATOM 2686 O O . PHE D 1 86 ? -18.093 -31.171 -30.594 1.00 38.57 86 PHE D O 1
ATOM 2694 N N . GLY D 1 87 ? -17.524 -31.341 -32.782 1.00 34.41 87 GLY D N 1
ATOM 2695 C CA . GLY D 1 87 ? -17.659 -32.781 -32.909 1.00 32.09 87 GLY D CA 1
ATOM 2696 C C . GLY D 1 87 ? -18.900 -33.222 -33.659 1.00 31.07 87 GLY D C 1
ATOM 2697 O O . GLY D 1 87 ? -19.174 -34.419 -33.729 1.00 29.38 87 GLY D O 1
ATOM 2698 N N . ASP D 1 88 ? -19.667 -32.279 -34.208 1.00 27.85 88 ASP D N 1
ATOM 2699 C CA . ASP D 1 88 ? -20.897 -32.574 -34.977 1.00 27.36 88 ASP D CA 1
ATOM 2700 C C . ASP D 1 88 ? -20.578 -33.313 -36.267 1.00 27.21 88 ASP D C 1
ATOM 2701 O O . ASP D 1 88 ? -21.447 -33.988 -36.810 1.00 27.84 88 ASP D O 1
ATOM 2706 N N . GLY D 1 89 ? -19.358 -33.146 -36.773 1.00 25.04 89 GLY D N 1
ATOM 2707 C CA . GLY D 1 89 ? -18.943 -33.848 -37.979 1.00 24.89 89 GLY D CA 1
ATOM 2708 C C . GLY D 1 89 ? -19.051 -33.076 -39.271 1.00 29.43 89 GLY D C 1
ATOM 2709 O O . GLY D 1 89 ? -19.221 -31.845 -39.278 1.00 28.12 89 GLY D O 1
ATOM 2710 N N . ARG D 1 90 ? -18.847 -33.794 -40.378 1.00 25.15 90 ARG D N 1
ATOM 2711 C CA . ARG D 1 90 ? -18.794 -33.195 -41.697 1.00 24.54 90 ARG D CA 1
ATOM 2712 C C . ARG D 1 90 ? -19.528 -34.048 -42.694 1.00 27.14 90 ARG D C 1
ATOM 2713 O O . ARG D 1 90 ? -19.693 -35.257 -42.481 1.00 28.05 90 ARG D O 1
ATOM 2721 N N . ILE D 1 91 ? -19.926 -33.423 -43.805 1.00 22.59 91 ILE D N 1
ATOM 2722 C CA . ILE D 1 91 ? -20.564 -34.102 -44.931 1.00 22.45 91 ILE D CA 1
ATOM 2723 C C . ILE D 1 91 ? -19.675 -33.849 -46.148 1.00 26.43 91 ILE D C 1
ATOM 2724 O O . ILE D 1 91 ? -19.319 -32.703 -46.406 1.00 26.54 91 ILE D O 1
ATOM 2729 N N . PHE D 1 92 ? -19.407 -34.887 -46.937 1.00 21.13 92 PHE D N 1
ATOM 2730 C CA . PHE D 1 92 ? -18.614 -34.771 -48.189 1.00 21.34 92 PHE D CA 1
ATOM 2731 C C . PHE D 1 92 ? -19.475 -35.281 -49.317 1.00 26.77 92 PHE D C 1
ATOM 2732 O O . PHE D 1 92 ? -20.258 -36.231 -49.148 1.00 26.43 92 PHE D O 1
ATOM 2740 N N . VAL D 1 93 ? -19.373 -34.613 -50.466 1.00 23.62 93 VAL D N 1
ATOM 2741 C CA . VAL D 1 93 ? -20.146 -34.981 -51.662 1.00 23.61 93 VAL D CA 1
ATOM 2742 C C . VAL D 1 93 ? -19.139 -35.426 -52.699 1.00 26.91 93 VAL D C 1
ATOM 2743 O O . VAL D 1 93 ? -18.241 -34.661 -53.045 1.00 24.89 93 VAL D O 1
ATOM 2747 N N . ILE D 1 94 ? -19.210 -36.708 -53.089 1.00 21.84 94 ILE D N 1
ATOM 2748 C CA . ILE D 1 94 ? -18.255 -37.324 -53.990 1.00 22.31 94 ILE D CA 1
ATOM 2749 C C . ILE D 1 94 ? -18.942 -37.766 -55.290 1.00 25.50 94 ILE D C 1
ATOM 2750 O O . ILE D 1 94 ? -20.011 -38.382 -55.221 1.00 25.68 94 ILE D O 1
ATOM 2755 N N . PRO D 1 95 ? -18.347 -37.507 -56.481 1.00 22.80 95 PRO D N 1
ATOM 2756 C CA . PRO D 1 95 ? -18.996 -37.954 -57.724 1.00 22.39 95 PRO D CA 1
ATOM 2757 C C . PRO D 1 95 ? -19.068 -39.486 -57.838 1.00 26.58 95 PRO D C 1
ATOM 2758 O O . PRO D 1 95 ? -18.138 -40.178 -57.446 1.00 24.30 95 PRO D O 1
ATOM 2762 N N . VAL D 1 96 ? -20.190 -39.995 -58.358 1.00 23.16 96 VAL D N 1
ATOM 2763 C CA . VAL D 1 96 ? -20.391 -41.431 -58.641 1.00 23.53 96 VAL D CA 1
ATOM 2764 C C . VAL D 1 96 ? -20.685 -41.466 -60.149 1.00 29.28 96 VAL D C 1
ATOM 2765 O O . VAL D 1 96 ? -21.641 -40.846 -60.606 1.00 28.38 96 VAL D O 1
ATOM 2769 N N . GLU D 1 97 ? -19.830 -42.111 -60.905 1.00 25.58 97 GLU D N 1
ATOM 2770 C CA . GLU D 1 97 ? -19.988 -42.187 -62.367 1.00 26.01 97 GLU D CA 1
ATOM 2771 C C . GLU D 1 97 ? -21.014 -43.217 -62.843 1.00 31.72 97 GLU D C 1
ATOM 2772 O O . GLU D 1 97 ? -21.633 -43.025 -63.899 1.00 31.69 97 GLU D O 1
ATOM 2778 N N . LYS D 1 98 ? -21.145 -44.324 -62.113 1.00 28.39 98 LYS D N 1
ATOM 2779 C CA . LYS D 1 98 ? -22.062 -45.420 -62.429 1.00 28.19 98 LYS D CA 1
ATOM 2780 C C . LYS D 1 98 ? -22.570 -46.024 -61.160 1.00 29.57 98 LYS D C 1
ATOM 2781 O O . LYS D 1 98 ? -21.836 -46.122 -60.174 1.00 26.15 98 LYS D O 1
ATOM 2787 N N . SER D 1 99 ? -23.837 -46.450 -61.168 1.00 26.95 99 SER D N 1
ATOM 2788 C CA . SER D 1 99 ? -24.436 -47.156 -60.038 1.00 28.09 99 SER D CA 1
ATOM 2789 C C . SER D 1 99 ? -25.076 -48.407 -60.637 1.00 34.43 99 SER D C 1
ATOM 2790 O O . SER D 1 99 ? -25.862 -48.290 -61.580 1.00 34.66 99 SER D O 1
ATOM 2793 N N . VAL D 1 100 ? -24.674 -49.587 -60.161 1.00 31.19 100 VAL D N 1
ATOM 2794 C CA . VAL D 1 100 ? -25.113 -50.873 -60.715 1.00 31.63 100 VAL D CA 1
ATOM 2795 C C . VAL D 1 100 ? -25.934 -51.639 -59.698 1.00 35.04 100 VAL D C 1
ATOM 2796 O O . VAL D 1 100 ? -25.527 -51.757 -58.549 1.00 33.96 100 VAL D O 1
ATOM 2800 N N . LYS D 1 101 ? -27.106 -52.165 -60.122 1.00 33.37 101 LYS D N 1
ATOM 2801 C CA . LYS D 1 101 ? -27.964 -52.985 -59.288 1.00 33.22 101 LYS D CA 1
ATOM 2802 C C . LYS D 1 101 ? -27.466 -54.403 -59.523 1.00 34.48 101 LYS D C 1
ATOM 2803 O O . LYS D 1 101 ? -27.506 -54.892 -60.648 1.00 33.28 101 LYS D O 1
ATOM 2809 N N . ILE D 1 102 ? -26.944 -55.048 -58.474 1.00 31.08 102 ILE D N 1
ATOM 2810 C CA . ILE D 1 102 ? -26.391 -56.393 -58.600 1.00 29.91 102 ILE D CA 1
ATOM 2811 C C . ILE D 1 102 ? -27.438 -57.400 -59.117 1.00 37.14 102 ILE D C 1
ATOM 2812 O O . ILE D 1 102 ? -27.110 -58.226 -59.978 1.00 36.68 102 ILE D O 1
ATOM 2817 N N . ARG D 1 103 ? -28.661 -57.329 -58.578 1.00 36.82 103 ARG D N 1
ATOM 2818 C CA . ARG D 1 103 ? -29.718 -58.282 -58.954 1.00 39.15 103 ARG D CA 1
ATOM 2819 C C . ARG D 1 103 ? -30.080 -58.329 -60.437 1.00 44.87 103 ARG D C 1
ATOM 2820 O O . ARG D 1 103 ? -30.329 -59.420 -60.953 1.00 44.43 103 ARG D O 1
ATOM 2828 N N . THR D 1 104 ? -30.009 -57.167 -61.139 1.00 40.71 104 THR D N 1
ATOM 2829 C CA . THR D 1 104 ? -30.383 -57.062 -62.552 1.00 39.49 104 THR D CA 1
ATOM 2830 C C . THR D 1 104 ? -29.228 -56.806 -63.492 1.00 41.96 104 THR D C 1
ATOM 2831 O O . THR D 1 104 ? -29.357 -57.033 -64.694 1.00 40.34 104 THR D O 1
ATOM 2835 N N . GLY D 1 105 ? -28.150 -56.221 -62.974 1.00 37.67 105 GLY D N 1
ATOM 2836 C CA . GLY D 1 105 ? -27.009 -55.848 -63.801 1.00 37.85 105 GLY D CA 1
ATOM 2837 C C . GLY D 1 105 ? -27.235 -54.518 -64.495 1.00 42.62 105 GLY D C 1
ATOM 2838 O O . GLY D 1 105 ? -26.370 -54.065 -65.246 1.00 43.92 105 GLY D O 1
ATOM 2839 N N . ASP D 1 106 ? -28.395 -53.879 -64.246 1.00 39.60 106 ASP D N 1
ATOM 2840 C CA . ASP D 1 106 ? -28.739 -52.570 -64.824 1.00 39.27 106 ASP D CA 1
ATOM 2841 C C . ASP D 1 106 ? -27.921 -51.492 -64.162 1.00 39.84 106 ASP D C 1
ATOM 2842 O O . ASP D 1 106 ? -27.799 -51.452 -62.932 1.00 38.39 106 ASP D O 1
ATOM 2847 N N . GLU D 1 107 ? -27.435 -50.579 -64.965 1.00 37.49 107 GLU D N 1
ATOM 2848 C CA . GLU D 1 107 ? -26.665 -49.483 -64.429 1.00 36.72 107 GLU D CA 1
ATOM 2849 C C . GLU D 1 107 ? -27.261 -48.124 -64.725 1.00 38.16 107 GLU D C 1
ATOM 2850 O O . GLU D 1 107 ? -27.894 -47.939 -65.771 1.00 38.37 107 GLU D O 1
ATOM 2856 N N . GLU D 1 108 ? -27.128 -47.206 -63.761 1.00 30.52 108 GLU D N 1
ATOM 2857 C CA . GLU D 1 108 ? -27.539 -45.820 -63.869 1.00 31.44 108 GLU D CA 1
ATOM 2858 C C . GLU D 1 108 ? -26.258 -44.998 -64.117 1.00 35.06 108 GLU D C 1
ATOM 2859 O O . GLU D 1 108 ? -25.260 -45.196 -63.420 1.00 31.90 108 GLU D O 1
ATOM 2865 N N . VAL D 1 109 ? -26.286 -44.111 -65.133 1.00 32.51 109 VAL D N 1
ATOM 2866 C CA . VAL D 1 109 ? -25.192 -43.210 -65.535 1.00 35.08 109 VAL D CA 1
ATOM 2867 C C . VAL D 1 109 ? -25.908 -41.825 -65.690 1.00 42.72 109 VAL D C 1
ATOM 2868 O O . VAL D 1 109 ? -27.102 -41.795 -65.998 1.00 42.91 109 VAL D O 1
ATOM 2872 N N . ALA D 1 110 ? -25.208 -40.687 -65.452 1.00 41.97 110 ALA D N 1
ATOM 2873 C CA . ALA D 1 110 ? -25.795 -39.333 -65.566 1.00 67.17 110 ALA D CA 1
ATOM 2874 C C . ALA D 1 110 ? -26.239 -38.989 -66.986 1.00 82.95 110 ALA D C 1
ATOM 2875 O O . ALA D 1 110 ? -25.655 -39.477 -67.949 1.00 53.11 110 ALA D O 1
ATOM 2877 N N . MET E 1 1 ? -11.530 -29.735 -53.783 1.00 43.61 1 MET E N 1
ATOM 2878 C CA . MET E 1 1 ? -11.041 -30.461 -52.610 1.00 41.84 1 MET E CA 1
ATOM 2879 C C . MET E 1 1 ? -10.820 -31.919 -52.937 1.00 37.40 1 MET E C 1
ATOM 2880 O O . MET E 1 1 ? -11.328 -32.422 -53.939 1.00 34.86 1 MET E O 1
ATOM 2885 N N . LYS E 1 2 ? -10.065 -32.615 -52.084 1.00 30.77 2 LYS E N 1
ATOM 2886 C CA . LYS E 1 2 ? -9.845 -34.020 -52.316 1.00 28.59 2 LYS E CA 1
ATOM 2887 C C . LYS E 1 2 ? -9.918 -34.814 -51.029 1.00 27.63 2 LYS E C 1
ATOM 2888 O O . LYS E 1 2 ? -9.493 -34.342 -49.982 1.00 29.26 2 LYS E O 1
ATOM 2894 N N . MET E 1 3 ? -10.350 -36.064 -51.149 1.00 24.28 3 MET E N 1
ATOM 2895 C CA . MET E 1 3 ? -10.282 -36.984 -50.028 1.00 24.58 3 MET E CA 1
ATOM 2896 C C . MET E 1 3 ? -9.054 -37.831 -50.274 1.00 28.31 3 MET E C 1
ATOM 2897 O O . MET E 1 3 ? -8.923 -38.466 -51.331 1.00 27.26 3 MET E O 1
ATOM 2902 N N . VAL E 1 4 ? -8.161 -37.865 -49.283 1.00 26.18 4 VAL E N 1
ATOM 2903 C CA . VAL E 1 4 ? -6.963 -38.693 -49.335 1.00 24.87 4 VAL E CA 1
ATOM 2904 C C . VAL E 1 4 ? -7.279 -39.917 -48.444 1.00 26.95 4 VAL E C 1
ATOM 2905 O O . VAL E 1 4 ? -7.556 -39.767 -47.246 1.00 28.35 4 VAL E O 1
ATOM 2909 N N . VAL E 1 5 ? -7.259 -41.099 -49.035 1.00 24.80 5 VAL E N 1
ATOM 2910 C CA . VAL E 1 5 ? -7.615 -42.364 -48.374 1.00 25.31 5 VAL E CA 1
ATOM 2911 C C . VAL E 1 5 ? -6.413 -43.239 -48.340 1.00 28.84 5 VAL E C 1
ATOM 2912 O O . VAL E 1 5 ? -5.915 -43.621 -49.395 1.00 26.60 5 VAL E O 1
ATOM 2916 N N . ALA E 1 6 ? -5.993 -43.635 -47.141 1.00 25.41 6 ALA E N 1
ATOM 2917 C CA . ALA E 1 6 ? -4.839 -44.515 -47.014 1.00 24.75 6 ALA E CA 1
ATOM 2918 C C . ALA E 1 6 ? -5.234 -45.767 -46.296 1.00 24.92 6 ALA E C 1
ATOM 2919 O O . ALA E 1 6 ? -5.983 -45.697 -45.316 1.00 25.82 6 ALA E O 1
ATOM 2921 N N . VAL E 1 7 ? -4.773 -46.930 -46.774 1.00 21.64 7 VAL E N 1
ATOM 2922 C CA . VAL E 1 7 ? -5.045 -48.198 -46.089 1.00 22.77 7 VAL E CA 1
ATOM 2923 C C . VAL E 1 7 ? -3.663 -48.662 -45.609 1.00 26.86 7 VAL E C 1
ATOM 2924 O O . VAL E 1 7 ? -2.777 -48.903 -46.424 1.00 26.28 7 VAL E O 1
ATOM 2928 N N . ILE E 1 8 ? -3.461 -48.642 -44.290 1.00 24.13 8 ILE E N 1
ATOM 2929 C CA . ILE E 1 8 ? -2.136 -48.848 -43.692 1.00 22.74 8 ILE E CA 1
ATOM 2930 C C . ILE E 1 8 ? -2.094 -49.992 -42.702 1.00 27.25 8 ILE E C 1
ATOM 2931 O O . ILE E 1 8 ? -3.118 -50.490 -42.283 1.00 26.06 8 ILE E O 1
ATOM 2936 N N . ARG E 1 9 ? -0.870 -50.336 -42.256 1.00 26.55 9 ARG E N 1
ATOM 2937 C CA . ARG E 1 9 ? -0.677 -51.342 -41.212 1.00 25.59 9 ARG E CA 1
ATOM 2938 C C . ARG E 1 9 ? -1.254 -50.747 -39.916 1.00 26.58 9 ARG E C 1
ATOM 2939 O O . ARG E 1 9 ? -0.999 -49.568 -39.633 1.00 26.47 9 ARG E O 1
ATOM 2947 N N . PRO E 1 10 ? -2.032 -51.509 -39.136 1.00 25.19 10 PRO E N 1
ATOM 2948 C CA . PRO E 1 10 ? -2.654 -50.926 -37.930 1.00 25.33 10 PRO E CA 1
ATOM 2949 C C . PRO E 1 10 ? -1.685 -50.274 -36.948 1.00 29.41 10 PRO E C 1
ATOM 2950 O O . PRO E 1 10 ? -1.989 -49.204 -36.403 1.00 26.46 10 PRO E O 1
ATOM 2954 N N . GLU E 1 11 ? -0.469 -50.850 -36.808 1.00 25.85 11 GLU E N 1
ATOM 2955 C CA . GLU E 1 11 ? 0.563 -50.323 -35.890 1.00 24.57 11 GLU E CA 1
ATOM 2956 C C . GLU E 1 11 ? 1.116 -48.957 -36.328 1.00 29.28 11 GLU E C 1
ATOM 2957 O O . GLU E 1 11 ? 1.732 -48.260 -35.525 1.00 29.93 11 GLU E O 1
ATOM 2963 N N . LYS E 1 12 ? 0.876 -48.557 -37.596 1.00 23.75 12 LYS E N 1
ATOM 2964 C CA . LYS E 1 12 ? 1.347 -47.266 -38.104 1.00 22.78 12 LYS E CA 1
ATOM 2965 C C . LYS E 1 12 ? 0.403 -46.113 -37.841 1.00 26.71 12 LYS E C 1
ATOM 2966 O O . LYS E 1 12 ? 0.747 -44.954 -38.134 1.00 27.79 12 LYS E O 1
ATOM 2972 N N . LEU E 1 13 ? -0.773 -46.386 -37.275 1.00 24.78 13 LEU E N 1
ATOM 2973 C CA . LEU E 1 13 ? -1.769 -45.339 -37.041 1.00 24.59 13 LEU E CA 1
ATOM 2974 C C . LEU E 1 13 ? -1.243 -44.162 -36.247 1.00 26.57 13 LEU E C 1
ATOM 2975 O O . LEU E 1 13 ? -1.394 -43.024 -36.682 1.00 23.66 13 LEU E O 1
ATOM 2980 N N . GLU E 1 14 ? -0.560 -44.422 -35.090 1.00 27.08 14 GLU E N 1
ATOM 2981 C CA . GLU E 1 14 ? -0.016 -43.325 -34.306 1.00 28.19 14 GLU E CA 1
ATOM 2982 C C . GLU E 1 14 ? 1.016 -42.494 -35.053 1.00 29.80 14 GLU E C 1
ATOM 2983 O O . GLU E 1 14 ? 1.008 -41.270 -34.902 1.00 29.51 14 GLU E O 1
ATOM 2989 N N . CYS E 1 15 ? 1.867 -43.133 -35.889 1.00 29.09 15 CYS E N 1
ATOM 2990 C CA . CYS E 1 15 ? 2.872 -42.443 -36.717 1.00 31.12 15 CYS E CA 1
ATOM 2991 C C . CYS E 1 15 ? 2.165 -41.522 -37.697 1.00 29.92 15 CYS E C 1
ATOM 2992 O O . CYS E 1 15 ? 2.535 -40.343 -37.847 1.00 29.39 15 CYS E O 1
ATOM 2995 N N . VAL E 1 16 ? 1.159 -42.071 -38.393 1.00 25.17 16 VAL E N 1
ATOM 2996 C CA . VAL E 1 16 ? 0.393 -41.299 -39.395 1.00 24.10 16 VAL E CA 1
ATOM 2997 C C . VAL E 1 16 ? -0.330 -40.127 -38.732 1.00 28.27 16 VAL E C 1
ATOM 2998 O O . VAL E 1 16 ? -0.202 -38.991 -39.201 1.00 28.50 16 VAL E O 1
ATOM 3002 N N . LYS E 1 17 ? -1.026 -40.374 -37.608 1.00 28.62 17 LYS E N 1
ATOM 3003 C CA . LYS E 1 17 ? -1.721 -39.302 -36.862 1.00 28.89 17 LYS E CA 1
ATOM 3004 C C . LYS E 1 17 ? -0.758 -38.174 -36.506 1.00 32.58 17 LYS E C 1
ATOM 3005 O O . LYS E 1 17 ? -1.085 -37.002 -36.675 1.00 31.14 17 LYS E O 1
ATOM 3011 N N . LYS E 1 18 ? 0.439 -38.538 -35.984 1.00 31.44 18 LYS E N 1
ATOM 3012 C CA . LYS E 1 18 ? 1.451 -37.560 -35.579 1.00 31.78 18 LYS E CA 1
ATOM 3013 C C . LYS E 1 18 ? 1.975 -36.764 -36.766 1.00 36.85 18 LYS E C 1
ATOM 3014 O O . LYS E 1 18 ? 2.030 -35.535 -36.701 1.00 38.45 18 LYS E O 1
ATOM 3020 N N . ALA E 1 19 ? 2.334 -37.456 -37.857 1.00 34.28 19 ALA E N 1
ATOM 3021 C CA . ALA E 1 19 ? 2.850 -36.799 -39.054 1.00 34.90 19 ALA E CA 1
ATOM 3022 C C . ALA E 1 19 ? 1.838 -35.820 -39.640 1.00 37.41 19 ALA E C 1
ATOM 3023 O O . ALA E 1 19 ? 2.231 -34.763 -40.124 1.00 37.75 19 ALA E O 1
ATOM 3025 N N . LEU E 1 20 ? 0.533 -36.156 -39.579 1.00 34.01 20 LEU E N 1
ATOM 3026 C CA . LEU E 1 20 ? -0.506 -35.269 -40.097 1.00 33.83 20 LEU E CA 1
ATOM 3027 C C . LEU E 1 20 ? -0.714 -34.077 -39.168 1.00 40.67 20 LEU E C 1
ATOM 3028 O O . LEU E 1 20 ? -0.783 -32.949 -39.650 1.00 40.83 20 LEU E O 1
ATOM 3033 N N . GLU E 1 21 ? -0.776 -34.327 -37.841 1.00 40.26 21 GLU E N 1
ATOM 3034 C CA . GLU E 1 21 ? -0.915 -33.311 -36.774 1.00 41.87 21 GLU E CA 1
ATOM 3035 C C . GLU E 1 21 ? 0.158 -32.229 -36.915 1.00 47.60 21 GLU E C 1
ATOM 3036 O O . GLU E 1 21 ? -0.170 -31.036 -36.938 1.00 48.33 21 GLU E O 1
ATOM 3042 N N . GLU E 1 22 ? 1.439 -32.654 -37.017 1.00 44.20 22 GLU E N 1
ATOM 3043 C CA . GLU E 1 22 ? 2.620 -31.782 -37.144 1.00 44.60 22 GLU E CA 1
ATOM 3044 C C . GLU E 1 22 ? 2.505 -30.793 -38.301 1.00 50.14 22 GLU E C 1
ATOM 3045 O O . GLU E 1 22 ? 3.114 -29.721 -38.241 1.00 50.53 22 GLU E O 1
ATOM 3051 N N . ARG E 1 23 ? 1.773 -31.174 -39.372 1.00 46.90 23 ARG E N 1
ATOM 3052 C CA . ARG E 1 23 ? 1.597 -30.347 -40.570 1.00 46.01 23 ARG E CA 1
ATOM 3053 C C . ARG E 1 23 ? 0.268 -29.588 -40.597 1.00 48.83 23 ARG E C 1
ATOM 3054 O O . ARG E 1 23 ? -0.052 -28.934 -41.595 1.00 48.28 23 ARG E O 1
ATOM 3062 N N . GLY E 1 24 ? -0.468 -29.647 -39.491 1.00 44.55 24 GLY E N 1
ATOM 3063 C CA . GLY E 1 24 ? -1.736 -28.942 -39.349 1.00 44.30 24 GLY E CA 1
ATOM 3064 C C . GLY E 1 24 ? -2.975 -29.703 -39.785 1.00 47.29 24 GLY E C 1
ATOM 3065 O O . GLY E 1 24 ? -4.059 -29.118 -39.828 1.00 48.11 24 GLY E O 1
ATOM 3066 N N . PHE E 1 25 ? -2.838 -31.007 -40.092 1.00 41.06 25 PHE E N 1
ATOM 3067 C CA . PHE E 1 25 ? -3.972 -31.836 -40.514 1.00 40.13 25 PHE E CA 1
ATOM 3068 C C . PHE E 1 25 ? -4.420 -32.686 -39.321 1.00 44.70 25 PHE E C 1
ATOM 3069 O O . PHE E 1 25 ? -3.861 -33.753 -39.071 1.00 44.59 25 PHE E O 1
ATOM 3077 N N . VAL E 1 26 ? -5.391 -32.172 -38.553 1.00 40.39 26 VAL E N 1
ATOM 3078 C CA . VAL E 1 26 ? -5.875 -32.822 -37.330 1.00 40.35 26 VAL E CA 1
ATOM 3079 C C . VAL E 1 26 ? -7.104 -33.705 -37.565 1.00 43.65 26 VAL E C 1
ATOM 3080 O O . VAL E 1 26 ? -7.191 -34.798 -37.003 1.00 45.25 26 VAL E O 1
ATOM 3084 N N . GLY E 1 27 ? -8.006 -33.242 -38.413 1.00 38.55 27 GLY E N 1
ATOM 3085 C CA . GLY E 1 27 ? -9.239 -33.948 -38.744 1.00 37.53 27 GLY E CA 1
ATOM 3086 C C . GLY E 1 27 ? -8.996 -35.188 -39.570 1.00 37.26 27 GLY E C 1
ATOM 3087 O O . GLY E 1 27 ? -8.248 -35.145 -40.552 1.00 38.88 27 GLY E O 1
ATOM 3088 N N . MET E 1 28 ? -9.565 -36.314 -39.139 1.00 27.83 28 MET E N 1
ATOM 3089 C CA . MET E 1 28 ? -9.451 -37.587 -39.851 1.00 25.51 28 MET E CA 1
ATOM 3090 C C . MET E 1 28 ? -10.528 -38.560 -39.402 1.00 26.25 28 MET E C 1
ATOM 3091 O O . MET E 1 28 ? -11.033 -38.465 -38.284 1.00 25.86 28 MET E O 1
ATOM 3096 N N . THR E 1 29 ? -10.858 -39.504 -40.276 1.00 23.54 29 THR E N 1
ATOM 3097 C CA . THR E 1 29 ? -11.824 -40.560 -39.982 1.00 22.89 29 THR E CA 1
ATOM 3098 C C . THR E 1 29 ? -11.022 -41.839 -40.118 1.00 25.21 29 THR E C 1
ATOM 3099 O O . THR E 1 29 ? -10.318 -42.019 -41.123 1.00 23.61 29 THR E O 1
ATOM 3103 N N . VAL E 1 30 ? -11.154 -42.736 -39.136 1.00 22.10 30 VAL E N 1
ATOM 3104 C CA . VAL E 1 30 ? -10.424 -44.004 -39.093 1.00 22.43 30 VAL E CA 1
ATOM 3105 C C . VAL E 1 30 ? -11.389 -45.176 -39.055 1.00 25.65 30 VAL E C 1
ATOM 3106 O O . VAL E 1 30 ? -12.298 -45.184 -38.228 1.00 26.38 30 VAL E O 1
ATOM 3110 N N . THR E 1 31 ? -11.172 -46.164 -39.927 1.00 23.19 31 THR E N 1
ATOM 3111 C CA . THR E 1 31 ? -12.025 -47.348 -40.022 1.00 24.55 31 THR E CA 1
ATOM 3112 C C . THR E 1 31 ? -11.161 -48.590 -39.938 1.00 28.81 31 THR E C 1
ATOM 3113 O O . THR E 1 31 ? -10.117 -48.661 -40.588 1.00 28.21 31 THR E O 1
ATOM 3117 N N . GLU E 1 32 ? -11.650 -49.606 -39.205 1.00 24.83 32 GLU E N 1
ATOM 3118 C CA . GLU E 1 32 ? -10.978 -50.909 -39.114 1.00 25.63 32 GLU E CA 1
ATOM 3119 C C . GLU E 1 32 ? -11.467 -51.714 -40.311 1.00 29.11 32 GLU E C 1
ATOM 3120 O O . GLU E 1 32 ? -12.666 -51.818 -40.525 1.00 29.51 32 GLU E O 1
ATOM 3126 N N . VAL E 1 33 ? -10.561 -52.187 -41.127 1.00 25.93 33 VAL E N 1
ATOM 3127 C CA . VAL E 1 33 ? -10.867 -52.912 -42.365 1.00 26.21 33 VAL E CA 1
ATOM 3128 C C . VAL E 1 33 ? -9.997 -54.175 -42.430 1.00 34.52 33 VAL E C 1
ATOM 3129 O O . VAL E 1 33 ? -9.177 -54.414 -41.544 1.00 33.30 33 VAL E O 1
ATOM 3133 N N . LYS E 1 34 ? -10.182 -54.962 -43.500 1.00 33.08 34 LYS E N 1
ATOM 3134 C CA . LYS E 1 34 ? -9.351 -56.109 -43.829 1.00 32.98 34 LYS E CA 1
ATOM 3135 C C . LYS E 1 34 ? -8.940 -55.905 -45.271 1.00 37.83 34 LYS E C 1
ATOM 3136 O O . LYS E 1 34 ? -9.684 -55.314 -46.058 1.00 34.61 34 LYS E O 1
ATOM 3142 N N . GLY E 1 35 ? -7.755 -56.360 -45.609 1.00 38.14 35 GLY E N 1
ATOM 3143 C CA . GLY E 1 35 ? -7.277 -56.206 -46.967 1.00 40.27 35 GLY E CA 1
ATOM 3144 C C . GLY E 1 35 ? -6.163 -57.139 -47.361 1.00 47.71 35 GLY E C 1
ATOM 3145 O O . GLY E 1 35 ? -5.622 -57.880 -46.534 1.00 46.77 35 GLY E O 1
ATOM 3146 N N . ARG E 1 36 ? -5.838 -57.081 -48.654 1.00 45.94 36 ARG E N 1
ATOM 3147 C CA . ARG E 1 36 ? -4.744 -57.784 -49.327 1.00 46.19 36 ARG E CA 1
ATOM 3148 C C . ARG E 1 36 ? -4.389 -56.970 -50.566 1.00 49.40 36 ARG E C 1
ATOM 3149 O O . ARG E 1 36 ? -5.240 -56.232 -51.070 1.00 47.68 36 ARG E O 1
ATOM 3157 N N . GLY E 1 37 ? -3.132 -57.037 -50.994 1.00 46.19 37 GLY E N 1
ATOM 3158 C CA . GLY E 1 37 ? -2.643 -56.297 -52.154 1.00 43.62 37 GLY E CA 1
ATOM 3159 C C . GLY E 1 37 ? -1.951 -57.187 -53.161 1.00 89.82 37 GLY E C 1
ATOM 3160 O O . GLY E 1 37 ? -1.835 -58.394 -52.944 1.00 65.80 37 GLY E O 1
ATOM 3161 N N . ASP E 1 54 ? -5.149 -64.859 -47.621 1.00 63.20 54 ASP E N 1
ATOM 3162 C CA . ASP E 1 54 ? -6.188 -64.382 -46.708 1.00 62.67 54 ASP E CA 1
ATOM 3163 C C . ASP E 1 54 ? -6.125 -62.868 -46.435 1.00 62.02 54 ASP E C 1
ATOM 3164 O O . ASP E 1 54 ? -5.078 -62.237 -46.626 1.00 61.80 54 ASP E O 1
ATOM 3169 N N . LEU E 1 55 ? -7.268 -62.295 -46.021 1.00 54.37 55 LEU E N 1
ATOM 3170 C CA . LEU E 1 55 ? -7.425 -60.877 -45.715 1.00 52.12 55 LEU E CA 1
ATOM 3171 C C . LEU E 1 55 ? -6.887 -60.608 -44.308 1.00 51.72 55 LEU E C 1
ATOM 3172 O O . LEU E 1 55 ? -7.303 -61.258 -43.343 1.00 50.64 55 LEU E O 1
ATOM 3177 N N . LEU E 1 56 ? -5.952 -59.661 -44.203 1.00 46.12 56 LEU E N 1
ATOM 3178 C CA . LEU E 1 56 ? -5.326 -59.264 -42.942 1.00 45.68 56 LEU E CA 1
ATOM 3179 C C . LEU E 1 56 ? -5.936 -57.957 -42.441 1.00 44.53 56 LEU E C 1
ATOM 3180 O O . LEU E 1 56 ? -6.418 -57.150 -43.254 1.00 42.21 56 LEU E O 1
ATOM 3185 N N . GLN E 1 57 ? -5.869 -57.724 -41.120 1.00 36.74 57 GLN E N 1
ATOM 3186 C CA . GLN E 1 57 ? -6.353 -56.497 -40.507 1.00 34.14 57 GLN E CA 1
ATOM 3187 C C . GLN E 1 57 ? -5.552 -55.287 -40.992 1.00 34.87 57 GLN E C 1
ATOM 3188 O O . GLN E 1 57 ? -4.310 -55.308 -41.017 1.00 33.07 57 GLN E O 1
ATOM 3194 N N . LYS E 1 58 ? -6.266 -54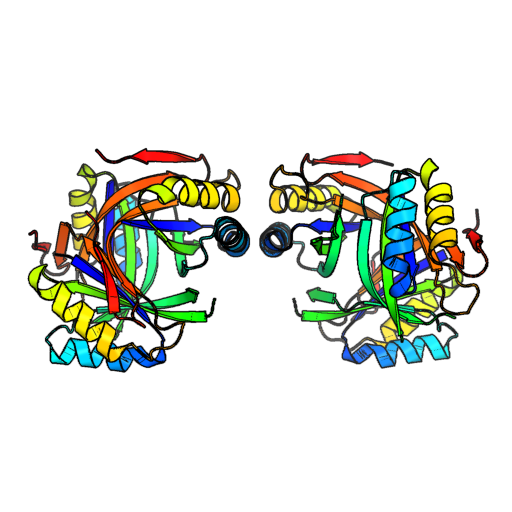.232 -41.414 1.00 27.00 58 LYS E N 1
ATOM 3195 C CA . LYS E 1 58 ? -5.630 -52.988 -41.837 1.00 25.25 58 LYS E CA 1
ATOM 3196 C C . LYS E 1 58 ? -6.428 -51.833 -41.254 1.00 26.26 58 LYS E C 1
ATOM 3197 O O . LYS E 1 58 ? -7.495 -52.045 -40.696 1.00 25.48 58 LYS E O 1
ATOM 3203 N N . THR E 1 59 ? -5.901 -50.620 -41.373 1.00 23.84 59 THR E N 1
ATOM 3204 C CA . THR E 1 59 ? -6.559 -49.431 -40.877 1.00 22.84 59 THR E CA 1
ATOM 3205 C C . THR E 1 59 ? -6.717 -48.433 -42.028 1.00 24.83 59 THR E C 1
ATOM 3206 O O . THR E 1 59 ? -5.739 -48.080 -42.728 1.00 24.45 59 THR E O 1
ATOM 3210 N N . LYS E 1 60 ? -7.958 -47.969 -42.214 1.00 22.27 60 LYS E N 1
ATOM 3211 C CA . LYS E 1 60 ? -8.209 -46.963 -43.245 1.00 21.08 60 LYS E CA 1
ATOM 3212 C C . LYS E 1 60 ? -8.226 -45.599 -42.584 1.00 24.16 60 LYS E C 1
ATOM 3213 O O . LYS E 1 60 ? -8.944 -45.391 -41.607 1.00 25.03 60 LYS E O 1
ATOM 3219 N N . VAL E 1 61 ? -7.460 -44.662 -43.137 1.00 21.30 61 VAL E N 1
ATOM 3220 C CA . VAL E 1 61 ? -7.405 -43.280 -42.675 1.00 21.04 61 VAL E CA 1
ATOM 3221 C C . VAL E 1 61 ? -7.899 -42.408 -43.812 1.00 26.09 61 VAL E C 1
ATOM 3222 O O . VAL E 1 61 ? -7.366 -42.504 -44.914 1.00 24.52 61 VAL E O 1
ATOM 3226 N N . GLU E 1 62 ? -8.852 -41.500 -43.532 1.00 23.53 62 GLU E N 1
ATOM 3227 C CA . GLU E 1 62 ? -9.377 -40.576 -44.555 1.00 22.16 62 GLU E CA 1
ATOM 3228 C C . GLU E 1 62 ? -9.281 -39.135 -44.082 1.00 25.53 62 GLU E C 1
ATOM 3229 O O . GLU E 1 62 ? -9.728 -38.808 -42.976 1.00 24.51 62 GLU E O 1
ATOM 3235 N N . VAL E 1 63 ? -8.668 -38.267 -44.912 1.00 22.47 63 VAL E N 1
ATOM 3236 C CA . VAL E 1 63 ? -8.625 -36.831 -44.632 1.00 23.24 63 VAL E CA 1
ATOM 3237 C C . VAL E 1 63 ? -9.160 -36.091 -45.854 1.00 28.81 63 VAL E C 1
ATOM 3238 O O . VAL E 1 63 ? -8.875 -36.505 -46.974 1.00 30.85 63 VAL E O 1
ATOM 3242 N N . VAL E 1 64 ? -9.881 -34.991 -45.652 1.00 25.99 64 VAL E N 1
ATOM 3243 C CA . VAL E 1 64 ? -10.385 -34.186 -46.767 1.00 27.42 64 VAL E CA 1
ATOM 3244 C C . VAL E 1 64 ? -9.668 -32.857 -46.716 1.00 35.60 64 VAL E C 1
ATOM 3245 O O . VAL E 1 64 ? -9.732 -32.161 -45.701 1.00 35.67 64 VAL E O 1
ATOM 3249 N N . VAL E 1 65 ? -8.923 -32.550 -47.786 1.00 34.75 65 VAL E N 1
ATOM 3250 C CA . VAL E 1 65 ? -8.085 -31.351 -47.835 1.00 35.77 65 VAL E CA 1
ATOM 3251 C C . VAL E 1 65 ? -8.267 -30.547 -49.134 1.00 41.64 65 VAL E C 1
ATOM 3252 O O . VAL E 1 65 ? -8.850 -31.041 -50.097 1.00 38.43 65 VAL E O 1
ATOM 3256 N N . SER E 1 66 ? -7.702 -29.315 -49.167 1.00 42.37 66 SER E N 1
ATOM 3257 C CA . SER E 1 66 ? -7.691 -28.466 -50.358 1.00 42.70 66 SER E CA 1
ATOM 3258 C C . SER E 1 66 ? -6.764 -29.130 -51.382 1.00 45.61 66 SER E C 1
ATOM 3259 O O . SER E 1 66 ? -5.828 -29.828 -50.980 1.00 42.81 66 SER E O 1
ATOM 3262 N N . ASP E 1 67 ? -7.004 -28.915 -52.693 1.00 43.39 67 ASP E N 1
ATOM 3263 C CA . ASP E 1 67 ? -6.190 -29.490 -53.765 1.00 44.53 67 ASP E CA 1
ATOM 3264 C C . ASP E 1 67 ? -4.685 -29.286 -53.598 1.00 48.88 67 ASP E C 1
ATOM 3265 O O . ASP E 1 67 ? -3.915 -30.214 -53.840 1.00 47.94 67 ASP E O 1
ATOM 3270 N N . ASP E 1 68 ? -4.272 -28.089 -53.186 1.00 47.60 68 ASP E N 1
ATOM 3271 C CA . ASP E 1 68 ? -2.857 -27.750 -53.011 1.00 48.50 68 ASP E CA 1
ATOM 3272 C C . ASP E 1 68 ? -2.178 -28.442 -51.833 1.00 50.08 68 ASP E C 1
ATOM 3273 O O . ASP E 1 68 ? -0.957 -28.414 -51.770 1.00 50.09 68 ASP E O 1
ATOM 3278 N N . ALA E 1 69 ? -2.955 -29.022 -50.882 1.00 43.99 69 ALA E N 1
ATOM 3279 C CA . ALA E 1 69 ? -2.412 -29.718 -49.714 1.00 40.96 69 ALA E CA 1
ATOM 3280 C C . ALA E 1 69 ? -2.225 -31.231 -49.945 1.00 40.93 69 ALA E C 1
ATOM 3281 O O . ALA E 1 69 ? -1.568 -31.891 -49.136 1.00 38.67 69 ALA E O 1
ATOM 3283 N N . VAL E 1 70 ? -2.775 -31.777 -51.048 1.00 35.20 70 VAL E N 1
ATOM 3284 C CA . VAL E 1 70 ? -2.699 -33.208 -51.365 1.00 33.80 70 VAL E CA 1
ATOM 3285 C C . VAL E 1 70 ? -1.296 -33.805 -51.333 1.00 38.69 70 VAL E C 1
ATOM 3286 O O . VAL E 1 70 ? -1.072 -34.802 -50.643 1.00 37.85 70 VAL E O 1
ATOM 3290 N N . ASP E 1 71 ? -0.362 -33.223 -52.103 1.00 35.41 71 ASP E N 1
ATOM 3291 C CA . ASP E 1 71 ? 0.994 -33.726 -52.169 1.00 35.19 71 ASP E CA 1
ATOM 3292 C C . ASP E 1 71 ? 1.664 -33.765 -50.806 1.00 37.11 71 ASP E C 1
ATOM 3293 O O . ASP E 1 71 ? 2.300 -34.760 -50.486 1.00 35.86 71 ASP E O 1
ATOM 3298 N N . GLU E 1 72 ? 1.441 -32.739 -49.979 1.00 33.71 72 GLU E N 1
ATOM 3299 C CA . GLU E 1 72 ? 2.009 -32.675 -48.628 1.00 34.47 72 GLU E CA 1
ATOM 3300 C C . GLU E 1 72 ? 1.410 -33.798 -47.738 1.00 37.16 72 GLU E C 1
ATOM 3301 O O . GLU E 1 72 ? 2.138 -34.480 -47.021 1.00 36.79 72 GLU E O 1
ATOM 3307 N N . VAL E 1 73 ? 0.085 -33.995 -47.825 1.00 32.95 73 VAL E N 1
ATOM 3308 C CA . VAL E 1 73 ? -0.615 -35.031 -47.055 1.00 31.43 73 VAL E CA 1
ATOM 3309 C C . VAL E 1 73 ? -0.120 -36.405 -47.490 1.00 32.69 73 VAL E C 1
ATOM 3310 O O . VAL E 1 73 ? 0.242 -37.209 -46.640 1.00 30.68 73 VAL E O 1
ATOM 3314 N N . VAL E 1 74 ? -0.106 -36.682 -48.821 1.00 29.74 74 VAL E N 1
ATOM 3315 C CA . VAL E 1 74 ? 0.378 -37.953 -49.365 1.00 28.77 74 VAL E CA 1
ATOM 3316 C C . VAL E 1 74 ? 1.786 -38.261 -48.866 1.00 33.33 74 VAL E C 1
ATOM 3317 O O . VAL E 1 74 ? 2.034 -39.369 -48.400 1.00 30.85 74 VAL E O 1
ATOM 3321 N N . GLU E 1 75 ? 2.708 -37.285 -48.982 1.00 33.51 75 GLU E N 1
ATOM 3322 C CA . GLU E 1 75 ? 4.085 -37.468 -48.541 1.00 33.66 75 GLU E CA 1
ATOM 3323 C C . GLU E 1 75 ? 4.201 -37.714 -47.036 1.00 34.45 75 GLU E C 1
ATOM 3324 O O . GLU E 1 75 ? 4.967 -38.585 -46.648 1.00 33.62 75 GLU E O 1
ATOM 3330 N N . ALA E 1 76 ? 3.384 -37.028 -46.205 1.00 32.46 76 ALA E N 1
ATOM 3331 C CA . ALA E 1 76 ? 3.378 -37.251 -44.751 1.00 32.11 76 ALA E CA 1
ATOM 3332 C C . ALA E 1 76 ? 2.956 -38.688 -44.441 1.00 33.64 76 ALA E C 1
ATOM 3333 O O . ALA E 1 76 ? 3.583 -39.350 -43.610 1.00 31.75 76 ALA E O 1
ATOM 3335 N N . ILE E 1 77 ? 1.920 -39.200 -45.155 1.00 28.00 77 ILE E N 1
ATOM 3336 C CA . ILE E 1 77 ? 1.449 -40.579 -44.940 1.00 25.37 77 ILE E CA 1
ATOM 3337 C C . ILE E 1 77 ? 2.462 -41.581 -45.436 1.00 28.10 77 ILE E C 1
ATOM 3338 O O . ILE E 1 77 ? 2.712 -42.586 -44.748 1.00 28.43 77 ILE E O 1
ATOM 3343 N N . VAL E 1 78 ? 3.040 -41.362 -46.641 1.00 25.52 78 VAL E N 1
ATOM 3344 C CA . VAL E 1 78 ? 4.036 -42.311 -47.164 1.00 25.94 78 VAL E CA 1
ATOM 3345 C C . VAL E 1 78 ? 5.206 -42.419 -46.156 1.00 30.90 78 VAL E C 1
ATOM 3346 O O . VAL E 1 78 ? 5.565 -43.518 -45.775 1.00 30.52 78 VAL E O 1
ATOM 3350 N N . SER E 1 79 ? 5.754 -41.276 -45.726 1.00 29.87 79 SER E N 1
ATOM 3351 C CA . SER E 1 79 ? 6.906 -41.229 -44.805 1.00 32.51 79 SER E CA 1
ATOM 3352 C C . SER E 1 79 ? 6.632 -41.939 -43.490 1.00 36.33 79 SER E C 1
ATOM 3353 O O . SER E 1 79 ? 7.507 -42.607 -42.970 1.00 34.81 79 SER E O 1
ATOM 3356 N N . SER E 1 80 ? 5.415 -41.763 -42.935 1.00 32.46 80 SER E N 1
ATOM 3357 C CA . SER E 1 80 ? 5.050 -42.311 -41.633 1.00 30.87 80 SER E CA 1
ATOM 3358 C C . SER E 1 80 ? 4.459 -43.701 -41.644 1.00 32.10 80 SER E C 1
ATOM 3359 O O . SER E 1 80 ? 4.475 -44.341 -40.605 1.00 31.76 80 SER E O 1
ATOM 3362 N N . ALA E 1 81 ? 3.952 -44.202 -42.808 1.00 26.53 81 ALA E N 1
ATOM 3363 C CA . ALA E 1 81 ? 3.355 -45.534 -42.855 1.00 25.40 81 ALA E CA 1
ATOM 3364 C C . ALA E 1 81 ? 4.271 -46.600 -43.483 1.00 30.10 81 ALA E C 1
ATOM 3365 O O . ALA E 1 81 ? 4.039 -47.810 -43.301 1.00 28.91 81 ALA E O 1
ATOM 3367 N N . ARG E 1 82 ? 5.288 -46.174 -44.221 1.00 29.31 82 ARG E N 1
ATOM 3368 C CA . ARG E 1 82 ? 6.180 -47.116 -44.912 1.00 30.38 82 ARG E CA 1
ATOM 3369 C C . ARG E 1 82 ? 7.094 -47.937 -44.012 1.00 36.34 82 ARG E C 1
ATOM 3370 O O . ARG E 1 82 ? 7.505 -47.459 -42.953 1.00 35.69 82 ARG E O 1
ATOM 3378 N N . THR E 1 83 ? 7.395 -49.163 -44.452 1.00 34.50 83 THR E N 1
ATOM 3379 C CA . THR E 1 83 ? 8.367 -50.097 -43.870 1.00 34.91 83 THR E CA 1
ATOM 3380 C C . THR E 1 83 ? 9.320 -50.560 -45.008 1.00 42.95 83 THR E C 1
ATOM 3381 O O . THR E 1 83 ? 10.439 -50.990 -44.731 1.00 42.31 83 THR E O 1
ATOM 3385 N N . GLY E 1 84 ? 8.837 -50.512 -46.257 1.00 39.37 84 GLY E N 1
ATOM 3386 C CA . GLY E 1 84 ? 9.583 -50.965 -47.431 1.00 39.73 84 GLY E CA 1
ATOM 3387 C C . GLY E 1 84 ? 9.279 -52.410 -47.790 1.00 45.49 84 GLY E C 1
ATOM 3388 O O . GLY E 1 84 ? 9.796 -52.941 -48.785 1.00 45.23 84 GLY E O 1
ATOM 3389 N N . LYS E 1 85 ? 8.405 -53.043 -47.000 1.00 41.72 85 LYS E N 1
ATOM 3390 C CA . LYS E 1 85 ? 7.983 -54.434 -47.191 1.00 42.26 85 LYS E CA 1
ATOM 3391 C C . LYS E 1 85 ? 6.580 -54.524 -47.801 1.00 47.78 85 LYS E C 1
ATOM 3392 O O . LYS E 1 85 ? 5.793 -53.578 -47.684 1.00 47.08 85 LYS E O 1
ATOM 3398 N N . PHE E 1 86 ? 6.259 -55.673 -48.420 1.00 46.62 86 PHE E N 1
ATOM 3399 C CA . PHE E 1 86 ? 4.934 -55.919 -48.992 1.00 47.30 86 PHE E CA 1
ATOM 3400 C C . PHE E 1 86 ? 3.883 -55.843 -47.870 1.00 46.35 86 PHE E C 1
ATOM 3401 O O . PHE E 1 86 ? 4.094 -56.403 -46.789 1.00 45.16 86 PHE E O 1
ATOM 3409 N N . GLY E 1 87 ? 2.790 -55.131 -48.139 1.00 39.26 87 GLY E N 1
ATOM 3410 C CA . GLY E 1 87 ? 1.694 -54.946 -47.190 1.00 36.74 87 GLY E CA 1
ATOM 3411 C C . GLY E 1 87 ? 1.614 -53.555 -46.594 1.00 36.48 87 GLY E C 1
ATOM 3412 O O . GLY E 1 87 ? 0.770 -53.311 -45.731 1.00 37.05 87 GLY E O 1
ATOM 3413 N N . ASP E 1 88 ? 2.474 -52.635 -47.050 1.00 30.32 88 ASP E N 1
ATOM 3414 C CA . ASP E 1 88 ? 2.498 -51.240 -46.573 1.00 29.67 88 ASP E CA 1
ATOM 3415 C C . ASP E 1 88 ? 1.206 -50.493 -46.906 1.00 32.44 88 ASP E C 1
ATOM 3416 O O . ASP E 1 88 ? 0.872 -49.514 -46.244 1.00 29.46 88 ASP E O 1
ATOM 3421 N N . GLY E 1 89 ? 0.543 -50.928 -47.965 1.00 31.21 89 GLY E N 1
ATOM 3422 C CA . GLY E 1 89 ? -0.723 -50.337 -48.366 1.00 31.06 89 GLY E CA 1
ATOM 3423 C C . GLY E 1 89 ? -0.643 -49.340 -49.490 1.00 34.11 89 GLY E C 1
ATOM 3424 O O . GLY E 1 89 ? 0.404 -49.151 -50.137 1.00 31.91 89 GLY E O 1
ATOM 3425 N N . ARG E 1 90 ? -1.789 -48.711 -49.744 1.00 30.11 90 ARG E N 1
ATOM 3426 C CA . ARG E 1 90 ? -1.937 -47.746 -50.820 1.00 30.08 90 ARG E CA 1
ATOM 3427 C C . ARG E 1 90 ? -2.668 -46.522 -50.366 1.00 32.41 90 ARG E C 1
ATOM 3428 O O . ARG E 1 90 ? -3.394 -46.573 -49.372 1.00 32.72 90 ARG E O 1
ATOM 3436 N N . ILE E 1 91 ? -2.444 -45.417 -51.079 1.00 24.61 91 ILE E N 1
ATOM 3437 C CA . ILE E 1 91 ? -3.132 -44.154 -50.863 1.00 23.64 91 ILE E CA 1
ATOM 3438 C C . ILE E 1 91 ? -3.901 -43.831 -52.144 1.00 31.36 91 ILE E C 1
ATOM 3439 O O . ILE E 1 91 ? -3.299 -43.873 -53.233 1.00 31.44 91 ILE E O 1
ATOM 3444 N N . PHE E 1 92 ? -5.180 -43.430 -52.007 1.00 27.83 92 PHE E N 1
ATOM 3445 C CA . PHE E 1 92 ? -6.006 -43.018 -53.145 1.00 27.20 92 PHE E CA 1
ATOM 3446 C C . PHE E 1 92 ? -6.455 -41.619 -52.931 1.00 30.55 92 PHE E C 1
ATOM 3447 O O . PHE E 1 92 ? -6.758 -41.212 -51.804 1.00 31.44 92 PHE E O 1
ATOM 3455 N N . VAL E 1 93 ? -6.515 -40.859 -54.016 1.00 26.94 93 VAL E N 1
ATOM 3456 C CA . VAL E 1 93 ? -6.956 -39.477 -53.965 1.00 24.88 93 VAL E CA 1
ATOM 3457 C C . VAL E 1 93 ? -8.252 -39.394 -54.778 1.00 29.32 93 VAL E C 1
ATOM 3458 O O . VAL E 1 93 ? -8.262 -39.730 -55.965 1.00 26.90 93 VAL E O 1
ATOM 3462 N N . ILE E 1 94 ? -9.355 -39.034 -54.094 1.00 26.81 94 ILE E N 1
ATOM 3463 C CA . ILE E 1 94 ? -10.692 -38.995 -54.671 1.00 26.66 94 ILE E CA 1
ATOM 3464 C C . ILE E 1 94 ? -11.230 -37.554 -54.688 1.00 26.33 94 ILE E C 1
ATOM 3465 O O . ILE E 1 94 ? -11.115 -36.882 -53.691 1.00 24.68 94 ILE E O 1
ATOM 3470 N N . PRO E 1 95 ? -11.870 -37.080 -55.782 1.00 24.18 95 PRO E N 1
ATOM 3471 C CA . PRO E 1 95 ? -12.405 -35.701 -55.769 1.00 24.00 95 PRO E CA 1
ATOM 3472 C C . PRO E 1 95 ? -13.562 -35.541 -54.791 1.00 26.08 95 PRO E C 1
ATOM 3473 O O . PRO E 1 95 ? -14.376 -36.440 -54.636 1.00 26.45 95 PRO E O 1
ATOM 3477 N N . VAL E 1 96 ? -13.601 -34.414 -54.108 1.00 24.96 96 VAL E N 1
ATOM 3478 C CA . VAL E 1 96 ? -14.698 -34.046 -53.223 1.00 23.40 96 VAL E CA 1
ATOM 3479 C C . VAL E 1 96 ? -15.262 -32.743 -53.827 1.00 31.72 96 VAL E C 1
ATOM 3480 O O . VAL E 1 96 ? -14.524 -31.764 -53.966 1.00 31.24 96 VAL E O 1
ATOM 3484 N N . GLU E 1 97 ? -16.544 -32.756 -54.218 1.00 27.28 97 GLU E N 1
ATOM 3485 C CA . GLU E 1 97 ? -17.177 -31.583 -54.827 1.00 28.12 97 GLU E CA 1
ATOM 3486 C C . GLU E 1 97 ? -17.733 -30.574 -53.840 1.00 31.73 97 GLU E C 1
ATOM 3487 O O . GLU E 1 97 ? -17.763 -29.381 -54.145 1.00 30.94 97 GLU E O 1
ATOM 3493 N N . LYS E 1 98 ? -18.185 -31.039 -52.656 1.00 26.89 98 LYS E N 1
ATOM 3494 C CA . LYS E 1 98 ? -18.730 -30.179 -51.602 1.00 26.15 98 LYS E CA 1
ATOM 3495 C C . LYS E 1 98 ? -18.293 -30.745 -50.262 1.00 29.21 98 LYS E C 1
ATOM 3496 O O . LYS E 1 98 ? -18.269 -31.961 -50.105 1.00 27.72 98 LYS E O 1
ATOM 3502 N N . SER E 1 99 ? -18.011 -29.872 -49.300 1.00 25.68 99 SER E N 1
ATOM 3503 C CA . SER E 1 99 ? -17.614 -30.258 -47.931 1.00 25.30 99 SER E CA 1
ATOM 3504 C C . SER E 1 99 ? -18.442 -29.367 -47.009 1.00 32.67 99 SER E C 1
ATOM 3505 O O . SER E 1 99 ? -18.452 -28.143 -47.200 1.00 31.95 99 SER E O 1
ATOM 3508 N N . VAL E 1 100 ? -19.195 -29.962 -46.076 1.00 27.75 100 VAL E N 1
ATOM 3509 C CA . VAL E 1 100 ? -20.097 -29.204 -45.180 1.00 28.37 100 VAL E CA 1
ATOM 3510 C C . VAL E 1 100 ? -19.727 -29.434 -43.725 1.00 34.19 100 VAL E C 1
ATOM 3511 O O . VAL E 1 100 ? -19.503 -30.582 -43.332 1.00 35.06 100 VAL E O 1
ATOM 3515 N N . LYS E 1 101 ? -19.652 -28.352 -42.924 1.00 31.03 101 LYS E N 1
ATOM 3516 C CA . LYS E 1 101 ? -19.428 -28.440 -41.473 1.00 32.99 101 LYS E CA 1
ATOM 3517 C C . LYS E 1 101 ? -20.828 -28.544 -40.873 1.00 36.72 101 LYS E C 1
ATOM 3518 O O . LYS E 1 101 ? -21.630 -27.624 -41.034 1.00 38.50 101 LYS E O 1
ATOM 3524 N N . ILE E 1 102 ? -21.167 -29.693 -40.258 1.00 31.45 102 ILE E N 1
ATOM 3525 C CA . ILE E 1 102 ? -22.518 -29.879 -39.718 1.00 30.07 102 ILE E CA 1
ATOM 3526 C C . ILE E 1 102 ? -22.886 -28.819 -38.658 1.00 35.06 102 ILE E C 1
ATOM 3527 O O . ILE E 1 102 ? -24.024 -28.329 -38.637 1.00 35.55 102 ILE E O 1
ATOM 3532 N N . ARG E 1 103 ? -21.923 -28.469 -37.802 1.00 34.88 103 ARG E N 1
ATOM 3533 C CA . ARG E 1 103 ? -22.163 -27.516 -36.712 1.00 36.35 103 ARG E CA 1
ATOM 3534 C C . ARG E 1 103 ? -22.606 -26.125 -37.145 1.00 41.73 103 ARG E C 1
ATOM 3535 O O . ARG E 1 103 ? -23.459 -25.533 -36.479 1.00 42.33 103 ARG E O 1
ATOM 3543 N N . THR E 1 104 ? -22.099 -25.644 -38.287 1.00 39.78 104 THR E N 1
ATOM 3544 C CA . THR E 1 104 ? -22.361 -24.288 -38.804 1.00 39.56 104 THR E CA 1
ATOM 3545 C C . THR E 1 104 ? -23.187 -24.246 -40.064 1.00 41.46 104 THR E C 1
ATOM 3546 O O . THR E 1 104 ? -23.734 -23.182 -40.395 1.00 41.19 104 THR E O 1
ATOM 3550 N N . GLY E 1 105 ? -23.193 -25.348 -40.813 1.00 34.75 105 GLY E N 1
ATOM 3551 C CA . GLY E 1 105 ? -23.880 -25.398 -42.096 1.00 33.53 105 GLY E CA 1
ATOM 3552 C C . GLY E 1 105 ? -23.062 -24.753 -43.202 1.00 36.23 105 GLY E C 1
ATOM 3553 O O . GLY E 1 105 ? -23.533 -24.665 -44.333 1.00 36.48 105 GLY E O 1
ATOM 3554 N N . ASP E 1 106 ? -21.824 -24.304 -42.899 1.00 33.73 106 ASP E N 1
ATOM 3555 C CA . ASP E 1 106 ? -20.929 -23.709 -43.895 1.00 34.87 106 ASP E CA 1
ATOM 3556 C C . ASP E 1 106 ? -20.462 -24.782 -44.854 1.00 35.46 106 ASP E C 1
ATOM 3557 O O . ASP E 1 106 ? -19.990 -25.832 -44.412 1.00 33.79 106 ASP E O 1
ATOM 3562 N N . GLU E 1 107 ? -20.613 -24.514 -46.149 1.00 31.70 107 GLU E N 1
ATOM 3563 C CA . GLU E 1 107 ? -20.266 -25.415 -47.222 1.00 29.66 107 GLU E CA 1
ATOM 3564 C C . GLU E 1 107 ? -19.130 -24.843 -48.079 1.00 33.17 107 GLU E C 1
ATOM 3565 O O . GLU E 1 107 ? -19.152 -23.650 -48.418 1.00 32.07 107 GLU E O 1
ATOM 3571 N N . GLU E 1 108 ? -18.192 -25.709 -48.460 1.00 26.11 108 GLU E N 1
ATOM 3572 C CA . GLU E 1 108 ? -17.125 -25.379 -49.411 1.00 26.67 108 GLU E CA 1
ATOM 3573 C C . GLU E 1 108 ? -17.461 -26.075 -50.694 1.00 31.61 108 GLU E C 1
ATOM 3574 O O . GLU E 1 108 ? -17.756 -27.271 -50.689 1.00 31.02 108 GLU E O 1
ATOM 3580 N N . VAL E 1 109 ? -17.511 -25.312 -51.786 1.00 28.95 109 VAL E N 1
ATOM 3581 C CA . VAL E 1 109 ? -17.817 -25.843 -53.095 1.00 28.72 109 VAL E CA 1
ATOM 3582 C C . VAL E 1 109 ? -16.608 -25.698 -53.979 1.00 34.05 109 VAL E C 1
ATOM 3583 O O . VAL E 1 109 ? -16.067 -24.598 -54.139 1.00 32.65 109 VAL E O 1
ATOM 3587 N N . ALA E 1 110 ? -16.182 -26.830 -54.560 1.00 33.80 110 ALA E N 1
ATOM 3588 C CA . ALA E 1 110 ? -15.025 -26.903 -55.446 1.00 35.06 110 ALA E CA 1
ATOM 3589 C C . ALA E 1 110 ? -15.304 -26.121 -56.715 1.00 35.61 110 ALA E C 1
ATOM 3590 O O . ALA E 1 110 ? -16.438 -26.114 -57.193 1.00 35.30 110 ALA E O 1
ATOM 3592 N N . ALA E 1 111 ? -14.278 -25.456 -57.231 1.00 32.70 111 ALA E N 1
ATOM 3593 C CA . ALA E 1 111 ? -14.323 -24.631 -58.458 1.00 53.96 111 ALA E CA 1
ATOM 3594 C C . ALA E 1 111 ? -14.877 -25.394 -59.663 1.00 81.89 111 ALA E C 1
ATOM 3595 O O . ALA E 1 111 ? -14.690 -26.604 -59.754 1.00 50.72 111 ALA E O 1
ATOM 3597 N N . MET F 1 1 ? -7.799 -43.697 -62.884 1.00 36.04 1 MET F N 1
ATOM 3598 C CA . MET F 1 1 ? -8.119 -44.959 -62.231 1.00 36.04 1 MET F CA 1
ATOM 3599 C C . MET F 1 1 ? -9.542 -44.822 -61.672 1.00 31.33 1 MET F C 1
ATOM 3600 O O . MET F 1 1 ? -10.091 -43.725 -61.666 1.00 29.23 1 MET F O 1
ATOM 3605 N N . LYS F 1 2 ? -10.130 -45.914 -61.218 1.00 27.01 2 LYS F N 1
ATOM 3606 C CA . LYS F 1 2 ? -11.478 -45.848 -60.620 1.00 27.39 2 LYS F CA 1
ATOM 3607 C C . LYS F 1 2 ? -11.567 -46.728 -59.397 1.00 29.12 2 LYS F C 1
ATOM 3608 O O . LYS F 1 2 ? -11.012 -47.832 -59.375 1.00 28.46 2 LYS F O 1
ATOM 3614 N N . MET F 1 3 ? -12.376 -46.303 -58.421 1.00 25.81 3 MET F N 1
ATOM 3615 C CA . MET F 1 3 ? -12.652 -47.185 -57.297 1.00 24.38 3 MET F CA 1
ATOM 3616 C C . MET F 1 3 ? -14.016 -47.811 -57.544 1.00 27.73 3 MET F C 1
ATOM 3617 O O . MET F 1 3 ? -15.022 -47.104 -57.731 1.00 26.16 3 MET F O 1
ATOM 3622 N N . VAL F 1 4 ? -14.066 -49.129 -57.500 1.00 24.53 4 VAL F N 1
ATOM 3623 C CA . VAL F 1 4 ? -15.301 -49.887 -57.655 1.00 24.58 4 VAL F CA 1
ATOM 3624 C C . VAL F 1 4 ? -15.686 -50.346 -56.241 1.00 29.63 4 VAL F C 1
ATOM 3625 O O . VAL F 1 4 ? -14.899 -51.011 -55.560 1.00 29.51 4 VAL F O 1
ATOM 3629 N N . VAL F 1 5 ? -16.847 -49.885 -55.764 1.00 27.00 5 VAL F N 1
ATOM 3630 C CA . VAL F 1 5 ? -17.320 -50.118 -54.393 1.00 26.50 5 VAL F CA 1
ATOM 3631 C C . VAL F 1 5 ? -18.576 -50.947 -54.481 1.00 30.03 5 VAL F C 1
ATOM 3632 O O . VAL F 1 5 ? -19.554 -50.486 -55.033 1.00 28.02 5 VAL F O 1
ATOM 3636 N N . ALA F 1 6 ? -18.570 -52.120 -53.875 1.00 28.53 6 ALA F N 1
ATOM 3637 C CA . ALA F 1 6 ? -19.751 -52.981 -53.877 1.00 27.83 6 ALA F CA 1
ATOM 3638 C C . ALA F 1 6 ? -20.203 -53.238 -52.469 1.00 29.66 6 ALA F C 1
ATOM 3639 O O . ALA F 1 6 ? -19.368 -53.470 -51.601 1.00 29.42 6 ALA F O 1
ATOM 3641 N N . VAL F 1 7 ? -21.518 -53.150 -52.218 1.00 26.30 7 VAL F N 1
ATOM 3642 C CA . VAL F 1 7 ? -22.071 -53.456 -50.885 1.00 26.84 7 VAL F CA 1
ATOM 3643 C C . VAL F 1 7 ? -22.903 -54.717 -51.099 1.00 33.60 7 VAL F C 1
ATOM 3644 O O . VAL F 1 7 ? -23.884 -54.697 -51.843 1.00 34.09 7 VAL F O 1
ATOM 3648 N N . ILE F 1 8 ? -22.437 -55.821 -50.534 1.00 30.25 8 ILE F N 1
ATOM 3649 C CA . ILE F 1 8 ? -22.994 -57.154 -50.816 1.00 31.21 8 ILE F CA 1
ATOM 3650 C C . ILE F 1 8 ? -23.464 -57.897 -49.586 1.00 36.57 8 ILE F C 1
ATOM 3651 O O . ILE F 1 8 ? -23.148 -57.509 -48.461 1.00 32.84 8 ILE F O 1
ATOM 3656 N N . ARG F 1 9 ? -24.150 -59.047 -49.810 1.00 35.70 9 ARG F N 1
ATOM 3657 C CA . ARG F 1 9 ? -24.549 -59.942 -48.726 1.00 35.82 9 ARG F CA 1
ATOM 3658 C C . ARG F 1 9 ? -23.262 -60.524 -48.134 1.00 36.97 9 ARG F C 1
ATOM 3659 O O . ARG F 1 9 ? -22.368 -60.897 -48.904 1.00 36.09 9 ARG F O 1
ATOM 3667 N N . PRO F 1 10 ? -23.113 -60.580 -46.794 1.00 35.55 10 PRO F N 1
ATOM 3668 C CA . PRO F 1 10 ? -21.851 -61.088 -46.215 1.00 37.07 10 PRO F CA 1
ATOM 3669 C C . PRO F 1 10 ? -21.433 -62.487 -46.686 1.00 43.79 10 PRO F C 1
ATOM 3670 O O . PRO F 1 10 ? -20.254 -62.714 -46.933 1.00 43.75 10 PRO F O 1
ATOM 3674 N N . GLU F 1 11 ? -22.411 -63.380 -46.913 1.00 43.52 11 GLU F N 1
ATOM 3675 C CA . GLU F 1 11 ? -22.146 -64.752 -47.380 1.00 44.16 11 GLU F CA 1
ATOM 3676 C C . GLU F 1 11 ? -21.552 -64.818 -48.786 1.00 48.95 11 GLU F C 1
ATOM 3677 O O . GLU F 1 11 ? -20.985 -65.850 -49.162 1.00 49.97 11 GLU F O 1
ATOM 3683 N N . LYS F 1 12 ? -21.670 -63.722 -49.561 1.00 42.51 12 LYS F N 1
ATOM 3684 C CA . LYS F 1 12 ? -21.136 -63.651 -50.923 1.00 40.95 12 LYS F CA 1
ATOM 3685 C C . LYS F 1 12 ? -19.687 -63.224 -51.025 1.00 42.92 12 LYS F C 1
ATOM 3686 O O . LYS F 1 12 ? -19.123 -63.251 -52.127 1.00 42.32 12 LYS F O 1
ATOM 3692 N N . LEU F 1 13 ? -19.072 -62.824 -49.896 1.00 40.74 13 LEU F N 1
ATOM 3693 C CA . LEU F 1 13 ? -17.686 -62.357 -49.903 1.00 41.06 13 LEU F CA 1
ATOM 3694 C C . LEU F 1 13 ? -16.712 -63.322 -50.560 1.00 46.89 13 LEU F C 1
ATOM 3695 O O . LEU F 1 13 ? -15.944 -62.903 -51.435 1.00 45.88 13 LEU F O 1
ATOM 3700 N N . GLU F 1 14 ? -16.751 -64.615 -50.168 1.00 47.12 14 GLU F N 1
ATOM 3701 C CA . GLU F 1 14 ? -15.844 -65.599 -50.769 1.00 47.25 14 GLU F CA 1
ATOM 3702 C C . GLU F 1 14 ? -16.042 -65.759 -52.270 1.00 50.06 14 GLU F C 1
ATOM 3703 O O . GLU F 1 14 ? -15.051 -65.866 -52.987 1.00 49.69 14 GLU F O 1
ATOM 3709 N N . CYS F 1 15 ? -17.303 -65.700 -52.754 1.00 47.96 15 CYS F N 1
ATOM 3710 C CA . CYS F 1 15 ? -17.609 -65.779 -54.191 1.00 49.47 15 CYS F CA 1
ATOM 3711 C C . CYS F 1 15 ? -16.973 -64.612 -54.912 1.00 50.41 15 CYS F C 1
ATOM 3712 O O . CYS F 1 15 ? -16.332 -64.795 -55.955 1.00 50.20 15 CYS F O 1
ATOM 3715 N N . VAL F 1 16 ? -17.179 -63.390 -54.357 1.00 44.61 16 VAL F N 1
ATOM 3716 C CA . VAL F 1 16 ? -16.646 -62.162 -54.941 1.00 43.15 16 VAL F CA 1
ATOM 3717 C C . VAL F 1 16 ? -15.123 -62.199 -54.976 1.00 46.22 16 VAL F C 1
ATOM 3718 O O . VAL F 1 16 ? -14.527 -61.938 -56.021 1.00 46.22 16 VAL F O 1
ATOM 3722 N N . LYS F 1 17 ? -14.495 -62.554 -53.855 1.00 45.45 17 LYS F N 1
ATOM 3723 C CA . LYS F 1 17 ? -13.033 -62.656 -53.769 1.00 46.55 17 LYS F CA 1
ATOM 3724 C C . LYS F 1 17 ? -12.459 -63.564 -54.870 1.00 51.42 17 LYS F C 1
ATOM 3725 O O . LYS F 1 17 ? -11.493 -63.183 -55.531 1.00 51.39 17 LYS F O 1
ATOM 3731 N N . LYS F 1 18 ? -13.036 -64.761 -55.050 1.00 49.75 18 LYS F N 1
ATOM 3732 C CA . LYS F 1 18 ? -12.571 -65.735 -56.046 1.00 50.21 18 LYS F CA 1
ATOM 3733 C C . LYS F 1 18 ? -12.812 -65.260 -57.470 1.00 55.49 18 LYS F C 1
ATOM 3734 O O . LYS F 1 18 ? -11.894 -65.353 -58.296 1.00 54.49 18 LYS F O 1
ATOM 3740 N N . ALA F 1 19 ? -14.015 -64.690 -57.749 1.00 53.17 19 ALA F N 1
ATOM 3741 C CA . ALA F 1 1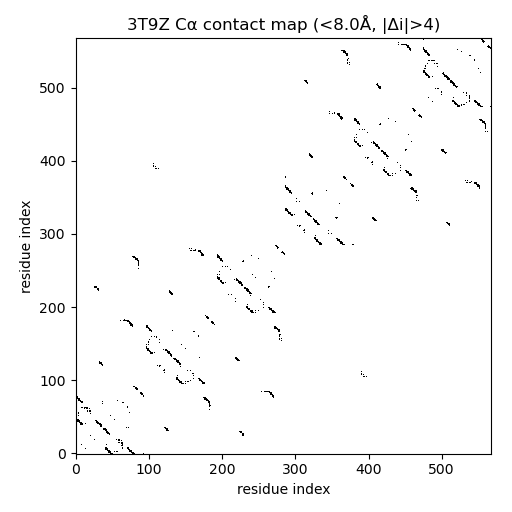9 ? -14.316 -64.152 -59.083 1.00 53.25 19 ALA F CA 1
ATOM 3742 C C . ALA F 1 19 ? -13.340 -63.044 -59.471 1.00 57.02 19 ALA F C 1
ATOM 3743 O O . ALA F 1 19 ? -12.942 -62.967 -60.634 1.00 57.28 19 ALA F O 1
ATOM 3745 N N . LEU F 1 20 ? -12.926 -62.208 -58.498 1.00 52.86 20 LEU F N 1
ATOM 3746 C CA . LEU F 1 20 ? -11.957 -61.146 -58.769 1.00 52.54 20 LEU F CA 1
ATOM 3747 C C . LEU F 1 20 ? -10.550 -61.711 -58.958 1.00 57.36 20 LEU F C 1
ATOM 3748 O O . LEU F 1 20 ? -9.869 -61.312 -59.902 1.00 57.04 20 LEU F O 1
ATOM 3753 N N . GLU F 1 21 ? -10.140 -62.658 -58.081 1.00 56.04 21 GLU F N 1
ATOM 3754 C CA . GLU F 1 21 ? -8.851 -63.378 -58.118 1.00 57.41 21 GLU F CA 1
ATOM 3755 C C . GLU F 1 21 ? -8.621 -64.002 -59.497 1.00 64.13 21 GLU F C 1
ATOM 3756 O O . GLU F 1 21 ? -7.573 -63.779 -60.103 1.00 63.89 21 GLU F O 1
ATOM 3762 N N . GLU F 1 22 ? -9.618 -64.771 -59.988 1.00 62.74 22 GLU F N 1
ATOM 3763 C CA . GLU F 1 22 ? -9.605 -65.467 -61.283 1.00 63.62 22 GLU F CA 1
ATOM 3764 C C . GLU F 1 22 ? -9.295 -64.546 -62.453 1.00 67.55 22 GLU F C 1
ATOM 3765 O O . GLU F 1 22 ? -8.742 -65.010 -63.450 1.00 68.53 22 GLU F O 1
ATOM 3771 N N . ARG F 1 23 ? -9.674 -63.252 -62.344 1.00 62.23 23 ARG F N 1
ATOM 3772 C CA . ARG F 1 23 ? -9.459 -62.253 -63.392 1.00 61.03 23 ARG F CA 1
ATOM 3773 C C . ARG F 1 23 ? -8.234 -61.365 -63.162 1.00 63.63 23 ARG F C 1
ATOM 3774 O O . ARG F 1 23 ? -7.990 -60.424 -63.927 1.00 63.27 23 ARG F O 1
ATOM 3782 N N . GLY F 1 24 ? -7.454 -61.699 -62.136 1.00 58.90 24 GLY F N 1
ATOM 3783 C CA . GLY F 1 24 ? -6.228 -60.983 -61.810 1.00 58.31 24 GLY F CA 1
ATOM 3784 C C . GLY F 1 24 ? -6.379 -59.808 -60.865 1.00 59.54 24 GLY F C 1
ATOM 3785 O O . GLY F 1 24 ? -5.420 -59.054 -60.677 1.00 59.42 24 GLY F O 1
ATOM 3786 N N . PHE F 1 25 ? -7.568 -59.649 -60.252 1.00 52.91 25 PHE F N 1
ATOM 3787 C CA . PHE F 1 25 ? -7.816 -58.571 -59.296 1.00 52.04 25 PHE F CA 1
ATOM 3788 C C . PHE F 1 25 ? -7.724 -59.146 -57.887 1.00 57.07 25 PHE F C 1
ATOM 3789 O O . PHE F 1 25 ? -8.690 -59.712 -57.369 1.00 58.14 25 PHE F O 1
ATOM 3797 N N . VAL F 1 26 ? -6.524 -59.057 -57.294 1.00 53.73 26 VAL F N 1
ATOM 3798 C CA . VAL F 1 26 ? -6.237 -59.640 -55.976 1.00 52.82 26 VAL F CA 1
ATOM 3799 C C . VAL F 1 26 ? -6.395 -58.618 -54.849 1.00 52.73 26 VAL F C 1
ATOM 3800 O O . VAL F 1 26 ? -6.961 -58.950 -53.804 1.00 52.30 26 VAL F O 1
ATOM 3804 N N . GLY F 1 27 ? -5.948 -57.391 -55.105 1.00 45.47 27 GLY F N 1
ATOM 3805 C CA . GLY F 1 27 ? -6.028 -56.291 -54.155 1.00 43.97 27 GLY F CA 1
ATOM 3806 C C . GLY F 1 27 ? -7.450 -55.856 -53.869 1.00 44.13 27 GLY F C 1
ATOM 3807 O O . GLY F 1 27 ? -8.234 -55.636 -54.797 1.00 43.10 27 GLY F O 1
ATOM 3808 N N . MET F 1 28 ? -7.808 -55.776 -52.579 1.00 36.75 28 MET F N 1
ATOM 3809 C CA . MET F 1 28 ? -9.135 -55.328 -52.164 1.00 35.22 28 MET F CA 1
ATOM 3810 C C . MET F 1 28 ? -9.136 -54.927 -50.712 1.00 35.90 28 MET F C 1
ATOM 3811 O O . MET F 1 28 ? -8.317 -55.424 -49.927 1.00 33.64 28 MET F O 1
ATOM 3816 N N . THR F 1 29 ? -10.061 -54.038 -50.356 1.00 28.80 29 THR F N 1
ATOM 3817 C CA . THR F 1 29 ? -10.261 -53.606 -48.974 1.00 28.23 29 THR F CA 1
ATOM 3818 C C . THR F 1 29 ? -11.697 -54.016 -48.655 1.00 31.11 29 THR F C 1
ATOM 3819 O O . THR F 1 29 ? -12.608 -53.759 -49.457 1.00 29.18 29 THR F O 1
ATOM 3823 N N . VAL F 1 30 ? -11.900 -54.638 -47.492 1.00 27.03 30 VAL F N 1
ATOM 3824 C CA . VAL F 1 30 ? -13.207 -55.142 -47.065 1.00 26.48 30 VAL F CA 1
ATOM 3825 C C . VAL F 1 30 ? -13.586 -54.514 -45.729 1.00 30.74 30 VAL F C 1
ATOM 3826 O O . VAL F 1 30 ? -12.779 -54.527 -44.787 1.00 31.61 30 VAL F O 1
ATOM 3830 N N . THR F 1 31 ? -14.804 -53.959 -45.651 1.00 25.45 31 THR F N 1
ATOM 3831 C CA . THR F 1 31 ? -15.327 -53.335 -44.441 1.00 26.04 31 THR F CA 1
ATOM 3832 C C . THR F 1 31 ? -16.657 -53.980 -44.059 1.00 29.42 31 THR F C 1
ATOM 3833 O O . THR F 1 31 ? -17.497 -54.232 -44.923 1.00 28.32 31 THR F O 1
ATOM 3837 N N . GLU F 1 32 ? -16.865 -54.202 -42.752 1.00 28.18 32 GLU F N 1
ATOM 3838 C CA . GLU F 1 32 ? -18.127 -54.722 -42.242 1.00 28.88 32 GLU F CA 1
ATOM 3839 C C . GLU F 1 32 ? -19.019 -53.489 -42.030 1.00 30.89 32 GLU F C 1
ATOM 3840 O O . GLU F 1 32 ? -18.610 -52.536 -41.381 1.00 31.47 32 GLU F O 1
ATOM 3846 N N . VAL F 1 33 ? -20.207 -53.497 -42.615 1.00 26.86 33 VAL F N 1
ATOM 3847 C CA . VAL F 1 33 ? -21.127 -52.372 -42.566 1.00 27.19 33 VAL F CA 1
ATOM 3848 C C . VAL F 1 33 ? -22.542 -52.872 -42.250 1.00 32.34 33 VAL F C 1
ATOM 3849 O O . VAL F 1 33 ? -22.760 -54.087 -42.119 1.00 33.39 33 VAL F O 1
ATOM 3853 N N . LYS F 1 34 ? -23.487 -51.929 -42.145 1.00 25.36 34 LYS F N 1
ATOM 3854 C CA . LYS F 1 34 ? -24.923 -52.197 -42.051 1.00 25.64 34 LYS F CA 1
ATOM 3855 C C . LYS F 1 34 ? -25.570 -51.369 -43.139 1.00 32.83 34 LYS F C 1
ATOM 3856 O O . LYS F 1 34 ? -25.089 -50.278 -43.462 1.00 30.88 34 LYS F O 1
ATOM 3862 N N . GLY F 1 35 ? -26.637 -51.886 -43.715 1.00 31.46 35 GLY F N 1
ATOM 3863 C CA . GLY F 1 35 ? -27.322 -51.166 -44.771 1.00 32.70 35 GLY F CA 1
ATOM 3864 C C . GLY F 1 35 ? -28.745 -51.611 -44.995 1.00 39.64 35 GLY F C 1
ATOM 3865 O O . GLY F 1 35 ? -29.211 -52.579 -44.390 1.00 37.65 35 GLY F O 1
ATOM 3866 N N . ARG F 1 36 ? -29.429 -50.873 -45.865 1.00 39.47 36 ARG F N 1
ATOM 3867 C CA . ARG F 1 36 ? -30.783 -51.139 -46.355 1.00 39.84 36 ARG F CA 1
ATOM 3868 C C . ARG F 1 36 ? -30.902 -50.500 -47.730 1.00 43.29 36 ARG F C 1
ATOM 3869 O O . ARG F 1 36 ? -30.156 -49.555 -48.021 1.00 41.67 36 ARG F O 1
ATOM 3877 N N . GLY F 1 37 ? -31.774 -51.060 -48.578 1.00 40.78 37 GLY F N 1
ATOM 3878 C CA . GLY F 1 37 ? -31.975 -50.584 -49.944 1.00 43.25 37 GLY F CA 1
ATOM 3879 C C . GLY F 1 37 ? -33.097 -49.579 -50.065 1.00 69.79 37 GLY F C 1
ATOM 3880 O O . GLY F 1 37 ? -33.698 -49.196 -49.060 1.00 53.50 37 GLY F O 1
ATOM 3881 N N . LEU F 1 55 ? -31.611 -51.902 -40.358 1.00 46.07 55 LEU F N 1
ATOM 3882 C CA . LEU F 1 55 ? -30.314 -52.006 -41.025 1.00 45.16 55 LEU F CA 1
ATOM 3883 C C . LEU F 1 55 ? -29.773 -53.414 -40.803 1.00 47.27 55 LEU F C 1
ATOM 3884 O O . LEU F 1 55 ? -29.678 -53.878 -39.654 1.00 47.36 55 LEU F O 1
ATOM 3889 N N . LEU F 1 56 ? -29.471 -54.109 -41.898 1.00 41.27 56 LEU F N 1
ATOM 3890 C CA . LEU F 1 56 ? -28.957 -55.472 -41.864 1.00 41.41 56 LEU F CA 1
ATOM 3891 C C . LEU F 1 56 ? -27.456 -55.456 -42.082 1.00 41.74 56 LEU F C 1
ATOM 3892 O O . LEU F 1 56 ? -26.941 -54.530 -42.718 1.00 39.85 56 LEU F O 1
ATOM 3897 N N . GLN F 1 57 ? -26.761 -56.511 -41.611 1.00 34.81 57 GLN F N 1
ATOM 3898 C CA . GLN F 1 57 ? -25.322 -56.659 -41.811 1.00 34.33 57 GLN F CA 1
ATOM 3899 C C . GLN F 1 57 ? -25.007 -56.848 -43.289 1.00 37.53 57 GLN F C 1
ATOM 3900 O O . GLN F 1 57 ? -25.642 -57.667 -43.971 1.00 37.25 57 GLN F O 1
ATOM 3906 N N . LYS F 1 58 ? -24.038 -56.075 -43.802 1.00 32.30 58 LYS F N 1
ATOM 3907 C CA . LYS F 1 58 ? -23.596 -56.195 -45.186 1.00 31.25 58 LYS F CA 1
ATOM 3908 C C . LYS F 1 58 ? -22.072 -56.118 -45.216 1.00 32.40 58 LYS F C 1
ATOM 3909 O O . LYS F 1 58 ? -21.449 -55.833 -44.199 1.00 33.25 58 LYS F O 1
ATOM 3915 N N . THR F 1 59 ? -21.484 -56.356 -46.383 1.00 28.66 59 THR F N 1
ATOM 3916 C CA . THR F 1 59 ? -20.051 -56.302 -46.552 1.00 29.38 59 THR F CA 1
ATOM 3917 C C . THR F 1 59 ? -19.706 -55.349 -47.693 1.00 32.98 59 THR F C 1
ATOM 3918 O O . THR F 1 59 ? -20.214 -55.491 -48.828 1.00 32.34 59 THR F O 1
ATOM 3922 N N . LYS F 1 60 ? -18.794 -54.411 -47.405 1.00 25.86 60 LYS F N 1
ATOM 3923 C CA . LYS F 1 60 ? -18.357 -53.515 -48.434 1.00 24.79 60 LYS F CA 1
ATOM 3924 C C . LYS F 1 60 ? -17.019 -54.013 -48.984 1.00 29.83 60 LYS F C 1
ATOM 3925 O O . LYS F 1 60 ? -16.093 -54.253 -48.219 1.00 30.71 60 LYS F O 1
ATOM 3931 N N . VAL F 1 61 ? -16.928 -54.144 -50.301 1.00 26.50 61 VAL F N 1
ATOM 3932 C CA . VAL F 1 61 ? -15.716 -54.538 -51.012 1.00 26.32 61 VAL F CA 1
ATOM 3933 C C . VAL F 1 61 ? -15.298 -53.367 -51.890 1.00 30.14 61 VAL F C 1
ATOM 3934 O O . VAL F 1 61 ? -16.114 -52.881 -52.679 1.00 30.70 61 VAL F O 1
ATOM 3938 N N . GLU F 1 62 ? -14.035 -52.941 -51.791 1.00 25.77 62 GLU F N 1
ATOM 3939 C CA . GLU F 1 62 ? -13.505 -51.842 -52.611 1.00 27.00 62 GLU F CA 1
ATOM 3940 C C . GLU F 1 62 ? -12.255 -52.266 -53.375 1.00 34.10 62 GLU F C 1
ATOM 3941 O O . GLU F 1 62 ? -11.311 -52.791 -52.770 1.00 33.02 62 GLU F O 1
ATOM 3947 N N . VAL F 1 63 ? -12.240 -52.027 -54.689 1.00 32.58 63 VAL F N 1
ATOM 3948 C CA . VAL F 1 63 ? -11.073 -52.308 -55.538 1.00 33.16 63 VAL F CA 1
ATOM 3949 C C . VAL F 1 63 ? -10.775 -51.065 -56.361 1.00 33.62 63 VAL F C 1
ATOM 3950 O O . VAL F 1 63 ? -11.715 -50.420 -56.831 1.00 33.99 63 VAL F O 1
ATOM 3954 N N . VAL F 1 64 ? -9.496 -50.724 -56.544 1.00 27.99 64 VAL F N 1
ATOM 3955 C CA . VAL F 1 64 ? -9.088 -49.576 -57.360 1.00 28.26 64 VAL F CA 1
ATOM 3956 C C . VAL F 1 64 ? -8.391 -50.161 -58.570 1.00 36.33 64 VAL F C 1
ATOM 3957 O O . VAL F 1 64 ? -7.439 -50.947 -58.431 1.00 36.75 64 VAL F O 1
ATOM 3961 N N . VAL F 1 65 ? -8.935 -49.869 -59.741 1.00 33.47 65 VAL F N 1
ATOM 3962 C CA . VAL F 1 65 ? -8.477 -50.431 -61.013 1.00 33.81 65 VAL F CA 1
ATOM 3963 C C . VAL F 1 65 ? -8.264 -49.368 -62.089 1.00 37.05 65 VAL F C 1
ATOM 3964 O O . VAL F 1 65 ? -8.709 -48.222 -61.937 1.00 34.71 65 VAL F O 1
ATOM 3968 N N . SER F 1 66 ? -7.632 -49.774 -63.226 1.00 35.78 66 SER F N 1
ATOM 3969 C CA . SER F 1 66 ? -7.428 -48.899 -64.376 1.00 35.98 66 SER F CA 1
ATOM 3970 C C . SER F 1 66 ? -8.808 -48.568 -64.960 1.00 38.37 66 SER F C 1
ATOM 3971 O O . SER F 1 66 ? -9.711 -49.391 -64.842 1.00 37.88 66 SER F O 1
ATOM 3974 N N . ASP F 1 67 ? -8.960 -47.394 -65.601 1.00 35.27 67 ASP F N 1
ATOM 3975 C CA . ASP F 1 67 ? -10.218 -46.953 -66.224 1.00 35.28 67 ASP F CA 1
ATOM 3976 C C . ASP F 1 67 ? -10.882 -48.002 -67.098 1.00 40.94 67 ASP F C 1
ATOM 3977 O O . ASP F 1 67 ? -12.100 -48.147 -67.034 1.00 40.67 67 ASP F O 1
ATOM 3982 N N . ASP F 1 68 ? -10.088 -48.760 -67.894 1.00 38.12 68 ASP F N 1
ATOM 3983 C CA . ASP F 1 68 ? -10.603 -49.770 -68.834 1.00 38.58 68 ASP F CA 1
ATOM 3984 C C . ASP F 1 68 ? -10.854 -51.155 -68.230 1.00 43.03 68 ASP F C 1
ATOM 3985 O O . ASP F 1 68 ? -11.309 -52.059 -68.934 1.00 44.22 68 ASP F O 1
ATOM 3990 N N . ALA F 1 69 ? -10.581 -51.330 -66.913 1.00 37.90 69 ALA F N 1
ATOM 3991 C CA . ALA F 1 69 ? -10.839 -52.594 -66.204 1.00 36.81 69 ALA F CA 1
ATOM 3992 C C . ALA F 1 69 ? -12.203 -52.602 -65.460 1.00 38.23 69 ALA F C 1
ATOM 3993 O O . ALA F 1 69 ? -12.633 -53.661 -64.990 1.00 35.84 69 ALA F O 1
ATOM 3995 N N . VAL F 1 70 ? -12.867 -51.429 -65.340 1.00 35.66 70 VAL F N 1
ATOM 3996 C CA . VAL F 1 70 ? -14.147 -51.250 -64.612 1.00 34.61 70 VAL F CA 1
ATOM 3997 C C . VAL F 1 70 ? -15.224 -52.236 -65.050 1.00 41.35 70 VAL F C 1
ATOM 3998 O O . VAL F 1 70 ? -15.788 -52.941 -64.207 1.00 37.93 70 VAL F O 1
ATOM 4002 N N . ASP F 1 71 ? -15.515 -52.287 -66.374 1.00 41.08 71 ASP F N 1
ATOM 4003 C CA . ASP F 1 71 ? -16.569 -53.165 -66.871 1.00 41.63 71 ASP F CA 1
ATOM 4004 C C . ASP F 1 71 ? -16.358 -54.618 -66.505 1.00 44.24 71 ASP F C 1
ATOM 4005 O O . ASP F 1 71 ? -17.290 -55.269 -66.041 1.00 43.33 71 ASP F O 1
ATOM 4010 N N . GLU F 1 72 ? -15.110 -55.099 -66.618 1.00 42.21 72 GLU F N 1
ATOM 4011 C CA . GLU F 1 72 ? -14.769 -56.483 -66.267 1.00 42.42 72 GLU F CA 1
ATOM 4012 C C . GLU F 1 72 ? -14.932 -56.711 -64.745 1.00 43.85 72 GLU F C 1
ATOM 4013 O O . GLU F 1 72 ? -15.500 -57.730 -64.321 1.00 43.39 72 GLU F O 1
ATOM 4019 N N . VAL F 1 73 ? -14.440 -55.734 -63.934 1.00 36.20 73 VAL F N 1
ATOM 4020 C CA . VAL F 1 73 ? -14.564 -55.777 -62.475 1.00 34.52 73 VAL F CA 1
ATOM 4021 C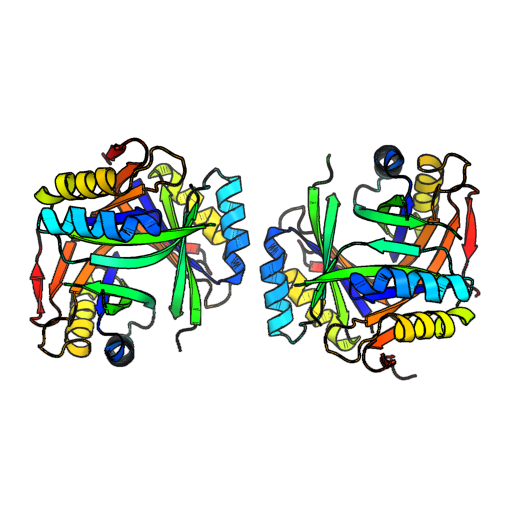 C . VAL F 1 73 ? -16.049 -55.795 -62.068 1.00 35.38 73 VAL F C 1
ATOM 4022 O O . VAL F 1 73 ? -16.453 -56.663 -61.305 1.00 32.99 73 VAL F O 1
ATOM 4026 N N . VAL F 1 74 ? -16.856 -54.862 -62.603 1.00 33.41 74 VAL F N 1
ATOM 4027 C CA . VAL F 1 74 ? -18.299 -54.761 -62.307 1.00 32.61 74 VAL F CA 1
ATOM 4028 C C . VAL F 1 74 ? -19.010 -56.092 -62.634 1.00 39.45 74 VAL F C 1
ATOM 4029 O O . VAL F 1 74 ? -19.760 -56.607 -61.807 1.00 38.59 74 VAL F O 1
ATOM 4033 N N . GLU F 1 75 ? -18.763 -56.637 -63.840 1.00 39.55 75 GLU F N 1
ATOM 4034 C CA . GLU F 1 75 ? -19.382 -57.899 -64.256 1.00 41.32 75 GLU F CA 1
ATOM 4035 C C . GLU F 1 75 ? -18.990 -59.088 -63.377 1.00 43.23 75 GLU F C 1
ATOM 4036 O O . GLU F 1 75 ? -19.852 -59.907 -63.058 1.00 42.04 75 GLU F O 1
ATOM 4042 N N . ALA F 1 76 ? -17.726 -59.155 -62.937 1.00 40.50 76 ALA F N 1
ATOM 4043 C CA . ALA F 1 76 ? -17.271 -60.218 -62.039 1.00 40.61 76 ALA F CA 1
ATOM 4044 C C . ALA F 1 76 ? -18.024 -60.158 -60.710 1.00 43.19 76 ALA F C 1
ATOM 4045 O O . ALA F 1 76 ? -18.467 -61.191 -60.211 1.00 42.66 76 ALA F O 1
ATOM 4047 N N . ILE F 1 77 ? -18.207 -58.935 -60.150 1.00 37.13 77 ILE F N 1
ATOM 4048 C CA . ILE F 1 77 ? -18.931 -58.754 -58.891 1.00 34.99 77 ILE F CA 1
ATOM 4049 C C . ILE F 1 77 ? -20.413 -59.068 -59.080 1.00 38.50 77 ILE F C 1
ATOM 4050 O O . ILE F 1 77 ? -20.986 -59.757 -58.238 1.00 39.09 77 ILE F O 1
ATOM 4055 N N . VAL F 1 78 ? -21.052 -58.530 -60.144 1.00 35.50 78 VAL F N 1
ATOM 4056 C CA . VAL F 1 78 ? -22.476 -58.813 -60.389 1.00 36.07 78 VAL F CA 1
ATOM 4057 C C . VAL F 1 78 ? -22.699 -60.343 -60.443 1.00 41.93 78 VAL F C 1
ATOM 4058 O O . VAL F 1 78 ? -23.539 -60.856 -59.713 1.00 41.24 78 VAL F O 1
ATOM 4062 N N . SER F 1 79 ? -21.920 -61.046 -61.286 1.00 41.36 79 SER F N 1
ATOM 4063 C CA . SER F 1 79 ? -22.051 -62.504 -61.474 1.00 42.27 79 SER F CA 1
ATOM 4064 C C . SER F 1 79 ? -21.869 -63.312 -60.193 1.00 46.60 79 SER F C 1
ATOM 4065 O O . SER F 1 79 ? -22.606 -64.274 -59.968 1.00 47.13 79 SER F O 1
ATOM 4068 N N . SER F 1 80 ? -20.922 -62.908 -59.339 1.00 40.49 80 SER F N 1
ATOM 4069 C CA . SER F 1 80 ? -20.631 -63.616 -58.101 1.00 39.78 80 SER F CA 1
ATOM 4070 C C . SER F 1 80 ? -21.501 -63.234 -56.915 1.00 41.82 80 SER F C 1
ATOM 4071 O O . SER F 1 80 ? -21.737 -64.073 -56.050 1.00 40.65 80 SER F O 1
ATOM 4074 N N . ALA F 1 81 ? -21.980 -61.977 -56.844 1.00 36.65 81 ALA F N 1
ATOM 4075 C CA . ALA F 1 81 ? -22.741 -61.536 -55.676 1.00 36.15 81 ALA F CA 1
ATOM 4076 C C . ALA F 1 81 ? -24.237 -61.705 -55.801 1.00 40.28 81 ALA F C 1
ATOM 4077 O O . ALA F 1 81 ? -24.935 -61.668 -54.791 1.00 40.03 81 ALA F O 1
ATOM 4079 N N . ARG F 1 82 ? -24.745 -61.828 -57.032 1.00 39.36 82 ARG F N 1
ATOM 4080 C CA . ARG F 1 82 ? -26.183 -61.924 -57.272 1.00 40.08 82 ARG F CA 1
ATOM 4081 C C . ARG F 1 82 ? -26.851 -63.204 -56.784 1.00 47.97 82 ARG F C 1
ATOM 4082 O O . ARG F 1 82 ? -26.237 -64.272 -56.773 1.00 46.67 82 ARG F O 1
ATOM 4090 N N . THR F 1 83 ? -28.122 -63.065 -56.383 1.00 48.34 83 THR F N 1
ATOM 4091 C CA . THR F 1 83 ? -29.031 -64.151 -55.998 1.00 49.17 83 THR F CA 1
ATOM 4092 C C . THR F 1 83 ? -30.319 -63.997 -56.814 1.00 56.86 83 THR F C 1
ATOM 4093 O O . THR F 1 83 ? -31.034 -64.975 -57.023 1.00 57.12 83 THR F O 1
ATOM 4097 N N . GLY F 1 84 ? -30.609 -62.764 -57.228 1.00 55.47 84 GLY F N 1
ATOM 4098 C CA . GLY F 1 84 ? -31.817 -62.415 -57.968 1.00 56.02 84 GLY F CA 1
ATOM 4099 C C . GLY F 1 84 ? -32.921 -61.904 -57.065 1.00 61.36 84 GLY F C 1
ATOM 4100 O O . GLY F 1 84 ? -33.990 -61.519 -57.545 1.00 61.67 84 GLY F O 1
ATOM 4101 N N . LYS F 1 85 ? -32.657 -61.887 -55.746 1.00 57.72 85 LYS F N 1
ATOM 4102 C CA . LYS F 1 85 ? -33.595 -61.448 -54.713 1.00 57.36 85 LYS F CA 1
ATOM 4103 C C . LYS F 1 85 ? -33.243 -60.043 -54.208 1.00 61.70 85 LYS F C 1
ATOM 4104 O O . LYS F 1 85 ? -32.094 -59.612 -54.346 1.00 61.19 85 LYS F O 1
ATOM 4110 N N . PHE F 1 86 ? -34.228 -59.333 -53.616 1.00 58.04 86 PHE F N 1
ATOM 4111 C CA . PHE F 1 86 ? -34.035 -57.998 -53.041 1.00 57.28 86 PHE F CA 1
ATOM 4112 C C . PHE F 1 86 ? -33.013 -58.075 -51.900 1.00 57.01 86 PHE F C 1
ATOM 4113 O O . PHE F 1 86 ? -33.054 -59.009 -51.095 1.00 56.64 86 PHE F O 1
ATOM 4121 N N . GLY F 1 87 ? -32.082 -57.122 -51.886 1.00 49.81 87 GLY F N 1
ATOM 4122 C CA . GLY F 1 87 ? -31.006 -57.067 -50.907 1.00 48.06 87 GLY F CA 1
ATOM 4123 C C . GLY F 1 87 ? -29.676 -57.592 -51.416 1.00 49.00 87 GLY F C 1
ATOM 4124 O O . GLY F 1 87 ? -28.779 -57.838 -50.603 1.00 50.67 87 GLY F O 1
ATOM 4125 N N . ASP F 1 88 ? -29.526 -57.761 -52.761 1.00 40.95 88 ASP F N 1
ATOM 4126 C CA . ASP F 1 88 ? -28.274 -58.180 -53.409 1.00 39.38 88 ASP F CA 1
ATOM 4127 C C . ASP F 1 88 ? -27.210 -57.070 -53.359 1.00 41.27 88 ASP F C 1
ATOM 4128 O O . ASP F 1 88 ? -26.016 -57.359 -53.422 1.00 39.69 88 ASP F O 1
ATOM 4133 N N . GLY F 1 89 ? -27.663 -55.826 -53.287 1.00 36.08 89 GLY F N 1
ATOM 4134 C CA . GLY F 1 89 ? -26.770 -54.678 -53.164 1.00 34.52 89 GLY F CA 1
ATOM 4135 C C . GLY F 1 89 ? -26.497 -53.923 -54.432 1.00 34.58 89 GLY F C 1
ATOM 4136 O O . GLY F 1 89 ? -27.108 -54.163 -55.483 1.00 30.15 89 GLY F O 1
ATOM 4137 N N . ARG F 1 90 ? -25.577 -52.951 -54.323 1.00 30.13 90 ARG F N 1
ATOM 4138 C CA . ARG F 1 90 ? -25.236 -52.091 -55.433 1.00 29.55 90 ARG F CA 1
ATOM 4139 C C . ARG F 1 90 ? -23.752 -51.927 -55.556 1.00 31.51 90 ARG F C 1
ATOM 4140 O O . ARG F 1 90 ? -23.022 -52.171 -54.594 1.00 30.53 90 ARG F O 1
ATOM 4148 N N . ILE F 1 91 ? -23.313 -51.510 -56.767 1.00 27.47 91 ILE F N 1
ATOM 4149 C CA . ILE F 1 91 ? -21.916 -51.215 -57.066 1.00 25.67 91 ILE F CA 1
ATOM 4150 C C . ILE F 1 91 ? -21.859 -49.761 -57.474 1.00 29.48 91 ILE F C 1
ATOM 4151 O O . ILE F 1 91 ? -22.639 -49.344 -58.336 1.00 28.83 91 ILE F O 1
ATOM 4156 N N . PHE F 1 92 ? -20.907 -49.004 -56.920 1.00 26.14 92 PHE F N 1
ATOM 4157 C CA . PHE F 1 92 ? -20.665 -47.604 -57.294 1.00 26.41 92 PHE F CA 1
ATOM 4158 C C . PHE F 1 92 ? -19.272 -47.490 -57.862 1.00 29.27 92 PHE F C 1
ATOM 4159 O O . PHE F 1 92 ? -18.344 -48.162 -57.397 1.00 28.58 92 PHE F O 1
ATOM 4167 N N . VAL F 1 93 ? -19.131 -46.661 -58.886 1.00 24.08 93 VAL F N 1
ATOM 4168 C CA . VAL F 1 93 ? -17.859 -46.415 -59.549 1.00 23.87 93 VAL F CA 1
ATOM 4169 C C . VAL F 1 93 ? -17.514 -44.966 -59.285 1.00 26.48 93 VAL F C 1
ATOM 4170 O O . VAL F 1 93 ? -18.288 -44.062 -59.617 1.00 25.04 93 VAL F O 1
ATOM 4174 N N . ILE F 1 94 ? -16.386 -44.751 -58.599 1.00 25.14 94 ILE F N 1
ATOM 4175 C CA . ILE F 1 94 ? -15.979 -43.406 -58.174 1.00 23.28 94 ILE F CA 1
ATOM 4176 C C . ILE F 1 94 ? -14.614 -43.075 -58.824 1.00 26.38 94 ILE F C 1
ATOM 4177 O O . ILE F 1 94 ? -13.711 -43.925 -58.815 1.00 25.20 94 ILE F O 1
ATOM 4182 N N . PRO F 1 95 ? -14.413 -41.851 -59.346 1.00 22.95 95 PRO F N 1
ATOM 4183 C CA . PRO F 1 95 ? -13.104 -41.529 -59.932 1.00 24.01 95 PRO F CA 1
ATOM 4184 C C . PRO F 1 95 ? -11.996 -41.478 -58.873 1.00 29.34 95 PRO F C 1
ATOM 4185 O O . PRO F 1 95 ? -12.220 -40.990 -57.746 1.00 29.54 95 PRO F O 1
ATOM 4189 N N . VAL F 1 96 ? -10.821 -42.016 -59.240 1.00 26.42 96 VAL F N 1
ATOM 4190 C CA . VAL F 1 96 ? -9.594 -41.963 -58.444 1.00 26.19 96 VAL F CA 1
ATOM 4191 C C . VAL F 1 96 ? -8.567 -41.119 -59.241 1.00 32.94 96 VAL F C 1
ATOM 4192 O O . VAL F 1 96 ? -8.177 -41.499 -60.347 1.00 32.89 96 VAL F O 1
ATOM 4196 N N . GLU F 1 97 ? -8.173 -39.966 -58.700 1.00 29.93 97 GLU F N 1
ATOM 4197 C CA . GLU F 1 97 ? -7.235 -39.094 -59.406 1.00 31.08 97 GLU F CA 1
ATOM 4198 C C . GLU F 1 97 ? -5.759 -39.481 -59.250 1.00 37.43 97 GLU F C 1
ATOM 4199 O O . GLU F 1 97 ? -4.967 -39.234 -60.170 1.00 36.20 97 GLU F O 1
ATOM 4205 N N . LYS F 1 98 ? -5.376 -40.062 -58.109 1.00 31.91 98 LYS F N 1
ATOM 4206 C CA . LYS F 1 98 ? -3.986 -40.484 -57.841 1.00 30.93 98 LYS F CA 1
ATOM 4207 C C . LYS F 1 98 ? -4.000 -41.765 -57.043 1.00 33.06 98 LYS F C 1
ATOM 4208 O O . LYS F 1 98 ? -4.864 -41.934 -56.182 1.00 31.26 98 LYS F O 1
ATOM 4214 N N . SER F 1 99 ? -3.047 -42.659 -57.315 1.00 27.62 99 SER F N 1
ATOM 4215 C CA . SER F 1 99 ? -2.876 -43.924 -56.618 1.00 27.78 99 SER F CA 1
ATOM 4216 C C . SER F 1 99 ? -1.389 -44.013 -56.257 1.00 33.65 99 SER F C 1
ATOM 4217 O O . SER F 1 99 ? -0.542 -43.838 -57.137 1.00 32.87 99 SER F O 1
ATOM 4220 N N . VAL F 1 100 ? -1.078 -44.153 -54.954 1.00 28.48 100 VAL F N 1
ATOM 4221 C CA . VAL F 1 100 ? 0.308 -44.220 -54.458 1.00 29.52 100 VAL F CA 1
ATOM 4222 C C . VAL F 1 100 ? 0.562 -45.550 -53.749 1.00 34.91 100 VAL F C 1
ATOM 4223 O O . VAL F 1 100 ? -0.240 -45.939 -52.913 1.00 34.69 100 VAL F O 1
ATOM 4227 N N . LYS F 1 101 ? 1.680 -46.254 -54.071 1.00 31.09 101 LYS F N 1
ATOM 4228 C CA . LYS F 1 101 ? 2.097 -47.473 -53.379 1.00 29.84 101 LYS F CA 1
ATOM 4229 C C . LYS F 1 101 ? 2.969 -46.972 -52.210 1.00 33.25 101 LYS F C 1
ATOM 4230 O O . LYS F 1 101 ? 3.995 -46.327 -52.436 1.00 33.22 101 LYS F O 1
ATOM 4236 N N . ILE F 1 102 ? 2.528 -47.179 -50.965 1.00 28.98 102 ILE F N 1
ATOM 4237 C CA . ILE F 1 102 ? 3.271 -46.663 -49.808 1.00 25.81 102 ILE F CA 1
ATOM 4238 C C . ILE F 1 102 ? 4.714 -47.201 -49.755 1.00 30.14 102 ILE F C 1
ATOM 4239 O O . ILE F 1 102 ? 5.625 -46.443 -49.446 1.00 29.80 102 ILE F O 1
ATOM 4244 N N . ARG F 1 103 ? 4.891 -48.491 -50.017 1.00 29.23 103 ARG F N 1
ATOM 4245 C CA . ARG F 1 103 ? 6.186 -49.173 -49.952 1.00 32.01 103 ARG F CA 1
ATOM 4246 C C . ARG F 1 103 ? 7.273 -48.549 -50.832 1.00 39.77 103 ARG F C 1
ATOM 4247 O O . ARG F 1 103 ? 8.424 -48.452 -50.396 1.00 40.78 103 ARG F O 1
ATOM 4255 N N . THR F 1 104 ? 6.899 -48.068 -52.034 1.00 36.85 104 THR F N 1
ATOM 4256 C CA . THR F 1 104 ? 7.858 -47.494 -53.000 1.00 37.33 104 THR F CA 1
ATOM 4257 C C . THR F 1 104 ? 7.710 -46.004 -53.225 1.00 41.08 104 THR F C 1
ATOM 4258 O O . THR F 1 104 ? 8.632 -45.364 -53.723 1.00 41.98 104 THR F O 1
ATOM 4262 N N . GLY F 1 105 ? 6.534 -45.458 -52.929 1.00 36.39 105 GLY F N 1
ATOM 4263 C CA . GLY F 1 105 ? 6.244 -44.049 -53.211 1.00 35.05 105 GLY F CA 1
ATOM 4264 C C . GLY F 1 105 ? 5.853 -43.866 -54.682 1.00 37.91 105 GLY F C 1
ATOM 4265 O O . GLY F 1 105 ? 5.655 -42.735 -55.131 1.00 39.46 105 GLY F O 1
ATOM 4266 N N . ASP F 1 106 ? 5.702 -44.999 -55.431 1.00 35.93 106 ASP F N 1
ATOM 4267 C CA . ASP F 1 106 ? 5.303 -45.054 -56.875 1.00 35.73 106 ASP F CA 1
ATOM 4268 C C . ASP F 1 106 ? 3.894 -44.467 -56.979 1.00 39.52 106 ASP F C 1
ATOM 4269 O O . ASP F 1 106 ? 2.972 -44.983 -56.353 1.00 38.08 106 ASP F O 1
ATOM 4274 N N . GLU F 1 107 ? 3.758 -43.360 -57.722 1.00 37.45 107 GLU F N 1
ATOM 4275 C CA . GLU F 1 107 ? 2.513 -42.617 -57.878 1.00 36.92 107 GLU F CA 1
ATOM 4276 C C . GLU F 1 107 ? 1.989 -42.682 -59.329 1.00 43.62 107 GLU F C 1
ATOM 4277 O O . GLU F 1 107 ? 2.742 -42.392 -60.266 1.00 42.01 107 GLU F O 1
ATOM 4283 N N . GLU F 1 108 ? 0.694 -43.044 -59.496 1.00 39.59 108 GLU F N 1
ATOM 4284 C CA . GLU F 1 108 ? -0.010 -43.112 -60.792 1.00 39.52 108 GLU F CA 1
ATOM 4285 C C . GLU F 1 108 ? -1.006 -41.982 -60.800 1.00 41.66 108 GLU F C 1
ATOM 4286 O O . GLU F 1 108 ? -1.757 -41.850 -59.828 1.00 40.35 108 GLU F O 1
ATOM 4292 N N . VAL F 1 109 ? -1.010 -41.148 -61.848 1.00 36.52 109 VAL F N 1
ATOM 4293 C CA . VAL F 1 109 ? -1.897 -40.008 -61.971 1.00 36.29 109 VAL F CA 1
ATOM 4294 C C . VAL F 1 109 ? -2.817 -40.208 -63.186 1.00 42.30 109 VAL F C 1
ATOM 4295 O O . VAL F 1 109 ? -2.377 -40.679 -64.240 1.00 40.35 109 VAL F O 1
ATOM 4299 N N . ALA F 1 110 ? -4.112 -39.932 -62.983 1.00 39.31 110 ALA F N 1
ATOM 4300 C CA . ALA F 1 110 ? -5.154 -40.049 -64.013 1.00 39.25 110 ALA F CA 1
ATOM 4301 C C . ALA F 1 110 ? -5.053 -38.853 -64.948 1.00 42.21 110 ALA F C 1
ATOM 4302 O O . ALA F 1 110 ? -4.660 -37.769 -64.520 1.00 39.14 110 ALA F O 1
ATOM 4304 N N . ALA F 1 111 ? -5.456 -39.054 -66.216 1.00 40.78 111 ALA F N 1
ATOM 4305 C CA . ALA F 1 111 ? -5.441 -38.076 -67.322 1.00 53.25 111 ALA F CA 1
ATOM 4306 C C . ALA F 1 111 ? -5.988 -36.702 -66.947 1.00 93.45 111 ALA F C 1
ATOM 4307 O O . ALA F 1 111 ? -6.950 -36.608 -66.192 1.00 72.26 111 ALA F O 1
#

Radius of gyration: 29.43 Å; Cα contacts (8 Å, |Δi|>4): 1367; chains: 6; bounding box: 78×48×77 Å

InterPro domains:
  IPR002187 Nitrogen regulatory protein PII [PF00543] (12-116)
  IPR002187 Nitrogen regulatory protein PII [PR00340] (13-28)
  IPR002187 Nitrogen regulatory protein PII [PR00340] (34-52)
  IPR002187 Nitrogen regulatory protein PII [PR00340] (63-86)
  IPR002187 Nitrogen regulatory protein PII [PR00340] (94-114)
  IPR002187 Nitrogen regulatory protein PII [PS51343] (12-120)
  IPR002187 Nitrogen regulatory protein PII [PTHR30115] (8-119)
  IPR002187 Nitrogen regulatory protein PII [SM00938] (15-116)
  IPR011322 Nitrogen regulatory PII-like, alpha/beta [SSF54913] (12-118)
  IPR015867 Nitrogen regulatory protein PII/ATP phosphoribosyltransferase, C-terminal [G3DSA:3.30.70.120] (12-120)
  IPR017918 Nitrogen regulatory protein PII, conserved site [PS00638] (94-107)

B-factor: mean 40.66, std 16.66, range [17.83, 137.5]

Sequence (568 aa):
MKMVVAVIRPEKLECVKKALEERGFVGMTVTEEVKGRGLLQKTKVEVVVSDDAVDEVVEAIVSSARTGKFGDGRIFVIPVEKSVKIRTGDEEVAAAMKMVVAVIRPEKLECVKKALEERGFVGMTVTEVKGRGVDLLQKTKVEVVVSDDAVDEVVEAIVSSARTGKFGDGRIFVIPVEKSVKIRTGDEEVAAAMKMVVAVIRPEKLECVKKALEERGFVGMTVTEVKGRGELLQKTKVEVVVSDDAVDEVVEAIVSSARTGKFGDGRIFVIPVEKSVKIRTGDEEVAMKMVVAVIRPEKLECVKKALEERGFVGMTVTEVKGRGLLQKTKVEVVVSDDAVDEVVEAIVSSARTGKFGDGRIFVIPVEKSVKIRTGDEEVAMKMVVAVIRPEKLECVKKALEERGFVGMTVTEVKGRGDLLQKTKVEVVVSDDAVDEVVEAIVSSARTGKFGDGRIFVIPVEKSVKIRTGDEEVAAMKMVVAVIRPEKLECVKKALEERGFVGMTVTEVKGRGLLQKTKVEVVVSDDAVDEVVEAIVSSARTGKFGDGRIFVIPVEKSVKIRTGDEEVAA

Organism: Archaeoglobus fulgidus (strain ATCC 49558 / DSM 4304 / JCM 9628 / NBRC 100126 / VC-16) (NCBI:txid224325)

CATH classification: 3.30.70.120

Nearest PDB structures (foldseek):
  3t9z-assembly1_A  TM=1.004E+00  e=4.072E-17  Archaeoglobus fulgidus DSM 4304
  1ul3-assembly3_A-5  TM=9.717E-01  e=2.001E-12  Synechocystis sp.
  5l9n-assembly1_A  TM=9.817E-01  e=2.729E-12  Escherichia coli K-12
  2eg1-assembly1_A  TM=9.835E-01  e=6.509E-12  Aquifex aeolicus
  1v3s-assembly1_C  TM=9.837E-01  e=7.369E-12  Thermus thermophilus HB8

Secondary structure (DSSP, 8-state):
-EEEEEEE-GGGHHHHHHHHHHTT---EEEEEEEEE--EEEEEEEEEE-GGGHHHHHHHHHHHH--SSTT--EEEEEE--EEEETTT--EEE---/-EEEEEEE-GGGHHHHHHHHHHTT---EEEEEEEEE--PPEEEEEEEEEE-GGGHHHHHHHHHHHH--SSTT--EEEEEE-SEEEETTT--EE----/-EEEEEEE-GGGHHHHHHHHHHTT---EEEEEEEEE---EEEEEEEEEE-GGGHHHHHHHHHHHH--SSTT--EEEEEE-SEEEETTT--EEE-/-EEEEEEE-GGGHHHHHHHHHHTT---EEEEEEEEE--EEEEEEEEEE-GGGHHHHHHHHHHHH--SSTT--EEEEEE-SEEEETTT--EE--/-EEEEEEE-GGGHHHHHHHHHHTT---EEEEEEEEE--PEEEEEEEEEE-GGGHHHHHHHHHHHH--SSTT--EEEEEE-SEEEETTT--EEE--/-EEEEEEE-GGGHHHHHHHHHHTT---EEEEEEEEE--EEEEEEEEEE-GGGHHHHHHHHHHHH--SSTT--EEEEEE-SEEEETTT--EEE--

Solvent-accessible surface area: 25644 Å² total; per-residue (Å²): 19,34,8,0,3,0,13,0,39,55,125,46,30,109,59,0,23,116,7,0,70,111,102,55,35,54,22,8,15,10,6,153,7,89,4,65,61,66,130,134,22,11,12,1,16,4,40,14,54,83,134,12,6,93,86,0,12,102,0,0,9,61,19,0,104,59,34,151,154,20,1,27,72,0,18,2,8,19,2,57,49,4,2,83,0,92,78,37,90,74,92,92,31,112,154,18,41,8,0,4,0,12,0,40,54,28,13,30,67,5,0,26,76,9,0,69,109,105,59,36,67,33,8,16,10,6,140,8,91,4,33,86,121,117,27,111,134,25,9,11,0,15,4,37,13,54,75,132,14,4,94,83,0,8,99,2,0,8,62,12,0,107,59,34,148,168,36,1,26,100,0,18,2,8,18,7,72,48,2,2,77,0,90,70,34,94,89,84,76,69,101,157,26,40,8,0,4,0,12,0,39,56,124,44,30,91,55,0,17,124,8,0,73,140,106,59,32,58,31,9,15,9,5,133,3,88,3,66,32,158,60,124,107,22,9,11,0,16,6,35,13,67,80,133,14,6,82,73,0,10,107,0,0,22,79,18,0,106,59,31,150,131,19,1,25,67,0,17,2,8,17,1,56,47,12,1,66,0,67,68,33,96,71,116,97,86,24,39,8,0,4,0,13,0,40,52,124,46,30,107,59,0,26,119,9,0,71,110,106,61,36,68,32,8,16,11,5,129,4,91,3,68,54,58,124,89,19,9,12,0,15,4,38,12,60,78,138,11,5,92,82,0,8,103,0,0,9,70,19,0,105,57,34,151,152,18,1,23,89,0,18,2,8,16,6,64,50,1,0,68,0,71,67,32,96,82,86,92,116,33,31,8,0,4,0,12,0,39,56,28,14,30,67,5,0,26,72,10,0,71,113,107,60,34,67,32,8,15,9,8,138,8,90,3,48,65,154,30,113,133,25,10,12,0,16,4,40,14,64,83,136,13,1,94,82,0,8,99,2,0,10,67,12,0,106,60,35,150,145,20,1,26,74,0,18,0,8,16,2,58,43,13,2,79,0,102,68,36,96,68,117,95,37,155,24,39,8,0,4,0,15,0,39,58,124,44,30,93,57,0,18,124,9,0,66,141,106,60,35,66,35,7,16,9,5,132,4,80,3,66,92,62,125,107,26,10,12,0,16,4,40,14,67,84,138,16,5,97,85,0,11,99,0,0,8,60,16,0,104,58,36,150,170,36,1,26,70,0,19,2,8,19,2,53,40,4,2,80,0,83,83,35,80,82,79,101,35,153

Foldseek 3Di:
DKKKKWKFAVVLVVLLCVLCVVVPFNDWDKDWDADACRHIIIIIIGDDAPVCVVVSQVSLCVRQDDPDHRGTDMDIGDDAWDADPVPRDIDGHDD/DKKKKWKFAVVLVVLLCVLCVVVPQNDWDKDWDWDDCVDTHIIIMIIGGDDPVCVVVSQVSLCVRQDPPDHRSTDMDIGDDAWDADVVPRDIDGDDD/DKKKKWKFAPVLVVLLCVLCVVVPQNDWDKDWDADDPCGHIIIMIIGDDDPVCVVVSVVSLCVRQDPPDHRSTDMDIGDDQWDADPVPRDIDGD/DKKKKWKFAVVLVVLLCVLCVVVPFNDWDKDWDAVACRHIIIIIIGDDDPVCVVVSVVSLCVRQDPPDHRSTDMDIGDDQWDADPVPRDIDGD/DKKKKWKFAPVLVVLLCVLCVVVPQNDWDKDWDFDDCVTHIIIMIIGDDDPVCVVVSVVSLCVRQDPPDHRSTDMDIGDDQKDADVVPRDIDGDD/DKKKKWKFAPVLVVLLCVLCVVVPQNDWDKDWDAVDCRHIIIMIIGDDDPVCVVVSVVSLCVRQDPPDPRSTDMDIGDDQWDADPVPRDIDGDD